Protein AF-0000000084920188 (afdb_homodimer)

Solvent-accessible surface area (backbone atoms only — not comparable to full-atom values): 34292 Å² total; per-residue (Å²): 108,86,58,67,89,67,66,62,69,35,83,45,28,36,28,27,29,24,20,28,25,40,66,22,20,55,43,51,51,36,41,47,73,55,53,18,35,36,41,29,35,30,64,53,85,82,27,37,69,80,60,39,54,88,44,66,79,40,89,46,41,43,79,42,84,34,43,50,69,39,53,64,46,27,40,62,61,28,61,88,26,42,33,35,44,41,51,54,60,70,76,46,59,69,54,11,67,76,37,43,65,63,34,36,43,40,31,37,52,8,47,48,29,42,50,52,24,30,58,75,53,60,36,61,35,45,35,34,65,36,39,53,49,35,32,38,70,47,82,67,76,56,37,45,81,91,61,58,38,56,49,75,38,55,38,19,42,26,38,41,49,46,52,52,51,45,48,33,42,25,73,74,71,66,45,41,27,35,36,35,20,44,26,62,71,43,43,66,72,50,62,46,63,71,97,74,35,51,68,65,44,36,40,51,52,28,40,78,67,73,37,60,44,70,35,56,33,90,24,72,46,26,37,17,51,15,26,46,59,44,54,47,50,47,55,52,35,67,68,56,58,82,48,74,87,50,47,64,43,69,31,48,44,50,60,54,48,72,45,27,48,55,58,48,52,50,53,50,36,56,58,48,21,75,80,38,64,72,38,63,70,58,62,79,42,66,44,67,66,66,86,88,64,75,52,71,43,37,44,44,44,59,66,30,31,72,55,51,62,51,71,68,82,40,50,64,67,61,28,47,51,55,24,52,53,43,46,57,74,68,70,108,108,86,56,66,88,67,67,61,68,34,83,45,28,35,29,26,29,25,19,27,24,41,69,22,20,54,42,51,51,37,43,47,73,54,53,19,35,36,40,29,35,31,64,54,86,84,29,38,68,79,60,40,55,88,44,66,77,39,90,46,41,45,78,44,83,35,43,49,69,38,51,66,47,26,38,63,62,28,61,88,27,42,34,35,44,41,51,55,61,70,77,46,58,69,54,12,68,76,38,45,65,63,34,36,42,41,32,37,52,9,47,48,29,41,50,52,24,32,60,75,52,62,36,59,36,44,34,35,65,36,38,53,49,35,32,38,70,47,82,66,77,56,36,44,82,89,62,58,37,54,50,75,36,55,38,20,43,27,38,41,49,44,54,52,51,45,49,34,40,24,73,72,72,65,44,40,26,35,37,35,21,44,27,63,71,42,43,66,71,50,63,44,64,71,96,74,34,51,68,64,44,34,39,52,52,27,41,78,67,72,36,60,45,72,35,55,34,90,25,72,45,27,35,17,51,16,26,46,59,41,54,46,49,48,56,52,34,66,69,56,56,82,48,72,86,52,47,64,42,70,32,48,44,50,59,54,48,71,46,29,45,52,58,47,52,49,52,49,34,55,58,49,22,77,79,40,62,71,39,64,72,59,61,78,42,69,44,67,66,65,86,88,64,74,53,71,42,37,44,44,43,60,66,31,32,73,55,53,62,52,72,65,82,42,49,64,67,61,26,47,51,56,23,51,54,42,46,58,72,69,71,108

Sequence (664 aa):
MNIKSLNLDSNLHILVTGGAGFIGSNICESLLANGNRVTCLDNFATGKKENISHLLKHKNFSLITGDIRNINDCKVACKSVDFILHQAALGSVPRSINDPITSNDVNVSGFLNMLVAARDAKVKRFVFAASSSTYGDSTDLPKIENVIGKPLSPYAITKYVNELYADVFSKTYGMETIGLRYFNVFGRKQDPNGAYAAVIPKFVMQFMSHKSPTINGDGSFSRDFTYIDNVIEMNVRALTTNNKKALNTIYNVAYGERTNLNELVNLLRDNLSEFDPKIKDIKIEYGATRQGDVPHSLASIEKAKNLLGYNPQFDIKKGLKEAVTWYWNNLKMNIKSLNLDSNLHILVTGGAGFIGSNICESLLANGNRVTCLDNFATGKKENISHLLKHKNFSLITGDIRNINDCKVACKSVDFILHQAALGSVPRSINDPITSNDVNVSGFLNMLVAARDAKVKRFVFAASSSTYGDSTDLPKIENVIGKPLSPYAITKYVNELYADVFSKTYGMETIGLRYFNVFGRKQDPNGAYAAVIPKFVMQFMSHKSPTINGDGSFSRDFTYIDNVIEMNVRALTTNNKKALNTIYNVAYGERTNLNELVNLLRDNLSEFDPKIKDIKIEYGATRQGDVPHSLASIEKAKNLLGYNPQFDIKKGLKEAVTWYWNNLK

InterPro domains:
  IPR001509 NAD-dependent epimerase/dehydratase [PF01370] (14-254)
  IPR036291 NAD(P)-binding domain superfamily [SSF51735] (10-331)
  IPR050177 Bifunctional lipid A modification and metabolic enzymes [PTHR43245] (13-327)

Secondary structure (DSSP, 8-state):
---GGG---TT-EEEEETTTSHHHHHHHHHHHHTT-EEEEEE--SS--GGGTGGGTT-TTEEEEE--TTSHHHHHHHTTT-SEEEE------HHHHHH-HHHHHIIIIIIHHHHHHHHHHTT-SEEEEEEEGGGGTT---SSB-TT------SHHHHHHHHHHHHHHHHHHHH--EEEEEEE-SEE-TT----STT--HHHHHHHHHHTT-PPEEETTS--EE--EEHHHHHHHHHHHHH---GGGSSEEEEES-S--EEHHHHHHHHHHHHHTT-GGGGGPPPEEEPPPTT--SB--B--HHHHHHH-------HHHHHHHHHHHHHHHH-/---GGG---TT-EEEEETTTSHHHHHHHHHHHHTT-EEEEEE--SS--GGGTGGGTT-TTEEEEE--TTSHHHHHHHTTT-SEEEE------HHHHHH-HHHHHIIIIIIHHHHHHHHHHTT-SEEEEEEEGGGGTT---SSB-TT------SHHHHHHHHHHHHHHHHHHHH--EEEEEEE-SEE-TT----STT--HHHHHHHHHHTT-PPEEETTS--EE--EEHHHHHHHHHHHHH---GGGSSEEEEES-S--EEHHHHHHHHHHHHHTT-GGGGGPPPEEEPPPTT--SB--B--HHHHHHH-------HHHHHHHHHHHHHHHH-

Foldseek 3Di:
DACVVVPDDLAAEEEEEVLQADLNLVLVVNSVVNNHQYEYEYQPPPGDCVSCVVVPPPPSYHYDNDALLDLVSLLVRLAPHQEYEYEWADDFQVVCQVPVPVRLSRLANSLVSNLVSNLVNVHAEYEYEAAPLQQAPPPDPADDFVRHDDHLGSNSVSRVNSLVVLLCCCVPRVHWYEYEHEWAEAAFRQDCDDPGGGDQSVLLVCLVVLHADEAADPQQFKTQYAYSVLVSNLSSLLVPAPQPVNISGYFYRGPFDIDTRVRSSQLSLVLLCVVPVSSVPRDHHYHHHDPSDDRYYGHDRVSCCVRRVRDDDDGPNNRSNNRSVNCVVPVD/DACLVVPDDLAAEEEEEVLQADLNLVLVVNSVVNNHQYEYEYQPPPGDCVSCVVVPPPPSYHYDNDALLDLVSLLVRLAPHQEYEYEWADDFQVVCQVPVPVRLSRLANSLVSNLVSNLVNVHQEYEYEAAPLQQAPPPDPADDFVRHDDHLGSNSVSRVNSLVVLLCCCVPRVHWYEYEHEWAEAAFRQDCDDPGGGDQSVLLVCLVVLHADEAADPQQFKTQYAYSVLVSNLVSLLVPAPQPVNTSGYFYRGPFDIDTRVRSSQLSLVLLCVVPVSSVPRDHHYHHHDPSDDRYYGHDRVSCCVRRVRDGDDGSNNRSNNRSVNCVVPVD

Radius of gyration: 27.58 Å; Cα contacts (8 Å, |Δi|>4): 1438; chains: 2; bounding box: 54×78×56 Å

Nearest PDB structures (foldseek):
  1sb8-assembly1_A  TM=9.543E-01  e=2.848E-47  Pseudomonas aeruginosa
  3ru9-assembly1_A  TM=9.633E-01  e=8.702E-45  Plesiomonas shigelloides
  3ruc-assembly2_D  TM=9.597E-01  e=6.359E-43  Plesiomonas shigelloides
  6dnt-assembly1_A-2  TM=9.699E-01  e=1.151E-34  Methanobrevibacter ruminantium M1
  1r6d-assembly1_A-2  TM=9.124E-01  e=9.744E-29  Streptomyces venezuelae

Organism: Cellulophaga lytica (strain ATCC 23178 / DSM 7489 / JCM 8516 / NBRC 14961 / NCIMB 1423 / VKM B-1433 / Cy l20) (NCBI:txid867900)

pLDDT: mean 96.77, std 4.09, range [68.75, 99.0]

Structure (mmCIF, N/CA/C/O backbone):
data_AF-0000000084920188-model_v1
#
loop_
_entity.id
_entity.type
_entity.pdbx_description
1 polymer 'UDP-glucose 4-epimerase'
#
loop_
_atom_site.group_PDB
_atom_site.id
_atom_site.type_symbol
_atom_site.label_atom_id
_atom_site.label_alt_id
_atom_site.label_comp_id
_atom_site.label_asym_id
_atom_site.label_entity_id
_atom_site.label_seq_id
_atom_site.pdbx_PDB_ins_code
_atom_site.Cartn_x
_atom_site.Cartn_y
_atom_site.Cartn_z
_atom_site.occupancy
_atom_site.B_iso_or_equiv
_atom_site.auth_seq_id
_atom_site.auth_comp_id
_atom_site.auth_asym_id
_atom_site.auth_atom_id
_atom_site.pdbx_PDB_model_num
ATOM 1 N N . MET A 1 1 ? -5.383 -30.219 -13.969 1 74.19 1 MET A N 1
ATOM 2 C CA . MET A 1 1 ? -5.965 -30.891 -12.812 1 74.19 1 MET A CA 1
ATOM 3 C C . MET A 1 1 ? -7.48 -31 -12.945 1 74.19 1 MET A C 1
ATOM 5 O O . MET A 1 1 ? -8.125 -30.078 -13.469 1 74.19 1 MET A O 1
ATOM 9 N N . ASN A 1 2 ? -7.945 -32.156 -12.664 1 81.62 2 ASN A N 1
ATOM 10 C CA . ASN A 1 2 ? -9.391 -32.344 -12.602 1 81.62 2 ASN A CA 1
ATOM 11 C C . ASN A 1 2 ? -9.969 -31.797 -11.297 1 81.62 2 ASN A C 1
ATOM 13 O O . ASN A 1 2 ? -9.656 -32.312 -10.219 1 81.62 2 ASN A O 1
ATOM 17 N N . ILE A 1 3 ? -10.836 -30.719 -11.414 1 91.56 3 ILE A N 1
ATOM 18 C CA . ILE A 1 3 ? -11.312 -30.062 -10.203 1 91.56 3 ILE A CA 1
ATOM 19 C C . ILE A 1 3 ? -12.734 -30.516 -9.891 1 91.56 3 ILE A C 1
ATOM 21 O O . ILE A 1 3 ? -13.398 -29.953 -9.016 1 91.56 3 ILE A O 1
ATOM 25 N N . LYS A 1 4 ? -13.195 -31.547 -10.508 1 88.5 4 LYS A N 1
ATOM 26 C CA . LYS A 1 4 ? -14.555 -32.062 -10.32 1 88.5 4 LYS A CA 1
ATOM 27 C C . LYS A 1 4 ? -14.781 -32.5 -8.875 1 88.5 4 LYS A C 1
ATOM 29 O O . LYS A 1 4 ? -15.875 -32.312 -8.328 1 88.5 4 LYS A O 1
ATOM 34 N N . SER A 1 5 ? -13.797 -33.031 -8.352 1 90 5 SER A N 1
ATOM 35 C CA . SER A 1 5 ? -13.922 -33.531 -6.996 1 90 5 SER A CA 1
ATOM 36 C C . SER A 1 5 ? -14.055 -32.406 -5.977 1 90 5 SER A C 1
ATOM 38 O O . SER A 1 5 ? -14.438 -32.656 -4.828 1 90 5 SER A O 1
ATOM 40 N N . LEU A 1 6 ? -13.898 -31.141 -6.383 1 93.75 6 LEU A N 1
ATOM 41 C CA . LEU A 1 6 ? -13.914 -30.016 -5.453 1 93.75 6 LEU A CA 1
ATOM 42 C C . LEU A 1 6 ? -15.297 -29.375 -5.391 1 93.75 6 LEU A C 1
ATOM 44 O O . LEU A 1 6 ? -15.508 -28.422 -4.645 1 93.75 6 LEU A O 1
ATOM 48 N N . ASN A 1 7 ? -16.312 -29.906 -6.145 1 92.12 7 ASN A N 1
ATOM 49 C CA . ASN A 1 7 ? -17.734 -29.562 -6.066 1 92.12 7 ASN A CA 1
ATOM 50 C C . ASN A 1 7 ? -17.969 -28.094 -6.387 1 92.12 7 ASN A C 1
ATOM 52 O O . ASN A 1 7 ? -18.688 -27.406 -5.66 1 92.12 7 ASN A O 1
ATOM 56 N N . LEU A 1 8 ? -17.25 -27.625 -7.391 1 96.06 8 LEU A N 1
ATOM 57 C CA . LEU A 1 8 ? -17.562 -26.297 -7.902 1 96.06 8 LEU A CA 1
ATOM 58 C C . LEU A 1 8 ? -18.781 -26.328 -8.812 1 96.06 8 LEU A C 1
ATOM 60 O O . LEU A 1 8 ? -18.797 -27.047 -9.812 1 96.06 8 LEU A O 1
ATOM 64 N N . ASP A 1 9 ? -19.828 -25.547 -8.461 1 96.75 9 ASP A N 1
ATOM 65 C CA . ASP A 1 9 ? -21.047 -25.484 -9.266 1 96.75 9 ASP A CA 1
ATOM 66 C C . ASP A 1 9 ? -20.734 -25 -10.688 1 96.75 9 ASP A C 1
ATOM 68 O O . ASP A 1 9 ? -20.281 -23.875 -10.883 1 96.75 9 ASP A O 1
ATOM 72 N N . SER A 1 10 ? -21 -25.797 -11.695 1 96.5 10 SER A N 1
ATOM 73 C CA . SER A 1 10 ? -20.641 -25.531 -13.086 1 96.5 10 SER A CA 1
ATOM 74 C C . SER A 1 10 ? -21.438 -24.359 -13.648 1 96.5 10 SER A C 1
ATOM 76 O O . SER A 1 10 ? -21.094 -23.828 -14.711 1 96.5 1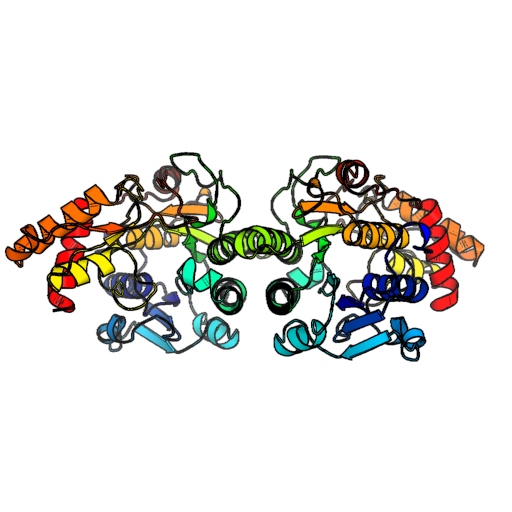0 SER A O 1
ATOM 78 N N . ASN A 1 11 ? -22.438 -23.891 -12.945 1 97.19 11 ASN A N 1
ATOM 79 C CA . ASN A 1 11 ? -23.297 -22.828 -13.461 1 97.19 11 ASN A CA 1
ATOM 80 C C . ASN A 1 11 ? -22.719 -21.453 -13.141 1 97.19 11 ASN A C 1
ATOM 82 O O . ASN A 1 11 ? -23.203 -20.438 -13.664 1 97.19 11 ASN A O 1
ATOM 86 N N . LEU A 1 12 ? -21.75 -21.438 -12.305 1 98.06 12 LEU A N 1
ATOM 87 C CA . LEU A 1 12 ? -21.188 -20.156 -11.867 1 98.06 12 LEU A CA 1
ATOM 88 C C . LEU A 1 12 ? -20.375 -19.5 -12.977 1 98.06 12 LEU A C 1
ATOM 90 O O . LEU A 1 12 ? -19.688 -20.188 -13.734 1 98.06 12 LEU A O 1
ATOM 94 N N . HIS A 1 13 ? -20.5 -18.203 -13.109 1 98.75 13 HIS A N 1
ATOM 95 C CA . HIS A 1 13 ? -19.688 -17.375 -14 1 98.75 13 HIS A CA 1
ATOM 96 C C . HIS A 1 13 ? -18.484 -16.781 -13.266 1 98.75 13 HIS A C 1
ATOM 98 O O . HIS A 1 13 ? -18.656 -16.031 -12.305 1 98.75 13 HIS A O 1
ATOM 104 N N . ILE A 1 14 ? -17.297 -17.125 -13.711 1 98.88 14 ILE A N 1
ATOM 105 C CA . ILE A 1 14 ? -16.078 -16.766 -12.984 1 98.88 14 ILE A CA 1
ATOM 106 C C . ILE A 1 14 ? -15.195 -15.883 -13.875 1 98.88 14 ILE A C 1
ATOM 108 O O . ILE A 1 14 ? -14.93 -16.219 -15.031 1 98.88 14 ILE A O 1
ATOM 112 N N . LEU A 1 15 ? -14.852 -14.703 -13.383 1 98.94 15 LEU A N 1
ATOM 113 C CA . LEU A 1 15 ? -13.867 -13.844 -14.031 1 98.94 15 LEU A CA 1
ATOM 114 C C . LEU A 1 15 ? -12.453 -14.195 -13.578 1 98.94 15 LEU A C 1
ATOM 116 O O . LEU A 1 15 ? -12.188 -14.289 -12.375 1 98.94 15 LEU A O 1
ATOM 120 N N . VAL A 1 16 ? -11.539 -14.438 -14.5 1 99 16 VAL A N 1
ATOM 121 C CA . VAL A 1 16 ? -10.117 -14.625 -14.242 1 99 16 VAL A CA 1
ATOM 122 C C . VAL A 1 16 ? -9.32 -13.477 -14.875 1 99 16 VAL A C 1
ATOM 124 O O . VAL A 1 16 ? -9.234 -13.383 -16.094 1 99 16 VAL A O 1
ATOM 127 N N . THR A 1 17 ? -8.797 -12.594 -14.039 1 99 17 THR A N 1
ATOM 128 C CA . THR A 1 17 ? -7.895 -11.586 -14.586 1 99 17 THR A CA 1
ATOM 129 C C . THR A 1 17 ? -6.477 -12.141 -14.711 1 99 17 THR A C 1
ATOM 131 O O . THR A 1 17 ? -6.086 -13.031 -13.945 1 99 17 THR A O 1
ATOM 134 N N . GLY A 1 18 ? -5.711 -11.547 -15.672 1 98.88 18 GLY A N 1
ATOM 135 C CA . GLY A 1 18 ? -4.445 -12.203 -15.969 1 98.88 18 GLY A CA 1
ATOM 136 C C . GLY A 1 18 ? -4.617 -13.609 -16.516 1 98.88 18 GLY A C 1
ATOM 137 O O . GLY A 1 18 ? -3.783 -14.484 -16.266 1 98.88 18 GLY A O 1
ATOM 138 N N . GLY A 1 19 ? -5.715 -13.812 -17.219 1 98.88 19 GLY A N 1
ATOM 139 C CA . GLY A 1 19 ? -6.121 -15.156 -17.594 1 98.88 19 GLY A CA 1
ATOM 140 C C . GLY A 1 19 ? -5.258 -15.75 -18.703 1 98.88 19 GLY A C 1
ATOM 141 O O . GLY A 1 19 ? -5.301 -16.953 -18.938 1 98.88 19 GLY A O 1
ATOM 142 N N . ALA A 1 20 ? -4.461 -14.938 -19.344 1 98.81 20 ALA A N 1
ATOM 143 C CA . ALA A 1 20 ? -3.584 -15.43 -20.406 1 98.81 20 ALA A CA 1
ATOM 144 C C . ALA A 1 20 ? -2.172 -15.672 -19.875 1 98.81 20 ALA A C 1
ATOM 146 O O . ALA A 1 20 ? -1.285 -16.078 -20.625 1 98.81 20 ALA A O 1
ATOM 147 N N . GLY A 1 21 ? -1.978 -15.414 -18.594 1 98.56 21 GLY A N 1
ATOM 148 C CA . GLY A 1 21 ? -0.689 -15.672 -17.969 1 98.56 21 GLY A CA 1
ATOM 149 C C . GLY A 1 21 ? -0.494 -17.125 -17.578 1 98.56 21 GLY A C 1
ATOM 150 O O . GLY A 1 21 ? -1.32 -17.969 -17.891 1 98.56 21 GLY A O 1
ATOM 151 N N . PHE A 1 22 ? 0.571 -17.406 -16.859 1 98.25 22 PHE A N 1
ATOM 152 C CA . PHE A 1 22 ? 0.952 -18.734 -16.391 1 98.25 22 PHE A CA 1
ATOM 153 C C . PHE A 1 22 ? -0.132 -19.328 -15.508 1 98.25 22 PHE A C 1
ATOM 155 O O . PHE A 1 22 ? -0.854 -20.234 -15.93 1 98.25 22 PHE A O 1
ATOM 162 N N . ILE A 1 23 ? -0.435 -18.672 -14.391 1 98.75 23 ILE A N 1
ATOM 163 C CA . ILE A 1 23 ? -1.393 -19.219 -13.43 1 98.75 23 ILE A CA 1
ATOM 164 C C . ILE A 1 23 ? -2.811 -19.062 -13.969 1 98.75 23 ILE A C 1
ATOM 166 O O . ILE A 1 23 ? -3.604 -20 -13.945 1 98.75 23 ILE A O 1
ATOM 170 N N . GLY A 1 24 ? -3.084 -17.922 -14.562 1 98.88 24 GLY A N 1
ATOM 171 C CA . GLY A 1 24 ? -4.422 -17.594 -15.039 1 98.88 24 GLY A CA 1
ATOM 172 C C . GLY A 1 24 ? -4.906 -18.547 -16.125 1 98.88 24 GLY A C 1
ATOM 173 O O . GLY A 1 24 ? -6.059 -18.984 -16.094 1 98.88 24 GLY A O 1
ATOM 174 N N . SER A 1 25 ? -4.043 -18.875 -17.062 1 98.81 25 SER A N 1
ATOM 175 C CA . SER A 1 25 ? -4.457 -19.734 -18.172 1 98.81 25 SER A CA 1
ATOM 176 C C . SER A 1 25 ? -4.738 -21.156 -17.703 1 98.81 25 SER A C 1
ATOM 178 O O . SER A 1 25 ? -5.652 -21.812 -18.203 1 98.81 25 SER A O 1
ATOM 180 N N . ASN A 1 26 ? -3.961 -21.625 -16.734 1 98.75 26 ASN A N 1
ATOM 181 C CA . ASN A 1 26 ? -4.211 -22.938 -16.141 1 98.75 26 ASN A CA 1
ATOM 182 C C . ASN A 1 26 ? -5.535 -22.969 -15.383 1 98.75 26 ASN A C 1
ATOM 184 O O . ASN A 1 26 ? -6.27 -23.953 -15.445 1 98.75 26 ASN A O 1
ATOM 188 N N . ILE A 1 27 ? -5.844 -21.875 -14.688 1 98.81 27 ILE A N 1
ATOM 189 C CA . ILE A 1 27 ? -7.109 -21.766 -13.969 1 98.81 27 ILE A CA 1
ATOM 190 C C . ILE A 1 27 ? -8.266 -21.766 -14.961 1 98.81 27 ILE A C 1
ATOM 192 O O . ILE A 1 27 ? -9.242 -22.5 -14.781 1 98.81 27 ILE A O 1
ATOM 196 N N . CYS A 1 28 ? -8.148 -20.969 -16.016 1 98.75 28 CYS A N 1
ATOM 197 C CA . CYS A 1 28 ? -9.188 -20.906 -17.031 1 98.75 28 CYS A CA 1
ATOM 198 C C . CYS A 1 28 ? -9.508 -22.297 -17.578 1 98.75 28 CYS A C 1
ATOM 200 O O . CYS A 1 28 ? -10.672 -22.672 -17.688 1 98.75 28 CYS A O 1
ATOM 202 N N . GLU A 1 29 ? -8.484 -23.047 -17.891 1 98.19 29 GLU A N 1
ATOM 203 C CA . GLU A 1 29 ? -8.656 -24.391 -18.453 1 98.19 29 GLU A CA 1
ATOM 204 C C . GLU A 1 29 ? -9.406 -25.312 -17.484 1 98.19 29 GLU A C 1
ATOM 206 O O . GLU A 1 29 ? -10.312 -26.031 -17.891 1 98.19 29 GLU A O 1
ATOM 211 N N . SER A 1 30 ? -8.977 -25.266 -16.266 1 98.19 30 SER A N 1
ATOM 212 C CA . SER A 1 30 ? -9.578 -26.141 -15.258 1 98.19 30 SER A CA 1
ATOM 213 C C . SER A 1 30 ? -11.047 -25.797 -15.039 1 98.19 30 SER A C 1
ATOM 215 O O . SER A 1 30 ? -11.883 -26.688 -14.891 1 98.19 30 SER A O 1
ATOM 217 N N . LEU A 1 31 ? -11.383 -24.516 -15.023 1 98.62 31 LEU A N 1
ATOM 218 C CA . LEU A 1 31 ? -12.758 -24.062 -14.82 1 98.62 31 LEU A CA 1
ATOM 219 C C . LEU A 1 31 ? -13.641 -24.469 -15.992 1 98.62 31 LEU A C 1
ATOM 221 O O . LEU A 1 31 ? -14.766 -24.938 -15.789 1 98.62 31 LEU A O 1
ATOM 225 N N . LEU A 1 32 ? -13.164 -24.312 -17.219 1 98.25 32 LEU A N 1
ATOM 226 C CA . LEU A 1 32 ? -13.922 -24.688 -18.406 1 98.25 32 LEU A CA 1
ATOM 227 C C . LEU A 1 32 ? -14.172 -26.188 -18.453 1 98.25 32 LEU A C 1
ATOM 229 O O . LEU A 1 32 ? -15.25 -26.641 -18.844 1 98.25 32 LEU A O 1
ATOM 233 N N . ALA A 1 33 ? -13.102 -26.922 -18.016 1 97.25 33 ALA A N 1
ATOM 234 C CA . ALA A 1 33 ? -13.234 -28.375 -17.969 1 97.25 33 ALA A CA 1
ATOM 235 C C . ALA A 1 33 ? -14.336 -28.797 -17 1 97.25 33 ALA A C 1
ATOM 237 O O . ALA A 1 33 ? -14.984 -29.828 -17.203 1 97.25 33 ALA A O 1
ATOM 238 N N . ASN A 1 34 ? -14.555 -28.016 -15.984 1 97.38 34 ASN A N 1
ATOM 239 C CA . ASN A 1 34 ? -15.617 -28.281 -15.016 1 97.38 34 ASN A CA 1
ATOM 240 C C . ASN A 1 34 ? -16.969 -27.812 -15.531 1 97.38 34 ASN A C 1
ATOM 242 O O . ASN A 1 34 ? -18 -28.094 -14.914 1 97.38 34 ASN A O 1
ATOM 246 N N . GLY A 1 35 ? -17 -27.016 -16.625 1 97.44 35 GLY A N 1
ATOM 247 C CA . GLY A 1 35 ? -18.25 -26.578 -17.234 1 97.44 35 GLY A CA 1
ATOM 248 C C . GLY A 1 35 ? -18.625 -25.156 -16.906 1 97.44 35 GLY A C 1
ATOM 249 O O . GLY A 1 35 ? -19.688 -24.672 -17.281 1 97.44 35 GLY A O 1
ATOM 250 N N . ASN A 1 36 ? -17.797 -24.438 -16.281 1 98.56 36 ASN A N 1
ATOM 251 C CA . ASN A 1 36 ? -18.094 -23.078 -15.852 1 98.56 36 ASN A CA 1
ATOM 252 C C . ASN A 1 36 ? -18.016 -22.094 -17.016 1 98.56 36 ASN A C 1
ATOM 254 O O . ASN A 1 36 ? -17.312 -22.344 -18 1 98.56 36 ASN A O 1
ATOM 258 N N . ARG A 1 37 ? -18.828 -21.016 -16.984 1 98.44 37 ARG A N 1
ATOM 259 C CA . ARG A 1 37 ? -18.609 -19.844 -17.844 1 98.44 37 ARG A CA 1
ATOM 260 C C . ARG A 1 37 ? -17.422 -19.031 -17.359 1 98.44 37 ARG A C 1
ATOM 262 O O . ARG A 1 37 ? -17.344 -18.672 -16.172 1 98.44 37 ARG A O 1
ATOM 269 N N . VAL A 1 38 ? -16.484 -18.766 -18.234 1 98.94 38 VAL A N 1
ATOM 270 C CA . VAL A 1 38 ? -15.25 -18.094 -17.844 1 98.94 38 VAL A CA 1
ATOM 271 C C . VAL A 1 38 ? -15.055 -16.828 -18.672 1 98.94 38 VAL A C 1
ATOM 273 O O . VAL A 1 38 ? -15.055 -16.891 -19.906 1 98.94 38 VAL A O 1
ATOM 276 N N . THR A 1 39 ? -14.977 -15.672 -18.047 1 98.94 39 THR A N 1
ATOM 277 C CA . THR A 1 39 ? -14.477 -14.453 -18.672 1 98.94 39 THR A CA 1
ATOM 278 C C . THR A 1 39 ? -13.008 -14.234 -18.328 1 98.94 39 THR A C 1
ATOM 280 O O . THR A 1 39 ? -12.641 -14.227 -17.156 1 98.94 39 THR A O 1
ATOM 283 N N . CYS A 1 40 ? -12.18 -14.156 -19.328 1 98.94 40 CYS A N 1
ATOM 284 C CA . CYS A 1 40 ? -10.758 -13.867 -19.188 1 98.94 40 CYS A CA 1
ATOM 285 C C . CYS A 1 40 ? -10.469 -12.398 -19.484 1 98.94 40 CYS A C 1
ATOM 287 O O . CYS A 1 40 ? -10.836 -11.891 -20.531 1 98.94 40 CYS A O 1
ATOM 289 N N . LEU A 1 41 ? -9.914 -11.672 -18.531 1 98.94 41 LEU A N 1
ATOM 290 C CA . LEU A 1 41 ? -9.422 -10.312 -18.734 1 98.94 41 LEU A CA 1
ATOM 291 C C . LEU A 1 41 ? -7.895 -10.297 -18.766 1 98.94 41 LEU A C 1
ATOM 293 O O . LEU A 1 41 ? -7.238 -10.742 -17.828 1 98.94 41 LEU A O 1
ATOM 297 N N . ASP A 1 42 ? -7.32 -9.805 -19.859 1 98.94 42 ASP A N 1
ATOM 298 C CA . ASP A 1 42 ? -5.867 -9.742 -20 1 98.94 42 ASP A CA 1
ATOM 299 C C . ASP A 1 42 ? -5.461 -8.648 -20.984 1 98.94 42 ASP A C 1
ATOM 301 O O . ASP A 1 42 ? -6.152 -8.414 -21.984 1 98.94 42 ASP A O 1
ATOM 305 N N . ASN A 1 43 ? -4.367 -7.984 -20.672 1 98.81 43 ASN A N 1
ATOM 306 C CA . ASN A 1 43 ? -3.875 -6.977 -21.594 1 98.81 43 ASN A CA 1
ATOM 307 C C . ASN A 1 43 ? -2.654 -7.477 -22.359 1 98.81 43 ASN A C 1
ATOM 309 O O . ASN A 1 43 ? -2.049 -6.723 -23.125 1 98.81 43 ASN A O 1
ATOM 313 N N . PHE A 1 44 ? -2.15 -8.656 -22.078 1 98.38 44 PHE A N 1
ATOM 314 C CA . PHE A 1 44 ? -1.076 -9.367 -22.75 1 98.38 44 PHE A CA 1
ATOM 315 C C . PHE A 1 44 ? 0.258 -8.664 -22.547 1 98.38 44 PHE A C 1
ATOM 317 O O . PHE A 1 44 ? 1.157 -8.766 -23.391 1 98.38 44 PHE A O 1
ATOM 324 N N . ALA A 1 45 ? 0.378 -7.844 -21.484 1 97.5 45 ALA A N 1
ATOM 325 C CA . ALA A 1 45 ? 1.676 -7.277 -21.125 1 97.5 45 ALA A CA 1
ATOM 326 C C . ALA A 1 45 ? 2.695 -8.375 -20.844 1 97.5 45 ALA A C 1
ATOM 328 O O . ALA A 1 45 ? 3.85 -8.281 -21.266 1 97.5 45 ALA A O 1
ATOM 329 N N . THR A 1 46 ? 2.246 -9.406 -20.078 1 96.5 46 THR A N 1
ATOM 330 C CA . THR A 1 46 ? 3.111 -10.547 -19.812 1 96.5 46 THR A CA 1
ATOM 331 C C . THR A 1 46 ? 2.406 -11.852 -20.172 1 96.5 46 THR A C 1
ATOM 333 O O . THR A 1 46 ? 3.049 -12.898 -20.297 1 96.5 46 THR A O 1
ATOM 336 N N . GLY A 1 47 ? 1.059 -11.789 -20.25 1 97.19 47 GLY A N 1
ATOM 337 C CA . GLY A 1 47 ? 0.306 -12.938 -20.734 1 97.19 47 GLY A CA 1
ATOM 338 C C . GLY A 1 47 ? 0.519 -13.219 -22.203 1 97.19 47 GLY A C 1
ATOM 339 O O . GLY A 1 47 ? 0.856 -12.32 -22.984 1 97.19 47 GLY A O 1
ATOM 340 N N . LYS A 1 48 ? 0.288 -14.484 -22.562 1 97.44 48 LYS A N 1
ATOM 341 C CA . LYS A 1 48 ? 0.491 -14.875 -23.953 1 97.44 48 LYS A CA 1
ATOM 342 C C . LYS A 1 48 ? -0.797 -15.422 -24.562 1 97.44 48 LYS A C 1
ATOM 344 O O . LYS A 1 48 ? -1.47 -16.25 -23.953 1 97.44 48 LYS A O 1
ATOM 349 N N . LYS A 1 49 ? -1.032 -14.961 -25.766 1 97.81 49 LYS A N 1
ATOM 350 C CA . LYS A 1 49 ? -2.221 -15.438 -26.469 1 97.81 49 LYS A CA 1
ATOM 351 C C . LYS A 1 49 ? -2.164 -16.953 -26.688 1 97.81 49 LYS A C 1
ATOM 353 O O . LYS A 1 49 ? -3.195 -17.625 -26.656 1 97.81 49 LYS A O 1
ATOM 358 N N . GLU A 1 50 ? -0.992 -17.469 -26.875 1 96.94 50 GLU A N 1
ATOM 359 C CA . GLU A 1 50 ? -0.79 -18.906 -27.109 1 96.94 50 GLU A CA 1
ATOM 360 C C . GLU A 1 50 ? -1.279 -19.734 -25.922 1 96.94 50 GLU A C 1
ATOM 362 O O . GLU A 1 50 ? -1.68 -20.891 -26.094 1 96.94 50 GLU A O 1
ATOM 367 N N . ASN A 1 51 ? -1.275 -19.125 -24.75 1 98.06 51 ASN A N 1
ATOM 368 C CA . ASN A 1 51 ? -1.688 -19.859 -23.562 1 98.06 51 ASN A CA 1
ATOM 369 C C . ASN A 1 51 ? -3.186 -20.141 -23.562 1 98.06 51 ASN A C 1
ATOM 371 O O . ASN A 1 51 ? -3.646 -21.078 -22.906 1 98.06 51 ASN A O 1
ATOM 375 N N . ILE A 1 52 ? -3.969 -19.344 -24.344 1 98.56 52 ILE A N 1
ATOM 376 C CA . ILE A 1 52 ? -5.418 -19.5 -24.25 1 98.56 52 ILE A CA 1
ATOM 377 C C . ILE A 1 52 ? -6.008 -19.672 -25.656 1 98.56 52 ILE A C 1
ATOM 379 O O . ILE A 1 52 ? -7.227 -19.656 -25.828 1 98.56 52 ILE A O 1
ATOM 383 N N . SER A 1 53 ? -5.199 -19.812 -26.672 1 98.31 53 SER A N 1
ATOM 384 C CA . SER A 1 53 ? -5.664 -19.906 -28.047 1 98.31 53 SER A CA 1
ATOM 385 C C . SER A 1 53 ? -6.672 -21.047 -28.219 1 98.31 53 SER A C 1
ATOM 387 O O . SER A 1 53 ? -7.676 -20.891 -28.906 1 98.31 53 SER A O 1
ATOM 389 N N . HIS A 1 54 ? -6.422 -22.188 -27.578 1 97.62 54 HIS A N 1
ATOM 390 C CA . HIS A 1 54 ? -7.258 -23.375 -27.703 1 97.62 54 HIS A CA 1
ATOM 391 C C . HIS A 1 54 ? -8.594 -23.188 -26.984 1 97.62 54 HIS A C 1
ATOM 393 O O . HIS A 1 54 ? -9.531 -23.953 -27.203 1 97.62 54 HIS A O 1
ATOM 399 N N . LEU A 1 55 ? -8.727 -22.141 -26.172 1 98.5 55 LEU A N 1
ATOM 400 C CA . LEU A 1 55 ? -9.953 -21.875 -25.406 1 98.5 55 LEU A CA 1
ATOM 401 C C . LEU A 1 55 ? -10.859 -20.906 -26.156 1 98.5 55 LEU A C 1
ATOM 403 O O . LEU A 1 55 ? -12.047 -20.797 -25.844 1 98.5 55 LEU A O 1
ATOM 407 N N . LEU A 1 56 ? -10.344 -20.188 -27.156 1 98.31 56 LEU A N 1
ATOM 408 C CA . LEU A 1 56 ? -11.008 -19.047 -27.766 1 98.31 56 LEU A CA 1
ATOM 409 C C . LEU A 1 56 ? -12.297 -19.469 -28.469 1 98.31 56 LEU A C 1
ATOM 411 O O . LEU A 1 56 ? -13.234 -18.672 -28.578 1 98.31 56 LEU A O 1
ATOM 415 N N . LYS A 1 57 ? -12.438 -20.719 -28.828 1 97.56 57 LYS A N 1
ATOM 416 C CA . LYS A 1 57 ? -13.609 -21.203 -29.547 1 97.56 57 LYS A CA 1
ATOM 417 C C . LYS A 1 57 ? -14.594 -21.891 -28.594 1 97.56 57 LYS A C 1
ATOM 419 O O . LYS A 1 57 ? -15.695 -22.266 -29 1 97.56 57 LYS A O 1
ATOM 424 N N . HIS A 1 58 ? -14.211 -22.062 -27.406 1 98.06 58 HIS A N 1
ATOM 425 C CA . HIS A 1 58 ? -15.094 -22.703 -26.438 1 98.06 58 HIS A CA 1
ATOM 426 C C . HIS A 1 58 ? -16.312 -21.844 -26.156 1 98.06 58 HIS A C 1
ATOM 428 O O . HIS A 1 58 ? -16.203 -20.641 -25.938 1 98.06 58 HIS A O 1
ATOM 434 N N . LYS A 1 59 ? -17.438 -22.359 -26.109 1 97.94 59 LYS A N 1
ATOM 435 C CA . LYS A 1 59 ? -18.688 -21.625 -26 1 97.94 59 LYS A CA 1
ATOM 436 C C . LYS A 1 59 ? -18.797 -20.922 -24.656 1 97.94 59 LYS A C 1
ATOM 438 O O . LYS A 1 59 ? -19.453 -19.875 -24.547 1 97.94 59 LYS A O 1
ATOM 443 N N . ASN A 1 60 ? -18.141 -21.469 -23.594 1 98.56 60 ASN A N 1
ATOM 444 C CA . ASN A 1 60 ? -18.25 -20.906 -22.25 1 98.56 60 ASN A CA 1
ATOM 445 C C . ASN A 1 60 ? -17.109 -19.953 -21.938 1 98.56 60 ASN A C 1
ATOM 447 O O . ASN A 1 60 ? -16.938 -19.531 -20.797 1 98.56 60 ASN A O 1
ATOM 451 N N . PHE A 1 61 ? -16.266 -19.672 -22.938 1 98.75 61 PHE A N 1
ATOM 452 C CA . PHE A 1 61 ? -15.094 -18.828 -22.734 1 98.75 61 PHE A CA 1
ATOM 453 C C . PHE A 1 61 ? -15.242 -17.5 -23.453 1 98.75 61 PHE A C 1
ATOM 455 O O . PHE A 1 61 ? -15.617 -17.453 -24.625 1 98.75 61 PHE A O 1
ATOM 462 N N . SER A 1 62 ? -14.977 -16.391 -22.797 1 98.75 62 SER A N 1
ATOM 463 C CA . SER A 1 62 ? -14.938 -15.07 -23.391 1 98.75 62 SER A CA 1
ATOM 464 C C . SER A 1 62 ? -13.664 -14.32 -23 1 98.75 62 SER A C 1
ATOM 466 O O . SER A 1 62 ? -13.258 -14.336 -21.844 1 98.75 62 SER A O 1
ATOM 468 N N . LEU A 1 63 ? -13.078 -13.734 -23.984 1 98.88 63 LEU A N 1
ATOM 469 C CA . LEU A 1 63 ? -11.883 -12.938 -23.75 1 98.88 63 LEU A CA 1
ATOM 470 C C . LEU A 1 63 ? -12.188 -11.445 -23.844 1 98.88 63 LEU A C 1
ATOM 472 O O . LEU A 1 63 ? -12.805 -11 -24.812 1 98.88 63 LEU A O 1
ATOM 476 N N . ILE A 1 64 ? -11.82 -10.711 -22.875 1 98.81 64 ILE A N 1
ATOM 477 C CA . ILE A 1 64 ? -11.773 -9.25 -22.906 1 98.81 64 ILE A CA 1
ATOM 478 C C . ILE A 1 64 ? -10.32 -8.773 -22.906 1 98.81 64 ILE A C 1
ATOM 480 O O . ILE A 1 64 ? -9.594 -8.977 -21.938 1 98.81 64 ILE A O 1
ATOM 484 N N . THR A 1 65 ? -9.875 -8.266 -24.031 1 98.88 65 THR A N 1
ATOM 485 C CA . THR A 1 65 ? -8.578 -7.609 -24.047 1 98.88 65 THR A CA 1
ATOM 486 C C . THR A 1 65 ? -8.664 -6.227 -23.406 1 98.88 65 THR A C 1
ATOM 488 O O . THR A 1 65 ? -9.25 -5.309 -23.969 1 98.88 65 THR A O 1
ATOM 491 N N . GLY A 1 66 ? -8.102 -6.109 -22.172 1 98.81 66 GLY A N 1
ATOM 492 C CA . GLY A 1 66 ? -8.203 -4.891 -21.391 1 98.81 66 GLY A CA 1
ATOM 493 C C . GLY A 1 66 ? -7.152 -4.793 -20.297 1 98.81 66 GLY A C 1
ATOM 494 O O . GLY A 1 66 ? -6.375 -5.73 -20.094 1 98.81 66 GLY A O 1
ATOM 495 N N . ASP A 1 67 ? -7.039 -3.666 -19.703 1 98.88 67 ASP A N 1
ATOM 496 C CA . ASP A 1 67 ? -6.043 -3.33 -18.688 1 98.88 67 ASP A CA 1
ATOM 497 C C . ASP A 1 67 ? -6.711 -2.967 -17.359 1 98.88 67 ASP A C 1
ATOM 499 O O . ASP A 1 67 ? -7.609 -2.127 -17.312 1 98.88 67 ASP A O 1
ATOM 503 N N . ILE A 1 68 ? -6.223 -3.609 -16.281 1 98.94 68 ILE A N 1
ATOM 504 C CA . ILE A 1 68 ? -6.883 -3.391 -15 1 98.94 68 ILE A CA 1
ATOM 505 C C . ILE A 1 68 ? -6.582 -1.982 -14.5 1 98.94 68 ILE A C 1
ATOM 507 O O . ILE A 1 68 ? -7.219 -1.502 -13.562 1 98.94 68 ILE A O 1
ATOM 511 N N . ARG A 1 69 ? -5.621 -1.237 -15.078 1 98.81 69 ARG A N 1
ATOM 512 C CA . ARG A 1 69 ? -5.367 0.16 -14.742 1 98.81 69 ARG A CA 1
ATOM 513 C C . ARG A 1 69 ? -6.492 1.058 -15.25 1 98.81 69 ARG A C 1
ATOM 515 O O . ARG A 1 69 ? -6.609 2.211 -14.828 1 98.81 69 ARG A O 1
ATOM 522 N N . ASN A 1 70 ? -7.281 0.559 -16.172 1 98.81 70 ASN A N 1
ATOM 523 C CA . ASN A 1 70 ? -8.461 1.247 -16.688 1 98.81 70 ASN A CA 1
ATOM 524 C C . ASN A 1 70 ? -9.734 0.775 -15.984 1 98.81 70 ASN A C 1
ATOM 526 O O . ASN A 1 70 ? -10.219 -0.328 -16.25 1 98.81 70 ASN A O 1
ATOM 530 N N . ILE A 1 71 ? -10.398 1.593 -15.25 1 98.81 71 ILE A N 1
ATOM 531 C CA . ILE A 1 71 ? -11.531 1.231 -14.406 1 98.81 71 ILE A CA 1
ATOM 532 C C . ILE A 1 71 ? -12.695 0.761 -15.281 1 98.81 71 ILE A C 1
ATOM 534 O O . ILE A 1 71 ? -13.453 -0.127 -14.891 1 98.81 71 ILE A O 1
ATOM 538 N N . ASN A 1 72 ? -12.797 1.31 -16.453 1 98.81 72 ASN A N 1
ATOM 539 C CA . ASN A 1 72 ? -13.891 0.9 -17.328 1 98.81 72 ASN A CA 1
ATOM 540 C C . ASN A 1 72 ? -13.711 -0.535 -17.812 1 98.81 72 ASN A C 1
ATOM 542 O O . ASN A 1 72 ? -14.688 -1.275 -17.938 1 98.81 72 ASN A O 1
ATOM 546 N N . ASP A 1 73 ? -12.516 -0.94 -18.156 1 98.94 73 ASP A N 1
ATOM 547 C CA . ASP A 1 73 ? -12.258 -2.334 -18.5 1 98.94 73 ASP A CA 1
ATOM 548 C C . ASP A 1 73 ? -12.648 -3.268 -17.359 1 98.94 73 ASP A C 1
ATOM 550 O O . ASP A 1 73 ? -13.227 -4.336 -17.594 1 98.94 73 ASP A O 1
ATOM 554 N N . CYS A 1 74 ? -12.328 -2.857 -16.125 1 98.94 74 CYS A N 1
ATOM 555 C CA . CYS A 1 74 ? -12.656 -3.654 -14.945 1 98.94 74 CYS A CA 1
ATOM 556 C C . CYS A 1 74 ? -14.164 -3.801 -14.789 1 98.94 74 CYS A C 1
ATOM 558 O O . CYS A 1 74 ? -14.656 -4.895 -14.508 1 98.94 74 CYS A O 1
ATOM 560 N N . LYS A 1 75 ? -14.867 -2.682 -14.969 1 98.88 75 LYS A N 1
ATOM 561 C CA . LYS A 1 75 ? -16.328 -2.695 -14.836 1 98.88 75 LYS A CA 1
ATOM 562 C C . LYS A 1 75 ? -16.953 -3.619 -15.867 1 98.88 75 LYS A C 1
ATOM 564 O O . LYS A 1 75 ? -17.859 -4.402 -15.539 1 98.88 75 LYS A O 1
ATOM 569 N N . VAL A 1 76 ? -16.516 -3.549 -17.094 1 98.88 76 VAL A N 1
ATOM 570 C CA . VAL A 1 76 ? -17.031 -4.391 -18.156 1 98.88 76 VAL A CA 1
ATOM 571 C C . VAL A 1 76 ? -16.781 -5.863 -17.828 1 98.88 76 VAL A C 1
ATOM 573 O O . VAL A 1 76 ? -17.656 -6.707 -18 1 98.88 76 VAL A O 1
ATOM 576 N N . ALA A 1 77 ? -15.633 -6.16 -17.312 1 98.94 77 ALA A N 1
ATOM 577 C CA . ALA A 1 77 ? -15.234 -7.539 -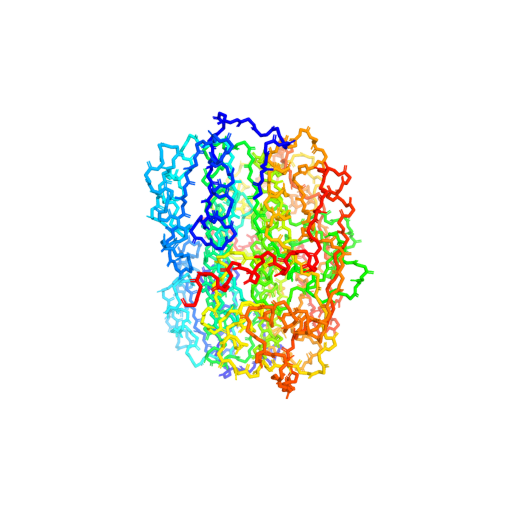17.016 1 98.94 77 ALA A CA 1
ATOM 578 C C . ALA A 1 77 ? -16.078 -8.117 -15.883 1 98.94 77 ALA A C 1
ATOM 580 O O . ALA A 1 77 ? -16.297 -9.328 -15.828 1 98.94 77 ALA A O 1
ATOM 581 N N . CYS A 1 78 ? -16.562 -7.293 -15.008 1 98.81 78 CYS A N 1
ATOM 582 C CA . CYS A 1 78 ? -17.234 -7.754 -13.805 1 98.81 78 CYS A CA 1
ATOM 583 C C . CYS A 1 78 ? -18.734 -7.973 -14.062 1 98.81 78 CYS A C 1
ATOM 585 O O . CYS A 1 78 ? -19.453 -8.469 -13.195 1 98.81 78 CYS A O 1
ATOM 587 N N . LYS A 1 79 ? -19.188 -7.617 -15.258 1 98.31 79 LYS A N 1
ATOM 588 C CA . LYS A 1 79 ? -20.625 -7.707 -15.539 1 98.31 79 LYS A CA 1
ATOM 589 C C . LYS A 1 79 ? -21.109 -9.148 -15.438 1 98.31 79 LYS A C 1
ATOM 591 O O . LYS A 1 79 ? -20.578 -10.039 -16.109 1 98.31 79 LYS A O 1
ATOM 596 N N . SER A 1 80 ? -22.094 -9.445 -14.586 1 97.5 80 SER A N 1
ATOM 597 C CA . SER A 1 80 ? -22.797 -10.711 -14.43 1 97.5 80 SER A CA 1
ATOM 598 C C . SER A 1 80 ? -21.875 -11.805 -13.906 1 97.5 80 SER A C 1
ATOM 600 O O . SER A 1 80 ? -22.078 -12.984 -14.195 1 97.5 80 SER A O 1
ATOM 602 N N . VAL A 1 81 ? -20.797 -11.438 -13.281 1 98.12 81 VAL A N 1
ATOM 603 C CA . VAL A 1 81 ? -19.812 -12.367 -12.727 1 98.12 81 VAL A CA 1
ATOM 604 C C . VAL A 1 81 ? -20.188 -12.719 -11.297 1 98.12 81 VAL A C 1
ATOM 606 O O . VAL A 1 81 ? -20.609 -11.852 -10.523 1 98.12 81 VAL A O 1
ATOM 609 N N . ASP A 1 82 ? -20.125 -14.008 -10.992 1 98.44 82 ASP A N 1
ATOM 610 C CA . ASP A 1 82 ? -20.406 -14.453 -9.625 1 98.44 82 ASP A CA 1
ATOM 611 C C . ASP A 1 82 ? -19.156 -14.336 -8.742 1 98.44 82 ASP A C 1
ATOM 613 O O . ASP A 1 82 ? -19.25 -13.875 -7.605 1 98.44 82 ASP A O 1
ATOM 617 N N . PHE A 1 83 ? -18.031 -14.789 -9.25 1 98.75 83 PHE A N 1
ATOM 618 C CA . PHE A 1 83 ? -16.781 -14.844 -8.508 1 98.75 83 PHE A CA 1
ATOM 619 C C . PHE A 1 83 ? -15.625 -14.312 -9.352 1 98.75 83 PHE A C 1
ATOM 621 O O . PHE A 1 83 ? -15.695 -14.32 -10.578 1 98.75 83 PHE A O 1
ATOM 628 N N . ILE A 1 84 ? -14.625 -13.82 -8.672 1 98.94 84 ILE A N 1
ATOM 629 C CA . ILE A 1 84 ? -13.43 -13.344 -9.359 1 98.94 84 ILE A CA 1
ATOM 630 C C . ILE A 1 84 ? -12.203 -14.062 -8.812 1 98.94 84 ILE A C 1
ATOM 632 O O . ILE A 1 84 ? -12.055 -14.211 -7.594 1 98.94 84 ILE A O 1
ATOM 636 N N . LEU A 1 85 ? -11.398 -14.609 -9.664 1 98.94 85 LEU A N 1
ATOM 637 C CA . LEU A 1 85 ? -10.031 -15.023 -9.398 1 98.94 85 LEU A CA 1
ATOM 638 C C . LEU A 1 85 ? -9.039 -14.039 -10.008 1 98.94 85 LEU A C 1
ATOM 640 O O . LEU A 1 85 ? -8.75 -14.094 -11.203 1 98.94 85 LEU A O 1
ATOM 644 N N . HIS A 1 86 ? -8.539 -13.141 -9.211 1 99 86 HIS A N 1
ATOM 645 C CA . HIS A 1 86 ? -7.668 -12.062 -9.664 1 99 86 HIS A CA 1
ATOM 646 C C . HIS A 1 86 ? -6.207 -12.492 -9.672 1 99 86 HIS A C 1
ATOM 648 O O . HIS A 1 86 ? -5.555 -12.5 -8.625 1 99 86 HIS A O 1
ATOM 654 N N . GLN A 1 87 ? -5.703 -12.758 -10.891 1 98.94 87 GLN A N 1
ATOM 655 C CA . GLN A 1 87 ? -4.32 -13.195 -11.055 1 98.94 87 GLN A CA 1
ATOM 656 C C . GLN A 1 87 ? -3.477 -12.117 -11.727 1 98.94 87 GLN A C 1
ATOM 658 O O . GLN A 1 87 ? -2.248 -12.211 -11.75 1 98.94 87 GLN A O 1
ATOM 663 N N . ALA A 1 88 ? -4.078 -11.086 -12.234 1 98.88 88 ALA A N 1
ATOM 664 C CA . ALA A 1 88 ? -3.361 -10.055 -12.984 1 98.88 88 ALA A CA 1
ATOM 665 C C . ALA A 1 88 ? -2.389 -9.297 -12.086 1 98.88 88 ALA A C 1
ATOM 667 O O . ALA A 1 88 ? -2.771 -8.805 -11.023 1 98.88 88 ALA A O 1
ATOM 668 N N . ALA A 1 89 ? -1.218 -9.258 -12.461 1 98.69 89 ALA A N 1
ATOM 669 C CA . ALA A 1 89 ? -0.161 -8.516 -11.781 1 98.69 89 ALA A CA 1
ATOM 670 C C . ALA A 1 89 ? 1.111 -8.477 -12.625 1 98.69 89 ALA A C 1
ATOM 672 O O . ALA A 1 89 ? 1.281 -9.281 -13.539 1 98.69 89 ALA A O 1
ATOM 673 N N . LEU A 1 90 ? 1.941 -7.52 -12.367 1 97.94 90 LEU A N 1
ATOM 674 C CA . LEU A 1 90 ? 3.34 -7.586 -12.773 1 97.94 90 LEU A CA 1
ATOM 675 C C . LEU A 1 90 ? 4.203 -8.203 -11.68 1 97.94 90 LEU A C 1
ATOM 677 O O . LEU A 1 90 ? 4.383 -7.609 -10.617 1 97.94 90 LEU A O 1
ATOM 681 N N . GLY A 1 91 ? 4.68 -9.391 -12 1 95.31 91 GLY A N 1
ATOM 682 C CA . GLY A 1 91 ? 5.531 -10.07 -11.039 1 95.31 91 GLY A CA 1
ATOM 683 C C . GLY A 1 91 ? 7 -9.703 -11.18 1 95.31 91 GLY A C 1
ATOM 684 O O . GLY A 1 91 ? 7.367 -8.93 -12.07 1 95.31 91 GLY A O 1
ATOM 685 N N . SER A 1 92 ? 7.832 -10.031 -10.234 1 93.94 92 SER A N 1
ATOM 686 C CA . SER A 1 92 ? 9.289 -9.93 -10.242 1 93.94 92 SER A CA 1
ATOM 687 C C . SER A 1 92 ? 9.773 -8.82 -9.312 1 93.94 92 SER A C 1
ATOM 689 O O . SER A 1 92 ? 9.398 -7.66 -9.469 1 93.94 92 SER A O 1
ATOM 691 N N . VAL A 1 93 ? 10.586 -9.234 -8.406 1 94.31 93 VAL A N 1
ATOM 692 C CA . VAL A 1 93 ? 11.234 -8.289 -7.496 1 94.31 93 VAL A CA 1
ATOM 693 C C . VAL A 1 93 ? 12.172 -7.379 -8.281 1 94.31 93 VAL A C 1
ATOM 695 O O . VAL A 1 93 ? 12.062 -6.152 -8.203 1 94.31 93 VAL A O 1
ATOM 698 N N . PRO A 1 94 ? 13.008 -7.945 -9.195 1 93.44 94 PRO A N 1
ATOM 699 C CA . PRO A 1 94 ? 13.906 -7.078 -9.961 1 93.44 94 PRO A CA 1
ATOM 700 C C . PRO A 1 94 ? 13.156 -6.078 -10.836 1 93.44 94 PRO A C 1
ATOM 702 O O . PRO A 1 94 ? 13.555 -4.918 -10.945 1 93.44 94 PRO A O 1
ATOM 705 N N . ARG A 1 95 ? 12.078 -6.516 -11.453 1 95.19 95 ARG A N 1
ATOM 706 C CA . ARG A 1 95 ? 11.273 -5.613 -12.266 1 95.19 95 ARG A CA 1
ATOM 707 C C . ARG A 1 95 ? 10.766 -4.438 -11.438 1 95.19 95 ARG A C 1
ATOM 709 O O . ARG A 1 95 ? 10.805 -3.291 -11.891 1 95.19 95 ARG A O 1
ATOM 716 N N . SER A 1 96 ? 10.336 -4.695 -10.25 1 97.69 96 SER A N 1
ATOM 717 C CA . SER A 1 96 ? 9.727 -3.674 -9.398 1 97.69 96 SER A CA 1
ATOM 718 C C . SER A 1 96 ? 10.773 -2.674 -8.906 1 97.69 96 SER A C 1
ATOM 720 O O . SER A 1 96 ? 10.453 -1.509 -8.664 1 97.69 96 SER A O 1
ATOM 722 N N . ILE A 1 97 ? 11.969 -3.146 -8.68 1 96.69 97 ILE A N 1
ATOM 723 C CA . ILE A 1 97 ? 13.062 -2.268 -8.266 1 96.69 97 ILE A CA 1
ATOM 724 C C . ILE A 1 97 ? 13.438 -1.341 -9.422 1 96.69 97 ILE A C 1
ATOM 726 O O . ILE A 1 97 ? 13.648 -0.143 -9.219 1 96.69 97 ILE A O 1
ATOM 730 N N . ASN A 1 98 ? 13.445 -1.93 -10.656 1 96.5 98 ASN A N 1
ATOM 731 C CA . ASN A 1 98 ? 13.82 -1.166 -11.836 1 96.5 98 ASN A CA 1
ATOM 732 C C . ASN A 1 98 ? 12.727 -0.179 -12.234 1 96.5 98 ASN A C 1
ATOM 734 O O . ASN A 1 98 ? 13.016 0.888 -12.781 1 96.5 98 ASN A O 1
ATOM 738 N N . ASP A 1 99 ? 11.523 -0.55 -12.055 1 97.81 99 ASP A N 1
ATOM 739 C CA . ASP A 1 99 ? 10.367 0.248 -12.453 1 97.81 99 ASP A CA 1
ATOM 740 C C . ASP A 1 99 ? 9.258 0.173 -11.406 1 97.81 99 ASP A C 1
ATOM 742 O O . ASP A 1 99 ? 8.203 -0.404 -11.664 1 97.81 99 ASP A O 1
ATOM 746 N N . PRO A 1 100 ? 9.453 0.871 -10.258 1 98.69 100 PRO A N 1
ATOM 747 C CA . PRO A 1 100 ? 8.469 0.795 -9.18 1 98.69 100 PRO A CA 1
ATOM 748 C C . PRO A 1 100 ? 7.137 1.445 -9.555 1 98.69 100 PRO A C 1
ATOM 750 O O . PRO A 1 100 ? 6.086 1.034 -9.055 1 98.69 100 PRO A O 1
ATOM 753 N N . ILE A 1 101 ? 7.133 2.445 -10.43 1 98.88 101 ILE A N 1
ATOM 754 C CA . ILE A 1 101 ? 5.926 3.182 -10.781 1 98.88 101 ILE A CA 1
ATOM 755 C C . ILE A 1 101 ? 4.961 2.266 -11.539 1 98.88 101 ILE A C 1
ATOM 757 O O . ILE A 1 101 ? 3.803 2.117 -11.148 1 98.88 101 ILE A O 1
ATOM 761 N N . THR A 1 102 ? 5.465 1.604 -12.594 1 98.75 102 THR A N 1
ATOM 762 C CA . THR A 1 102 ? 4.602 0.714 -13.359 1 98.75 102 THR A CA 1
ATOM 763 C C . THR A 1 102 ? 4.125 -0.455 -12.5 1 98.75 102 THR A C 1
ATOM 765 O O . THR A 1 102 ? 2.971 -0.873 -12.594 1 98.75 102 THR A O 1
ATOM 768 N N . SER A 1 103 ? 5 -1.022 -11.672 1 98.75 103 SER A N 1
ATOM 769 C CA . SER A 1 103 ? 4.621 -2.105 -10.773 1 98.75 103 SER A CA 1
ATOM 770 C C . SER A 1 103 ? 3.484 -1.683 -9.852 1 98.75 103 SER A C 1
ATOM 772 O O . SER A 1 103 ? 2.525 -2.432 -9.656 1 98.75 103 SER A O 1
ATOM 774 N N . ASN A 1 104 ? 3.547 -0.495 -9.289 1 98.94 104 ASN A N 1
ATOM 775 C CA . ASN A 1 104 ? 2.504 0.032 -8.422 1 98.94 104 ASN A CA 1
ATOM 776 C C . ASN A 1 104 ? 1.205 0.276 -9.188 1 98.94 104 ASN A C 1
ATOM 778 O O . ASN A 1 104 ? 0.12 -0.034 -8.688 1 98.94 104 ASN A O 1
ATOM 782 N N . ASP A 1 105 ? 1.331 0.866 -10.352 1 98.81 105 ASP A N 1
ATOM 783 C CA . ASP A 1 105 ? 0.151 1.18 -11.148 1 98.81 105 ASP A CA 1
ATOM 784 C C . ASP A 1 105 ? -0.663 -0.079 -11.445 1 98.81 105 ASP A C 1
ATOM 786 O O . ASP A 1 105 ? -1.892 -0.068 -11.344 1 98.81 105 ASP A O 1
ATOM 790 N N . VAL A 1 106 ? 0.03 -1.104 -11.758 1 98.88 106 VAL A N 1
ATOM 791 C CA . VAL A 1 106 ? -0.656 -2.34 -12.117 1 98.88 106 VAL A CA 1
ATOM 792 C C . VAL A 1 106 ? -1.121 -3.062 -10.859 1 98.88 106 VAL A C 1
ATOM 794 O O . VAL A 1 106 ? -2.305 -3.375 -10.711 1 98.88 106 VAL A O 1
ATOM 797 N N . ASN A 1 107 ? -0.189 -3.281 -9.938 1 98.94 107 ASN A N 1
ATOM 798 C CA . ASN A 1 107 ? -0.438 -4.211 -8.844 1 98.94 107 ASN A CA 1
ATOM 799 C C . ASN A 1 107 ? -1.297 -3.576 -7.754 1 98.94 107 ASN A C 1
ATOM 801 O O . ASN A 1 107 ? -2.039 -4.273 -7.059 1 98.94 107 ASN A O 1
ATOM 805 N N . VAL A 1 108 ? -1.169 -2.23 -7.547 1 98.94 108 VAL A N 1
ATOM 806 C CA . VAL A 1 108 ? -1.936 -1.585 -6.484 1 98.94 108 VAL A CA 1
ATOM 807 C C . VAL A 1 108 ? -3.154 -0.887 -7.082 1 98.94 108 VAL A C 1
ATOM 809 O O . VAL A 1 108 ? -4.293 -1.197 -6.723 1 98.94 108 VAL A O 1
ATOM 812 N N . SER A 1 109 ? -2.902 0.071 -8.031 1 98.94 109 SER A N 1
ATOM 813 C CA . SER A 1 109 ? -4.016 0.814 -8.609 1 98.94 109 SER A CA 1
ATOM 814 C C . SER A 1 109 ? -4.941 -0.105 -9.398 1 98.94 109 SER A C 1
ATOM 816 O O . SER A 1 109 ? -6.164 0.014 -9.312 1 98.94 109 SER A O 1
ATOM 818 N N . GLY A 1 110 ? -4.352 -0.984 -10.188 1 98.94 110 GLY A N 1
ATOM 819 C CA . GLY A 1 110 ? -5.156 -1.945 -10.93 1 98.94 110 GLY A CA 1
ATOM 820 C C . GLY A 1 110 ? -5.965 -2.859 -10.031 1 98.94 110 GLY A C 1
ATOM 821 O O . GLY A 1 110 ? -7.141 -3.121 -10.297 1 98.94 110 GLY A O 1
ATOM 822 N N . PHE A 1 111 ? -5.34 -3.385 -8.945 1 98.94 111 PHE A N 1
ATOM 823 C CA . PHE A 1 111 ? -6.035 -4.207 -7.965 1 98.94 111 PHE A CA 1
ATOM 824 C C . PHE A 1 111 ? -7.215 -3.455 -7.363 1 98.94 111 PHE A C 1
ATOM 826 O O . PHE A 1 111 ? -8.312 -4.004 -7.238 1 98.94 111 PHE A O 1
ATOM 833 N N . LEU A 1 112 ? -6.965 -2.209 -7 1 98.94 112 LEU A N 1
ATOM 834 C CA . LEU A 1 112 ? -8.008 -1.388 -6.402 1 98.94 112 LEU A CA 1
ATOM 835 C C . LEU A 1 112 ? -9.156 -1.174 -7.383 1 98.94 112 LEU A C 1
ATOM 837 O O . LEU A 1 112 ? -10.328 -1.202 -6.988 1 98.94 112 LEU A O 1
ATOM 841 N N . ASN A 1 113 ? -8.82 -0.903 -8.641 1 98.94 113 ASN A N 1
ATOM 842 C CA . ASN A 1 113 ? -9.852 -0.805 -9.664 1 98.94 113 ASN A CA 1
ATOM 843 C C . ASN A 1 113 ? -10.727 -2.059 -9.711 1 98.94 113 ASN A C 1
ATOM 845 O O . ASN A 1 113 ? -11.945 -1.965 -9.789 1 98.94 113 ASN A O 1
ATOM 849 N N . MET A 1 114 ? -10.102 -3.195 -9.609 1 98.94 114 MET A N 1
ATOM 850 C CA . MET A 1 114 ? -10.828 -4.461 -9.656 1 98.94 114 MET A CA 1
ATOM 851 C C . MET A 1 114 ? -11.711 -4.625 -8.43 1 98.94 114 MET A C 1
ATOM 853 O O . MET A 1 114 ? -12.836 -5.129 -8.523 1 98.94 114 MET A O 1
ATOM 857 N N . LEU A 1 115 ? -11.195 -4.25 -7.285 1 98.94 115 LEU A N 1
ATOM 858 C CA . LEU A 1 115 ? -11.992 -4.316 -6.066 1 98.94 115 LEU A CA 1
ATOM 859 C C . LEU A 1 115 ? -13.242 -3.445 -6.184 1 98.94 115 LEU A C 1
ATOM 861 O O . LEU A 1 115 ? -14.344 -3.883 -5.844 1 98.94 115 LEU A O 1
ATOM 865 N N . VAL A 1 116 ? -13.031 -2.215 -6.637 1 98.94 116 VAL A N 1
ATOM 866 C CA . VAL A 1 116 ? -14.141 -1.271 -6.75 1 98.94 116 VAL A CA 1
ATOM 867 C C . VAL A 1 116 ? -15.156 -1.79 -7.766 1 98.94 116 VAL A C 1
ATOM 869 O O . VAL A 1 116 ? -16.359 -1.761 -7.512 1 98.94 116 VAL A O 1
ATOM 872 N N . ALA A 1 117 ? -14.664 -2.262 -8.93 1 98.94 117 ALA A N 1
ATOM 873 C CA . ALA A 1 117 ? -15.555 -2.818 -9.945 1 98.94 117 ALA A CA 1
ATOM 874 C C . ALA A 1 117 ? -16.328 -4.012 -9.406 1 98.94 117 ALA A C 1
ATOM 876 O O . ALA A 1 117 ? -17.531 -4.152 -9.664 1 98.94 117 ALA A O 1
ATOM 877 N N . ALA A 1 118 ? -15.656 -4.871 -8.688 1 98.88 118 ALA A N 1
ATOM 878 C CA . ALA A 1 118 ? -16.281 -6.051 -8.094 1 98.88 118 ALA A CA 1
ATOM 879 C C . ALA A 1 118 ? -17.359 -5.656 -7.094 1 98.88 118 ALA A C 1
ATOM 881 O O . ALA A 1 118 ? -18.453 -6.223 -7.098 1 98.88 118 ALA A O 1
ATOM 882 N N . ARG A 1 119 ? -16.969 -4.727 -6.203 1 98.56 119 ARG A N 1
ATOM 883 C CA . ARG A 1 119 ? -17.922 -4.207 -5.23 1 98.56 119 ARG A CA 1
ATOM 884 C C . ARG A 1 119 ? -19.188 -3.691 -5.922 1 98.56 119 ARG A C 1
ATOM 886 O O . ARG A 1 119 ? -20.297 -4.066 -5.547 1 98.56 119 ARG A O 1
ATOM 893 N N . ASP A 1 120 ? -19 -2.879 -6.934 1 98.44 120 ASP A N 1
ATOM 894 C CA . ASP A 1 120 ? -20.109 -2.227 -7.617 1 98.44 120 ASP A CA 1
ATOM 895 C C . ASP A 1 120 ? -20.969 -3.242 -8.375 1 98.44 120 ASP A C 1
ATOM 897 O O . ASP A 1 120 ? -22.172 -3.059 -8.516 1 98.44 120 ASP A O 1
ATOM 901 N N . ALA A 1 121 ? -20.344 -4.301 -8.859 1 98.69 121 ALA A N 1
ATOM 902 C CA . ALA A 1 121 ? -21.047 -5.344 -9.609 1 98.69 121 ALA A CA 1
ATOM 903 C C . ALA A 1 121 ? -21.656 -6.383 -8.672 1 98.69 121 ALA A C 1
ATOM 905 O O . ALA A 1 121 ? -22.297 -7.332 -9.117 1 98.69 121 ALA A O 1
ATOM 906 N N . LYS A 1 122 ? -21.422 -6.242 -7.348 1 98 122 LYS A N 1
ATOM 907 C CA . LYS A 1 122 ? -21.938 -7.129 -6.309 1 98 122 LYS A CA 1
ATOM 908 C C . LYS A 1 122 ? -21.422 -8.555 -6.5 1 98 122 LYS A C 1
ATOM 910 O O . LYS A 1 122 ? -22.188 -9.516 -6.383 1 98 122 LYS A O 1
ATOM 915 N N . VAL A 1 123 ? -20.234 -8.711 -6.949 1 98.44 123 VAL A N 1
ATOM 916 C CA . VAL A 1 123 ? -19.562 -10.008 -7.012 1 98.44 123 VAL A CA 1
ATOM 917 C C . VAL A 1 123 ? -19.578 -10.672 -5.633 1 98.44 123 VAL A C 1
ATOM 919 O O . VAL A 1 123 ? -19.391 -10 -4.617 1 98.44 123 VAL A O 1
ATOM 922 N N . LYS A 1 124 ? -19.828 -11.93 -5.594 1 97.69 124 LYS A N 1
ATOM 923 C CA . LYS A 1 124 ? -20.016 -12.633 -4.324 1 97.69 124 LYS A CA 1
ATOM 924 C C . LYS A 1 124 ? -18.688 -12.719 -3.561 1 97.69 124 LYS A C 1
ATOM 926 O O . LYS A 1 124 ? -18.656 -12.516 -2.346 1 97.69 124 LYS A O 1
ATOM 931 N N . ARG A 1 125 ? -17.609 -13.117 -4.223 1 98.56 125 ARG A N 1
ATOM 932 C CA . ARG A 1 125 ? -16.328 -13.32 -3.568 1 98.56 125 ARG A CA 1
ATOM 933 C C . ARG A 1 125 ? -15.172 -12.953 -4.504 1 98.56 125 ARG A C 1
ATOM 935 O O . ARG A 1 125 ? -15.219 -13.25 -5.699 1 98.56 125 ARG A O 1
ATOM 942 N N . PHE A 1 126 ? -14.258 -12.266 -3.949 1 98.88 126 PHE A N 1
ATOM 943 C CA . PHE A 1 126 ? -13.047 -11.828 -4.629 1 98.88 126 PHE A CA 1
ATOM 944 C C . PHE A 1 126 ? -11.82 -12.555 -4.082 1 98.88 126 PHE A C 1
ATOM 946 O O . PHE A 1 126 ? -11.344 -12.242 -2.988 1 98.88 126 PHE A O 1
ATOM 953 N N . VAL A 1 127 ? -11.281 -13.594 -4.824 1 98.94 127 VAL A N 1
ATOM 954 C CA . VAL A 1 127 ? -10.062 -14.312 -4.473 1 98.94 127 VAL A CA 1
ATOM 955 C C . VAL A 1 127 ? -8.883 -13.758 -5.273 1 98.94 127 VAL A C 1
ATOM 957 O O . VAL A 1 127 ? -8.992 -13.57 -6.488 1 98.94 127 VAL A O 1
ATOM 960 N N . PHE A 1 128 ? -7.793 -13.469 -4.59 1 98.94 128 PHE A N 1
ATOM 961 C CA . PHE A 1 128 ? -6.734 -12.781 -5.324 1 98.94 128 PHE A CA 1
ATOM 962 C C . PHE A 1 128 ? -5.379 -13.406 -5.02 1 98.94 128 PHE A C 1
ATOM 964 O O . PHE A 1 128 ? -5.172 -13.969 -3.943 1 98.94 128 PHE A O 1
ATOM 971 N N . ALA A 1 129 ? -4.5 -13.289 -6.008 1 98.94 129 ALA A N 1
ATOM 972 C CA . ALA A 1 129 ? -3.109 -13.703 -5.863 1 98.94 129 ALA A CA 1
ATOM 973 C C . ALA A 1 129 ? -2.342 -12.742 -4.953 1 98.94 129 ALA A C 1
ATOM 975 O O . ALA A 1 129 ? -2.096 -11.594 -5.32 1 98.94 129 ALA A O 1
ATOM 976 N N . ALA A 1 130 ? -2.029 -13.203 -3.791 1 98.88 130 ALA A N 1
ATOM 977 C CA . ALA A 1 130 ? -1.05 -12.555 -2.92 1 98.88 130 ALA A CA 1
ATOM 978 C C . ALA A 1 130 ? 0.345 -13.133 -3.139 1 98.88 130 ALA A C 1
ATOM 980 O O . ALA A 1 130 ? 0.646 -13.656 -4.215 1 98.88 130 ALA A O 1
ATOM 981 N N . SER A 1 131 ? 1.275 -12.852 -2.189 1 98.56 131 SER A N 1
ATOM 982 C CA . SER A 1 131 ? 2.643 -13.297 -2.43 1 98.56 131 SER A CA 1
ATOM 983 C C . SER A 1 131 ? 3.373 -13.57 -1.117 1 98.56 131 SER A C 1
ATOM 985 O O . SER A 1 131 ? 3.205 -12.836 -0.144 1 98.56 131 SER A O 1
ATOM 987 N N . SER A 1 132 ? 4.191 -14.578 -1.164 1 97.94 132 SER A N 1
ATOM 988 C CA . SER A 1 132 ? 5.047 -14.867 -0.015 1 97.94 132 SER A CA 1
ATOM 989 C C . SER A 1 132 ? 6.051 -13.742 0.224 1 97.94 132 SER A C 1
ATOM 991 O O . SER A 1 132 ? 6.656 -13.664 1.293 1 97.94 132 SER A O 1
ATOM 993 N N . SER A 1 133 ? 6.223 -12.852 -0.771 1 96.75 133 SER A N 1
ATOM 994 C CA . SER A 1 133 ? 7.125 -11.719 -0.596 1 96.75 133 SER A CA 1
ATOM 995 C C . SER A 1 133 ? 6.68 -10.828 0.56 1 96.75 133 SER A C 1
ATOM 997 O O . SER A 1 133 ? 7.465 -10.023 1.07 1 96.75 133 SER A O 1
ATOM 999 N N . THR A 1 134 ? 5.43 -10.945 1.028 1 97.62 134 THR A N 1
ATOM 1000 C CA . THR A 1 134 ? 4.883 -10.156 2.123 1 97.62 134 THR A CA 1
ATOM 1001 C C . THR A 1 134 ? 5.59 -10.484 3.436 1 97.62 134 THR A C 1
ATOM 1003 O O . THR A 1 134 ? 5.617 -9.664 4.355 1 97.62 134 THR A O 1
ATOM 1006 N N . TYR A 1 135 ? 6.211 -11.633 3.52 1 97.62 135 TYR A N 1
ATOM 1007 C CA . TYR A 1 135 ? 6.887 -12.023 4.75 1 97.62 135 TYR A CA 1
ATOM 1008 C C . TYR A 1 135 ? 8.141 -11.188 4.973 1 97.62 135 TYR A C 1
ATOM 1010 O O . TYR A 1 135 ? 8.633 -11.078 6.098 1 97.62 135 TYR A O 1
ATOM 1018 N N . GLY A 1 136 ? 8.688 -10.664 3.885 1 95.38 136 GLY A N 1
ATOM 1019 C CA . GLY A 1 136 ? 9.758 -9.688 3.98 1 95.38 136 GLY A CA 1
ATOM 1020 C C . GLY A 1 136 ? 10.953 -10.188 4.762 1 95.38 136 GLY A C 1
ATOM 1021 O O . GLY A 1 136 ? 11.492 -11.266 4.461 1 95.38 136 GLY A O 1
ATOM 1022 N N . ASP A 1 137 ? 11.266 -9.508 5.781 1 94.31 137 ASP A N 1
ATOM 1023 C CA . ASP A 1 137 ? 12.492 -9.812 6.508 1 94.31 137 ASP A CA 1
ATOM 1024 C C . ASP A 1 137 ? 12.211 -10.719 7.703 1 94.31 137 ASP A C 1
ATOM 1026 O O . ASP A 1 137 ? 13.047 -10.859 8.594 1 94.31 137 ASP A O 1
ATOM 1030 N N . SER A 1 138 ? 11.031 -11.258 7.77 1 94.5 138 SER A N 1
ATOM 1031 C CA . SER A 1 138 ? 10.742 -12.203 8.836 1 94.5 138 SER A CA 1
ATOM 1032 C C . SER A 1 138 ? 11.672 -13.414 8.766 1 94.5 138 SER A C 1
ATOM 1034 O O . SER A 1 138 ? 11.852 -14.008 7.703 1 94.5 138 SER A O 1
ATOM 1036 N N . THR A 1 139 ? 12.227 -13.859 9.906 1 92.25 139 THR A N 1
ATOM 1037 C CA . THR A 1 139 ? 13.18 -14.961 9.914 1 92.25 139 THR A CA 1
ATOM 1038 C C . THR A 1 139 ? 12.516 -16.25 10.383 1 92.25 139 THR A C 1
ATOM 1040 O O . THR A 1 139 ? 13.094 -17.328 10.273 1 92.25 139 THR A O 1
ATOM 1043 N N . ASP A 1 140 ? 11.344 -16.172 10.797 1 94.06 140 ASP A N 1
ATOM 1044 C CA . ASP A 1 140 ? 10.633 -17.312 11.352 1 94.06 140 ASP A CA 1
ATOM 1045 C C . ASP A 1 140 ? 10.359 -18.359 10.273 1 94.06 140 ASP A C 1
ATOM 1047 O O . ASP A 1 140 ? 10.039 -18.016 9.133 1 94.06 140 ASP A O 1
ATOM 1051 N N . LEU A 1 141 ? 10.516 -19.656 10.633 1 95.44 141 LEU A N 1
ATOM 1052 C CA . LEU A 1 141 ? 10.133 -20.797 9.797 1 95.44 141 LEU A CA 1
ATOM 1053 C C . LEU A 1 141 ? 9.383 -21.828 10.617 1 95.44 141 LEU A C 1
ATOM 1055 O O . LEU A 1 141 ? 9.75 -22.125 11.758 1 95.44 141 LEU A O 1
ATOM 1059 N N . PRO A 1 142 ? 8.461 -22.438 10.086 1 98.06 142 PRO A N 1
ATOM 1060 C CA . PRO A 1 142 ? 7.84 -22.062 8.812 1 98.06 142 PRO A CA 1
ATOM 1061 C C . PRO A 1 142 ? 7.117 -20.719 8.875 1 98.06 142 PRO A C 1
ATOM 1063 O O . PRO A 1 142 ? 6.801 -20.234 9.969 1 98.06 142 PRO A O 1
ATOM 1066 N N . LYS A 1 143 ? 6.953 -20.094 7.75 1 98.5 143 LYS A N 1
ATOM 1067 C CA . LYS A 1 143 ? 6.176 -18.859 7.656 1 98.5 143 LYS A CA 1
ATOM 1068 C C . LYS A 1 143 ? 4.715 -19.109 8.016 1 98.5 143 LYS A C 1
ATOM 1070 O O . LYS A 1 143 ? 4.062 -19.984 7.438 1 98.5 143 LYS A O 1
ATOM 1075 N N . ILE A 1 144 ? 4.254 -18.375 8.945 1 98.56 144 ILE A N 1
ATOM 1076 C CA . ILE A 1 144 ? 2.861 -18.406 9.375 1 98.56 144 ILE A CA 1
ATOM 1077 C C . ILE A 1 144 ? 2.174 -17.094 8.984 1 98.56 144 ILE A C 1
ATOM 1079 O O . ILE A 1 144 ? 2.744 -16.016 9.141 1 98.56 144 ILE A O 1
ATOM 1083 N N . GLU A 1 145 ? 0.989 -17.141 8.531 1 98.56 145 GLU A N 1
ATOM 1084 C CA . GLU A 1 145 ? 0.347 -16.047 7.793 1 98.56 145 GLU A CA 1
ATOM 1085 C C . GLU A 1 145 ? 0.292 -14.773 8.625 1 98.56 145 GLU A C 1
ATOM 1087 O O . GLU A 1 145 ? 0.495 -13.68 8.102 1 98.56 145 GLU A O 1
ATOM 1092 N N . ASN A 1 146 ? 0.105 -14.836 9.914 1 96.44 146 ASN A N 1
ATOM 1093 C CA . ASN A 1 146 ? -0.125 -13.641 10.719 1 96.44 146 ASN A CA 1
ATOM 1094 C C . ASN A 1 146 ? 1.184 -13.055 11.242 1 96.44 146 ASN A C 1
ATOM 1096 O O . ASN A 1 146 ? 1.184 -12.016 11.906 1 96.44 146 ASN A O 1
ATOM 1100 N N . VAL A 1 147 ? 2.279 -13.719 11 1 97.06 147 VAL A N 1
ATOM 1101 C CA . VAL A 1 147 ? 3.59 -13.242 11.43 1 97.06 147 VAL A CA 1
ATOM 1102 C C . VAL A 1 147 ? 4.398 -12.789 10.219 1 97.06 147 VAL A C 1
ATOM 1104 O O . VAL A 1 147 ? 5.051 -13.609 9.562 1 97.06 147 VAL A O 1
ATOM 1107 N N . ILE A 1 148 ? 4.352 -11.508 10.039 1 96.69 148 ILE A N 1
ATOM 1108 C CA . ILE A 1 148 ? 5.031 -11.023 8.844 1 96.69 148 ILE A CA 1
ATOM 1109 C C . ILE A 1 148 ? 6.094 -10 9.242 1 96.69 148 ILE A C 1
ATOM 1111 O O . ILE A 1 148 ? 6.066 -9.461 10.352 1 96.69 148 ILE A O 1
ATOM 1115 N N . GLY A 1 149 ? 7.078 -9.797 8.422 1 95.88 149 GLY A N 1
ATOM 1116 C CA . GLY A 1 149 ? 8.086 -8.766 8.594 1 95.88 149 GLY A CA 1
ATOM 1117 C C . GLY A 1 149 ? 7.828 -7.539 7.734 1 95.88 149 GLY A C 1
ATOM 1118 O O . GLY A 1 149 ? 6.688 -7.262 7.359 1 95.88 149 GLY A O 1
ATOM 1119 N N . LYS A 1 150 ? 8.867 -6.762 7.5 1 95.12 150 LYS A N 1
ATOM 1120 C CA . LYS A 1 150 ? 8.805 -5.586 6.641 1 95.12 150 LYS A CA 1
ATOM 1121 C C . LYS A 1 150 ? 9.109 -5.949 5.188 1 95.12 150 LYS A C 1
ATOM 1123 O O . LYS A 1 150 ? 9.992 -6.762 4.922 1 95.12 150 LYS A O 1
ATOM 1128 N N . PRO A 1 151 ? 8.328 -5.363 4.293 1 96.75 151 PRO A N 1
ATOM 1129 C CA . PRO A 1 151 ? 8.602 -5.641 2.879 1 96.75 151 PRO A CA 1
ATOM 1130 C C . PRO A 1 151 ? 10.008 -5.234 2.459 1 96.75 151 PRO A C 1
ATOM 1132 O O . PRO A 1 151 ? 10.516 -4.191 2.891 1 96.75 151 PRO A O 1
ATOM 1135 N N . LEU A 1 152 ? 10.586 -5.984 1.476 1 96.25 152 LEU A N 1
ATOM 1136 C CA . LEU A 1 152 ? 11.984 -5.777 1.11 1 96.25 152 LEU A CA 1
ATOM 1137 C C . LEU A 1 152 ? 12.094 -5.188 -0.291 1 96.25 152 LEU A C 1
ATOM 1139 O O . LEU A 1 152 ? 13.203 -4.918 -0.767 1 96.25 152 LEU A O 1
ATOM 1143 N N . SER A 1 153 ? 10.977 -5.023 -0.966 1 97.12 153 SER A N 1
ATOM 1144 C CA . SER A 1 153 ? 10.977 -4.523 -2.336 1 97.12 153 SER A CA 1
ATOM 1145 C C . SER A 1 153 ? 9.664 -3.834 -2.674 1 97.12 153 SER A C 1
ATOM 1147 O O . SER A 1 153 ? 8.656 -4.047 -1.995 1 97.12 153 SER A O 1
ATOM 1149 N N . PRO A 1 154 ? 9.68 -2.965 -3.773 1 98.44 154 PRO A N 1
ATOM 1150 C CA . PRO A 1 154 ? 8.398 -2.41 -4.227 1 98.44 154 PRO A CA 1
ATOM 1151 C C . PRO A 1 154 ? 7.371 -3.488 -4.555 1 98.44 154 PRO A C 1
ATOM 1153 O O . PRO A 1 154 ? 6.184 -3.32 -4.27 1 98.44 154 PRO A O 1
ATOM 1156 N N . TYR A 1 155 ? 7.848 -4.613 -5.105 1 97.94 155 TYR A N 1
ATOM 1157 C CA . TYR A 1 155 ? 6.945 -5.723 -5.395 1 97.94 155 TYR A CA 1
ATOM 1158 C C . TYR A 1 155 ? 6.27 -6.223 -4.121 1 97.94 155 TYR A C 1
ATOM 1160 O O . TYR A 1 155 ? 5.051 -6.395 -4.086 1 97.94 155 TYR A O 1
ATOM 1168 N N . ALA A 1 156 ? 7.082 -6.48 -3.1 1 98.19 156 ALA A N 1
ATOM 1169 C CA . ALA A 1 156 ? 6.539 -6.965 -1.832 1 98.19 156 ALA A CA 1
ATOM 1170 C C . ALA A 1 156 ? 5.516 -5.988 -1.262 1 98.19 156 ALA A C 1
ATOM 1172 O O . ALA A 1 156 ? 4.496 -6.402 -0.708 1 98.19 156 ALA A O 1
ATOM 1173 N N . ILE A 1 157 ? 5.758 -4.703 -1.4 1 98.75 157 ILE A N 1
ATOM 1174 C CA . ILE A 1 157 ? 4.824 -3.686 -0.933 1 98.75 157 ILE A CA 1
ATOM 1175 C C . ILE A 1 157 ? 3.5 -3.82 -1.683 1 98.75 157 ILE A C 1
ATOM 1177 O O . ILE A 1 157 ? 2.43 -3.818 -1.069 1 98.75 157 ILE A O 1
ATOM 1181 N N . THR A 1 158 ? 3.588 -3.914 -3.053 1 98.88 158 THR A N 1
ATOM 1182 C CA . THR A 1 158 ? 2.361 -3.949 -3.842 1 98.88 158 THR A CA 1
ATOM 1183 C C . THR A 1 158 ? 1.471 -5.109 -3.406 1 98.88 158 THR A C 1
ATOM 1185 O O . THR A 1 158 ? 0.253 -4.957 -3.297 1 98.88 158 THR A O 1
ATOM 1188 N N . LYS A 1 159 ? 2.061 -6.227 -3.117 1 98.88 159 LYS A N 1
ATOM 1189 C CA . LYS A 1 159 ? 1.269 -7.398 -2.748 1 98.88 159 LYS A CA 1
ATOM 1190 C C . LYS A 1 159 ? 0.736 -7.277 -1.324 1 98.88 159 LYS A C 1
ATOM 1192 O O . LYS A 1 159 ? -0.384 -7.703 -1.036 1 98.88 159 LYS A O 1
ATOM 1197 N N . TYR A 1 160 ? 1.542 -6.766 -0.481 1 98.81 160 TYR A N 1
ATOM 1198 C CA . TYR A 1 160 ? 1.063 -6.527 0.875 1 98.81 160 TYR A CA 1
ATOM 1199 C C . TYR A 1 160 ? -0.101 -5.543 0.877 1 98.81 160 TYR A C 1
ATOM 1201 O O . TYR A 1 160 ? -1.085 -5.738 1.594 1 98.81 160 TYR A O 1
ATOM 1209 N N . VAL A 1 161 ? -0.026 -4.512 0.097 1 98.81 161 VAL A N 1
ATOM 1210 C CA . VAL A 1 161 ? -1.063 -3.492 -0.012 1 98.81 161 VAL A CA 1
ATOM 1211 C C . VAL A 1 161 ? -2.363 -4.125 -0.502 1 98.81 161 VAL A C 1
ATOM 1213 O O . VAL A 1 161 ? -3.453 -3.721 -0.089 1 98.81 161 VAL A O 1
ATOM 1216 N N . ASN A 1 162 ? -2.264 -5.109 -1.435 1 98.94 162 ASN A N 1
ATOM 1217 C CA . ASN A 1 162 ? -3.459 -5.836 -1.854 1 98.94 162 ASN A CA 1
ATOM 1218 C C . ASN A 1 162 ? -4.203 -6.426 -0.661 1 98.94 162 ASN A C 1
ATOM 1220 O O . ASN A 1 162 ? -5.43 -6.34 -0.585 1 98.94 162 ASN A O 1
ATOM 1224 N N . GLU A 1 163 ? -3.453 -7.02 0.244 1 98.88 163 GLU A N 1
ATOM 1225 C CA . GLU A 1 163 ? -4.059 -7.633 1.423 1 98.88 163 GLU A CA 1
ATOM 1226 C C . GLU A 1 163 ? -4.73 -6.586 2.305 1 98.88 163 GLU A C 1
ATOM 1228 O O . GLU A 1 163 ? -5.82 -6.816 2.832 1 98.88 163 GLU A O 1
ATOM 1233 N N . LEU A 1 164 ? -4.07 -5.465 2.449 1 98.75 164 LEU A N 1
ATOM 1234 C CA . LEU A 1 164 ? -4.617 -4.391 3.271 1 98.75 164 LEU A CA 1
ATOM 1235 C C . LEU A 1 164 ? -5.926 -3.873 2.689 1 98.75 164 LEU A C 1
ATOM 1237 O O . LEU A 1 164 ? -6.918 -3.729 3.41 1 98.75 164 LEU A O 1
ATOM 1241 N N . TYR A 1 165 ? -5.945 -3.588 1.403 1 98.88 165 TYR A N 1
ATOM 1242 C CA . TYR A 1 165 ? -7.156 -3.09 0.76 1 98.88 165 TYR A CA 1
ATOM 1243 C C . TYR A 1 165 ? -8.273 -4.125 0.831 1 98.88 165 TYR A C 1
ATOM 1245 O O . TYR A 1 165 ? -9.43 -3.779 1.074 1 98.88 165 TYR A O 1
ATOM 1253 N N . ALA A 1 166 ? -7.898 -5.383 0.581 1 98.88 166 ALA A N 1
ATOM 1254 C CA . ALA A 1 166 ? -8.922 -6.426 0.663 1 98.88 166 ALA A CA 1
ATOM 1255 C C . ALA A 1 166 ? -9.57 -6.445 2.041 1 98.88 166 ALA A C 1
ATOM 1257 O O . ALA A 1 166 ? -10.797 -6.543 2.154 1 98.88 166 ALA A O 1
ATOM 1258 N N . ASP A 1 167 ? -8.789 -6.391 3.045 1 98.38 167 ASP A N 1
ATOM 1259 C CA . ASP A 1 167 ? -9.281 -6.391 4.418 1 98.38 167 ASP A CA 1
ATOM 1260 C C . ASP A 1 167 ? -10.219 -5.211 4.668 1 98.38 167 ASP A C 1
ATOM 1262 O O . ASP A 1 167 ? -11.32 -5.383 5.195 1 98.38 167 ASP A O 1
ATOM 1266 N N . VAL A 1 168 ? -9.797 -4.023 4.305 1 98.12 168 VAL A N 1
ATOM 1267 C CA . VAL A 1 168 ? -10.578 -2.809 4.527 1 98.12 168 VAL A CA 1
ATOM 1268 C C . VAL A 1 168 ? -11.867 -2.865 3.713 1 98.12 168 VAL A C 1
ATOM 1270 O O . VAL A 1 168 ? -12.922 -2.432 4.18 1 98.12 168 VAL A O 1
ATOM 1273 N N . PHE A 1 169 ? -11.82 -3.373 2.459 1 98.31 169 PHE A N 1
ATOM 1274 C CA . PHE A 1 169 ? -13.016 -3.467 1.622 1 98.31 169 PHE A CA 1
ATOM 1275 C C . PHE A 1 169 ? -14.023 -4.441 2.219 1 98.31 169 PHE A C 1
ATOM 1277 O O . PHE A 1 169 ? -15.234 -4.227 2.129 1 98.31 169 PHE A O 1
ATOM 1284 N N . SER A 1 170 ? -13.508 -5.504 2.787 1 97.94 170 SER A N 1
ATOM 1285 C CA . SER A 1 170 ? -14.398 -6.441 3.465 1 97.94 170 SER A CA 1
ATOM 1286 C C . SER A 1 170 ? -15.094 -5.785 4.648 1 97.94 170 SER A C 1
ATOM 1288 O O . SER A 1 170 ? -16.312 -5.91 4.805 1 97.94 170 SER A O 1
ATOM 1290 N N . LYS A 1 171 ? -14.375 -5.066 5.414 1 95.75 171 LYS A N 1
ATOM 1291 C CA . LYS A 1 171 ? -14.891 -4.465 6.641 1 95.75 171 LYS A CA 1
ATOM 1292 C C . LYS A 1 171 ? -15.789 -3.275 6.332 1 95.75 171 LYS A C 1
ATOM 1294 O O . LYS A 1 171 ? -16.781 -3.047 7.02 1 95.75 171 LYS A O 1
ATOM 1299 N N . THR A 1 172 ? -15.414 -2.543 5.32 1 95.56 172 THR A N 1
ATOM 1300 C CA . THR A 1 172 ? -16.078 -1.278 5.027 1 95.56 172 THR A CA 1
ATOM 1301 C C . THR A 1 172 ? -17.281 -1.497 4.109 1 95.56 172 THR A C 1
ATOM 1303 O O . THR A 1 172 ? -18.312 -0.837 4.258 1 95.56 172 THR A O 1
ATOM 1306 N N . TYR A 1 173 ? -17.156 -2.434 3.146 1 96.31 173 TYR A N 1
ATOM 1307 C CA . TYR A 1 173 ? -18.188 -2.549 2.121 1 96.31 173 TYR A CA 1
ATOM 1308 C C . TYR A 1 173 ? -18.859 -3.92 2.168 1 96.31 173 TYR A C 1
ATOM 1310 O O . TYR A 1 173 ? -19.781 -4.199 1.394 1 96.31 173 TYR A O 1
ATOM 1318 N N . GLY A 1 174 ? -18.375 -4.824 2.998 1 96.69 174 GLY A N 1
ATOM 1319 C CA . GLY A 1 174 ? -19 -6.129 3.178 1 96.69 174 GLY A CA 1
ATOM 1320 C C . GLY A 1 174 ? -18.594 -7.133 2.119 1 96.69 174 GLY A C 1
ATOM 1321 O O . GLY A 1 174 ? -19.25 -8.164 1.953 1 96.69 174 GLY A O 1
ATOM 1322 N N . MET A 1 175 ? -17.547 -6.93 1.382 1 97.31 175 MET A N 1
ATOM 1323 C CA . MET A 1 175 ? -17.078 -7.844 0.344 1 97.31 175 MET A CA 1
ATOM 1324 C C . MET A 1 175 ? -16.438 -9.078 0.958 1 97.31 175 MET A C 1
ATOM 1326 O O . MET A 1 175 ? -15.719 -8.984 1.96 1 97.31 175 MET A O 1
ATOM 1330 N N . GLU A 1 176 ? -16.688 -10.25 0.393 1 98.69 176 GLU A N 1
ATOM 1331 C CA . GLU A 1 176 ? -15.93 -11.445 0.755 1 98.69 176 GLU A CA 1
ATOM 1332 C C . GLU A 1 176 ? -14.625 -11.523 -0.034 1 98.69 176 GLU A C 1
ATOM 1334 O O . GLU A 1 176 ? -14.641 -11.547 -1.267 1 98.69 176 GLU A O 1
ATOM 1339 N N . THR A 1 177 ? -13.539 -11.57 0.658 1 98.81 177 THR A N 1
ATOM 1340 C CA . THR A 1 177 ? -12.234 -11.641 -0.001 1 98.81 177 THR A CA 1
ATOM 1341 C C . THR A 1 177 ? -11.383 -12.758 0.599 1 98.81 177 THR A C 1
ATOM 1343 O O . THR A 1 177 ? -11.539 -13.102 1.774 1 98.81 177 THR A O 1
ATOM 1346 N N . ILE A 1 178 ? -10.555 -13.398 -0.182 1 98.94 178 ILE A N 1
ATOM 1347 C CA . ILE A 1 178 ? -9.555 -14.367 0.25 1 98.94 178 ILE A CA 1
ATOM 1348 C C . ILE A 1 178 ? -8.25 -14.125 -0.509 1 98.94 178 ILE A C 1
ATOM 1350 O O . ILE A 1 178 ? -8.242 -14.055 -1.74 1 98.94 178 ILE A O 1
ATOM 1354 N N . GLY A 1 179 ? -7.207 -13.898 0.229 1 98.94 179 GLY A N 1
ATOM 1355 C CA . GLY A 1 179 ? -5.898 -13.758 -0.386 1 98.94 179 GLY A CA 1
ATOM 1356 C C . GLY A 1 179 ? -5.082 -15.039 -0.346 1 98.94 179 GLY A C 1
ATOM 1357 O O . GLY A 1 179 ? -5.078 -15.75 0.662 1 98.94 179 GLY A O 1
ATOM 1358 N N . LEU A 1 180 ? -4.402 -15.32 -1.441 1 99 180 LEU A N 1
ATOM 1359 C CA . LEU A 1 180 ? -3.586 -16.516 -1.567 1 99 180 LEU A CA 1
ATOM 1360 C C . LEU A 1 180 ? -2.117 -16.156 -1.762 1 99 180 LEU A C 1
ATOM 1362 O O . LEU A 1 180 ? -1.707 -15.781 -2.859 1 99 180 LEU A O 1
ATOM 1366 N N . ARG A 1 181 ? -1.327 -16.297 -0.712 1 98.94 181 ARG A N 1
ATOM 1367 C CA . ARG A 1 181 ? 0.108 -16.078 -0.838 1 98.94 181 ARG A CA 1
ATOM 1368 C C . ARG A 1 181 ? 0.789 -17.234 -1.556 1 98.94 181 ARG A C 1
ATOM 1370 O O . ARG A 1 181 ? 1.056 -18.266 -0.95 1 98.94 181 ARG A O 1
ATOM 1377 N N . TYR A 1 182 ? 1.095 -17 -2.787 1 98.88 182 TYR A N 1
ATOM 1378 C CA . TYR A 1 182 ? 1.759 -18.016 -3.594 1 98.88 182 TYR A CA 1
ATOM 1379 C C . TYR A 1 182 ? 3.229 -18.141 -3.209 1 98.88 182 TYR A C 1
ATOM 1381 O O . TYR A 1 182 ? 3.928 -17.141 -3.064 1 98.88 182 TYR A O 1
ATOM 1389 N N . PHE A 1 183 ? 3.686 -19.391 -3.039 1 98.56 183 PHE A N 1
ATOM 1390 C CA . PHE A 1 183 ? 5.098 -19.688 -2.826 1 98.56 183 PHE A CA 1
ATOM 1391 C C . PHE A 1 183 ? 5.711 -20.328 -4.07 1 98.56 183 PHE A C 1
ATOM 1393 O O . PHE A 1 183 ? 5.473 -21.5 -4.355 1 98.56 183 PHE A O 1
ATOM 1400 N N . ASN A 1 184 ? 6.492 -19.625 -4.84 1 97.31 184 ASN A N 1
ATOM 1401 C CA . ASN A 1 184 ? 7.316 -20.062 -5.961 1 97.31 184 ASN A CA 1
ATOM 1402 C C . ASN A 1 184 ? 6.586 -21.078 -6.832 1 97.31 184 ASN A C 1
ATOM 1404 O O . ASN A 1 184 ? 7.047 -22.203 -6.992 1 97.31 184 ASN A O 1
ATOM 1408 N N . VAL A 1 185 ? 5.574 -20.625 -7.418 1 98.75 185 VAL A N 1
ATOM 1409 C CA . VAL A 1 185 ? 4.75 -21.484 -8.266 1 98.75 185 VAL A CA 1
ATOM 1410 C C . VAL A 1 185 ? 5.523 -21.859 -9.523 1 98.75 185 VAL A C 1
ATOM 1412 O O . VAL A 1 185 ? 6.227 -21.031 -10.102 1 98.75 185 VAL A O 1
ATOM 1415 N N . PHE A 1 186 ? 5.418 -23.141 -9.93 1 98.56 186 PHE A N 1
ATOM 1416 C CA . PHE A 1 186 ? 6.027 -23.609 -11.172 1 98.56 186 PHE A CA 1
ATOM 1417 C C . PHE A 1 186 ? 5.102 -24.578 -11.906 1 98.56 186 PHE A C 1
ATOM 1419 O O . PHE A 1 186 ? 4.176 -25.125 -11.305 1 98.56 186 PHE A O 1
ATOM 1426 N N . GLY A 1 187 ? 5.277 -24.672 -13.195 1 98.44 187 GLY A N 1
ATOM 1427 C CA . GLY A 1 187 ? 4.461 -25.609 -13.938 1 98.44 187 GLY A CA 1
ATOM 1428 C C . GLY A 1 187 ? 4.312 -25.25 -15.406 1 98.44 187 GLY A C 1
ATOM 1429 O O . GLY A 1 187 ? 5.047 -24.406 -15.922 1 98.44 187 GLY A O 1
ATOM 1430 N N . ARG A 1 188 ? 3.43 -26 -16.094 1 97.38 188 ARG A N 1
ATOM 1431 C CA . ARG A 1 188 ? 3.182 -25.812 -17.516 1 97.38 188 ARG A CA 1
ATOM 1432 C C . ARG A 1 188 ? 2.781 -24.375 -17.828 1 97.38 188 ARG A C 1
ATOM 1434 O O . ARG A 1 188 ? 2.061 -23.75 -17.047 1 97.38 188 ARG A O 1
ATOM 1441 N N . LYS A 1 189 ? 3.318 -23.812 -18.875 1 97.06 189 LYS A N 1
ATOM 1442 C CA . LYS A 1 189 ? 2.99 -22.531 -19.469 1 97.06 189 LYS A CA 1
ATOM 1443 C C . LYS A 1 189 ? 3.701 -21.391 -18.75 1 97.06 189 LYS A C 1
ATOM 1445 O O . LYS A 1 189 ? 3.453 -20.219 -19.031 1 97.06 189 LYS A O 1
ATOM 1450 N N . GLN A 1 190 ? 4.57 -21.719 -17.781 1 97.75 190 GLN A N 1
ATOM 1451 C CA . GLN A 1 190 ? 5.406 -20.672 -17.219 1 97.75 190 GLN A CA 1
ATOM 1452 C C . GLN A 1 190 ? 6.465 -20.219 -18.219 1 97.75 190 GLN A C 1
ATOM 1454 O O . GLN A 1 190 ? 7.199 -21.047 -18.766 1 97.75 190 GLN A O 1
ATOM 1459 N N . ASP A 1 191 ? 6.5 -18.953 -18.438 1 94.5 191 ASP A N 1
ATOM 1460 C CA . ASP A 1 191 ? 7.328 -18.391 -19.5 1 94.5 191 ASP A CA 1
ATOM 1461 C C . ASP A 1 191 ? 8.812 -18.5 -19.156 1 94.5 191 ASP A C 1
ATOM 1463 O O . ASP A 1 191 ? 9.266 -17.938 -18.156 1 94.5 191 ASP A O 1
ATOM 1467 N N . PRO A 1 192 ? 9.602 -19.141 -19.953 1 93.38 192 PRO A N 1
ATOM 1468 C CA . PRO A 1 192 ? 11.031 -19.297 -19.672 1 93.38 192 PRO A CA 1
ATOM 1469 C C . PRO A 1 192 ? 11.859 -18.125 -20.203 1 93.38 192 PRO A C 1
ATOM 1471 O O . PRO A 1 192 ? 13.07 -18.062 -19.953 1 93.38 192 PRO A O 1
ATOM 1474 N N . ASN A 1 193 ? 11.172 -17.234 -20.875 1 89.44 193 ASN A N 1
ATOM 1475 C CA . ASN A 1 193 ? 11.922 -16.219 -21.594 1 89.44 193 ASN A CA 1
ATOM 1476 C C . ASN A 1 193 ? 11.945 -14.891 -20.828 1 89.44 193 ASN A C 1
ATOM 1478 O O . ASN A 1 193 ? 11.07 -14.633 -20 1 89.44 193 ASN A O 1
ATOM 1482 N N . GLY A 1 194 ? 13.055 -14.125 -21.156 1 84.06 194 GLY A N 1
ATOM 1483 C CA . GLY A 1 194 ? 13.125 -12.773 -20.625 1 84.06 194 GLY A CA 1
ATOM 1484 C C . GLY A 1 194 ? 14.008 -12.656 -19.406 1 84.06 194 GLY A C 1
ATOM 1485 O O . GLY A 1 194 ? 14.43 -13.664 -18.828 1 84.06 194 GLY A O 1
ATOM 1486 N N . ALA A 1 195 ? 14.234 -11.453 -18.969 1 83.62 195 ALA A N 1
ATOM 1487 C CA . ALA A 1 195 ? 15.18 -11.125 -17.906 1 83.62 195 ALA A CA 1
ATOM 1488 C C . ALA A 1 195 ? 14.602 -11.484 -16.531 1 83.62 195 ALA A C 1
ATOM 1490 O O . ALA A 1 195 ? 15.344 -11.648 -15.562 1 83.62 195 ALA A O 1
ATOM 1491 N N . TYR A 1 196 ? 13.281 -11.789 -16.547 1 85.94 196 TYR A N 1
ATOM 1492 C CA . TYR A 1 196 ? 12.633 -11.984 -15.25 1 85.94 196 TYR A CA 1
ATOM 1493 C C . TYR A 1 196 ? 12.062 -13.391 -15.125 1 85.94 196 TYR A C 1
ATOM 1495 O O . TYR A 1 196 ? 11.172 -13.641 -14.312 1 85.94 196 TYR A O 1
ATOM 1503 N N . ALA A 1 197 ? 12.594 -14.266 -15.914 1 89.69 197 ALA A N 1
ATOM 1504 C CA . ALA A 1 197 ? 12.117 -15.648 -15.867 1 89.69 197 ALA A CA 1
ATOM 1505 C C . ALA A 1 197 ? 12.406 -16.281 -14.508 1 89.69 197 ALA A C 1
ATOM 1507 O O . ALA A 1 197 ? 13.453 -16.031 -13.906 1 89.69 197 ALA A O 1
ATOM 1508 N N . ALA A 1 198 ? 11.484 -17.156 -14.07 1 93.44 198 ALA A N 1
ATOM 1509 C CA . ALA A 1 198 ? 11.672 -17.906 -12.828 1 93.44 198 ALA A CA 1
ATOM 1510 C C . ALA A 1 198 ? 12.766 -18.969 -12.992 1 93.44 198 ALA A C 1
ATOM 1512 O O . ALA A 1 198 ? 13.125 -19.328 -14.109 1 93.44 198 ALA A O 1
ATOM 1513 N N . VAL A 1 199 ? 13.242 -19.438 -11.977 1 94.94 199 VAL A N 1
ATOM 1514 C CA . VAL A 1 199 ? 14.453 -20.25 -11.938 1 94.94 199 VAL A CA 1
ATOM 1515 C C . VAL A 1 199 ? 14.203 -21.578 -12.656 1 94.94 199 VAL A C 1
ATOM 1517 O O . VAL A 1 199 ? 15.055 -22.062 -13.391 1 94.94 199 VAL A O 1
ATOM 1520 N N . ILE A 1 200 ? 13.031 -22.141 -12.492 1 97.25 200 ILE A N 1
ATOM 1521 C CA . ILE A 1 200 ? 12.789 -23.484 -13.008 1 97.25 200 ILE A CA 1
ATOM 1522 C C . ILE A 1 200 ? 12.695 -23.438 -14.531 1 97.25 200 ILE A C 1
ATOM 1524 O O . ILE A 1 200 ? 13.453 -24.141 -15.219 1 97.25 200 ILE A O 1
ATOM 1528 N N . PRO A 1 201 ? 11.867 -22.594 -15.094 1 97.06 201 PRO A N 1
ATOM 1529 C CA . PRO A 1 201 ? 11.859 -22.562 -16.562 1 97.06 201 PRO A CA 1
ATOM 1530 C C . PRO A 1 201 ? 13.195 -22.094 -17.141 1 97.06 201 PRO A C 1
ATOM 1532 O O . PRO A 1 201 ? 13.602 -22.562 -18.203 1 97.06 201 PRO A O 1
ATOM 1535 N N . LYS A 1 202 ? 13.844 -21.203 -16.453 1 95.06 202 LYS A N 1
ATOM 1536 C CA . LYS A 1 202 ? 15.148 -20.719 -16.906 1 95.06 202 LYS A CA 1
ATOM 1537 C C . LYS A 1 202 ? 16.156 -21.875 -16.969 1 95.06 202 LYS A C 1
ATOM 1539 O O . LYS A 1 202 ? 16.844 -22.047 -17.984 1 95.06 202 LYS A O 1
ATOM 1544 N N . PHE A 1 203 ? 16.266 -22.641 -15.961 1 96.62 203 PHE A N 1
ATOM 1545 C CA . PHE A 1 203 ? 17.203 -23.75 -15.891 1 96.62 203 PHE A CA 1
ATOM 1546 C C . PHE A 1 203 ? 16.844 -24.828 -16.906 1 96.62 203 PHE A C 1
ATOM 1548 O O . PHE A 1 203 ? 17.719 -25.453 -17.5 1 96.62 203 PHE A O 1
ATOM 1555 N N . VAL A 1 204 ? 15.578 -25.078 -17.031 1 96.81 204 VAL A N 1
ATOM 1556 C CA . VAL A 1 204 ? 15.117 -26.062 -18.016 1 96.81 204 VAL A CA 1
ATOM 1557 C C . VAL A 1 204 ? 15.633 -25.688 -19.406 1 96.81 204 VAL A C 1
ATOM 1559 O O . VAL A 1 204 ? 16.188 -26.531 -20.109 1 96.81 204 VAL A O 1
ATOM 1562 N N . MET A 1 205 ? 15.492 -24.406 -19.75 1 95.81 205 MET A N 1
ATOM 1563 C CA . MET A 1 205 ? 15.922 -23.953 -21.062 1 95.81 205 MET A CA 1
ATOM 1564 C C . MET A 1 205 ? 17.438 -24.094 -21.219 1 95.81 205 MET A C 1
ATOM 1566 O O . MET A 1 205 ? 17.922 -24.469 -22.281 1 95.81 205 MET A O 1
ATOM 1570 N N . GLN A 1 206 ? 18.125 -23.766 -20.188 1 96.12 206 GLN A N 1
ATOM 1571 C CA . GLN A 1 206 ? 19.578 -23.891 -20.219 1 96.12 206 GLN A CA 1
ATOM 1572 C C . GLN A 1 206 ? 20.016 -25.328 -20.406 1 96.12 206 GLN A C 1
ATOM 1574 O O . GLN A 1 206 ? 20.844 -25.641 -21.266 1 96.12 206 GLN A O 1
ATOM 1579 N N . PHE A 1 207 ? 19.453 -26.25 -19.719 1 97.19 207 PHE A N 1
ATOM 1580 C CA . PHE A 1 207 ? 19.766 -27.672 -19.828 1 97.19 207 PHE A CA 1
ATOM 1581 C C . PHE A 1 207 ? 19.406 -28.188 -21.219 1 97.19 207 PHE A C 1
ATOM 1583 O O . PHE A 1 207 ? 20.188 -28.922 -21.828 1 97.19 207 PHE A O 1
ATOM 1590 N N . MET A 1 208 ? 18.25 -27.797 -21.672 1 96.44 208 MET A N 1
ATOM 1591 C CA . MET A 1 208 ? 17.781 -28.281 -22.984 1 96.44 208 MET A CA 1
ATOM 1592 C C . MET A 1 208 ? 18.703 -27.797 -24.094 1 96.44 208 MET A C 1
ATOM 1594 O O . MET A 1 208 ? 18.812 -28.453 -25.141 1 96.44 208 MET A O 1
ATOM 1598 N N . SER A 1 209 ? 19.391 -26.672 -23.844 1 96.38 209 SER A N 1
ATOM 1599 C CA . SER A 1 209 ? 20.344 -26.141 -24.797 1 96.38 209 SER A CA 1
ATOM 1600 C C . SER A 1 209 ? 21.766 -26.609 -24.484 1 96.38 209 SER A C 1
ATOM 1602 O O . SER A 1 209 ? 22.734 -26.078 -25.031 1 96.38 209 SER A O 1
ATOM 1604 N N . HIS A 1 210 ? 21.891 -27.438 -23.594 1 97.38 210 HIS A N 1
ATOM 1605 C CA . HIS A 1 210 ? 23.156 -28.031 -23.172 1 97.38 210 HIS A CA 1
ATOM 1606 C C . HIS A 1 210 ? 24.094 -26.969 -22.609 1 97.38 210 HIS A C 1
ATOM 1608 O O . HIS A 1 210 ? 25.297 -27 -22.844 1 97.38 210 HIS A O 1
ATOM 1614 N N . LYS A 1 211 ? 23.484 -26.016 -22 1 96.94 211 LYS A N 1
ATOM 1615 C CA . LYS A 1 211 ? 24.219 -24.984 -21.266 1 96.94 211 LYS A CA 1
ATOM 1616 C C . LYS A 1 211 ? 24.094 -25.172 -19.766 1 96.94 211 LYS A C 1
ATOM 1618 O O . LYS A 1 211 ? 23.047 -25.609 -19.281 1 96.94 211 LYS A O 1
ATOM 1623 N N . SER A 1 212 ? 25.125 -24.875 -19.047 1 96.25 212 SER A N 1
ATOM 1624 C CA . SER A 1 212 ? 25.125 -25 -17.594 1 96.25 212 SER A CA 1
ATOM 1625 C C . SER A 1 212 ? 24.266 -23.938 -16.953 1 96.25 212 SER A C 1
ATOM 1627 O O . SER A 1 212 ? 24.391 -22.75 -17.25 1 96.25 212 SER A O 1
ATOM 1629 N N . PRO A 1 213 ? 23.297 -24.328 -16.078 1 95.44 213 PRO A N 1
ATOM 1630 C CA . PRO A 1 213 ? 22.688 -23.312 -15.203 1 95.44 213 PRO A CA 1
ATOM 1631 C C . PRO A 1 213 ? 23.688 -22.672 -14.25 1 95.44 213 PRO A C 1
ATOM 1633 O O . PRO A 1 213 ? 24.656 -23.328 -13.828 1 95.44 213 PRO A O 1
ATOM 1636 N N . THR A 1 214 ? 23.531 -21.453 -13.945 1 93.81 214 THR A N 1
ATOM 1637 C CA . THR A 1 214 ? 24.359 -20.766 -12.969 1 93.81 214 THR A CA 1
ATOM 1638 C C . THR A 1 214 ? 23.625 -20.609 -11.641 1 93.81 214 THR A C 1
ATOM 1640 O O . THR A 1 214 ? 22.547 -20 -11.602 1 93.81 214 THR A O 1
ATOM 1643 N N . ILE A 1 215 ? 24.125 -21.156 -10.609 1 94.44 215 ILE A N 1
ATOM 1644 C CA . ILE A 1 215 ? 23.578 -21.016 -9.266 1 94.44 215 ILE A CA 1
ATOM 1645 C C . ILE A 1 215 ? 24.25 -19.828 -8.562 1 94.44 215 ILE A C 1
ATOM 1647 O O . ILE A 1 215 ? 25.484 -19.812 -8.398 1 94.44 215 ILE A O 1
ATOM 1651 N N . ASN A 1 216 ? 23.5 -18.891 -8.25 1 90 216 ASN A N 1
ATOM 1652 C CA . ASN A 1 216 ? 24.047 -17.797 -7.469 1 90 216 ASN A CA 1
ATOM 1653 C C . ASN A 1 216 ? 24.328 -18.203 -6.027 1 90 216 ASN A C 1
ATOM 1655 O O . ASN A 1 216 ? 23.422 -18.672 -5.328 1 90 216 ASN A O 1
ATOM 1659 N N . GLY A 1 217 ? 25.562 -17.969 -5.59 1 92.69 217 GLY A N 1
ATOM 1660 C CA . GLY A 1 217 ? 25.969 -18.422 -4.27 1 92.69 217 GLY A CA 1
ATOM 1661 C C . GLY A 1 217 ? 26.375 -19.875 -4.238 1 92.69 217 GLY A C 1
ATOM 1662 O O . GLY A 1 217 ? 26.953 -20.391 -5.199 1 92.69 217 GLY A O 1
ATOM 1663 N N . ASP A 1 218 ? 26.109 -20.484 -3.023 1 94.69 218 ASP A N 1
ATOM 1664 C CA . ASP A 1 218 ? 26.562 -21.859 -2.865 1 94.69 218 ASP A CA 1
ATOM 1665 C C . ASP A 1 218 ? 25.406 -22.844 -3.082 1 94.69 218 ASP A C 1
ATOM 1667 O O . ASP A 1 218 ? 25.562 -24.047 -2.873 1 94.69 218 ASP A O 1
ATOM 1671 N N . GLY A 1 219 ? 24.281 -22.266 -3.4 1 94.81 219 GLY A N 1
ATOM 1672 C CA . GLY A 1 219 ? 23.141 -23.109 -3.748 1 94.81 219 GLY A CA 1
ATOM 1673 C C . GLY A 1 219 ? 22.359 -23.562 -2.539 1 94.81 219 GLY A C 1
ATOM 1674 O O . GLY A 1 219 ? 21.406 -24.344 -2.67 1 94.81 219 GLY A O 1
ATOM 1675 N N . SER A 1 220 ? 22.672 -22.969 -1.426 1 94.31 220 SER A N 1
ATOM 1676 C CA . SER A 1 220 ? 22.047 -23.438 -0.193 1 94.31 220 SER A CA 1
ATOM 1677 C C . SER A 1 220 ? 20.703 -22.75 0.033 1 94.31 220 SER A C 1
ATOM 1679 O O . SER A 1 220 ? 19.906 -23.172 0.871 1 94.31 220 SER A O 1
ATOM 1681 N N . PHE A 1 221 ? 20.391 -21.672 -0.73 1 94.25 221 PHE A N 1
ATOM 1682 C CA . PHE A 1 221 ? 19.094 -21.016 -0.578 1 94.25 221 PHE A CA 1
ATOM 1683 C C . PHE A 1 221 ? 17.953 -21.953 -0.97 1 94.25 221 PHE A C 1
ATOM 1685 O O . PHE A 1 221 ? 18.078 -22.703 -1.938 1 94.25 221 PHE A O 1
ATOM 1692 N N . SER A 1 222 ? 16.969 -21.953 -0.144 1 96.38 222 SER A N 1
ATOM 1693 C CA . SER A 1 222 ? 15.875 -22.891 -0.376 1 96.38 222 SER A CA 1
ATOM 1694 C C . SER A 1 222 ? 14.547 -22.156 -0.532 1 96.38 222 SER A C 1
ATOM 1696 O O . SER A 1 222 ? 14.406 -21.016 -0.073 1 96.38 222 SER A O 1
ATOM 1698 N N . ARG A 1 223 ? 13.641 -22.766 -1.229 1 97.56 223 ARG A N 1
ATOM 1699 C CA . ARG A 1 223 ? 12.281 -22.266 -1.437 1 97.56 223 ARG A CA 1
ATOM 1700 C C . ARG A 1 223 ? 11.258 -23.391 -1.263 1 97.56 223 ARG A C 1
ATOM 1702 O O . ARG A 1 223 ? 11.602 -24.562 -1.387 1 97.56 223 ARG A O 1
ATOM 1709 N N . ASP A 1 224 ? 10.109 -23.047 -0.894 1 98.31 224 ASP A N 1
ATOM 1710 C CA . ASP A 1 224 ? 8.945 -23.922 -0.975 1 98.31 224 ASP A CA 1
ATOM 1711 C C . ASP A 1 224 ? 8.289 -23.828 -2.35 1 98.31 224 ASP A C 1
ATOM 1713 O O . ASP A 1 224 ? 7.316 -23.094 -2.533 1 98.31 224 ASP A O 1
ATOM 1717 N N . PHE A 1 225 ? 8.766 -24.656 -3.289 1 98.44 225 PHE A N 1
ATOM 1718 C CA . PHE A 1 225 ? 8.227 -24.656 -4.641 1 98.44 225 PHE A CA 1
ATOM 1719 C C . PHE A 1 225 ? 6.859 -25.344 -4.676 1 98.44 225 PHE A C 1
ATOM 1721 O O . PHE A 1 225 ? 6.68 -26.406 -4.094 1 98.44 225 PHE A O 1
ATOM 1728 N N . THR A 1 226 ? 5.945 -24.719 -5.34 1 98.62 226 THR A N 1
ATOM 1729 C CA . THR A 1 226 ? 4.594 -25.266 -5.387 1 98.62 226 THR A CA 1
ATOM 1730 C C . THR A 1 226 ? 4.129 -25.438 -6.828 1 98.62 226 THR A C 1
ATOM 1732 O O . THR A 1 226 ? 4.082 -24.484 -7.598 1 98.62 226 THR A O 1
ATOM 1735 N N . TYR A 1 227 ? 3.762 -26.688 -7.141 1 98.75 227 TYR A N 1
ATOM 1736 C CA . TYR A 1 227 ? 3.338 -27.016 -8.492 1 98.75 227 TYR A CA 1
ATOM 1737 C C . TYR A 1 227 ? 1.988 -26.375 -8.812 1 98.75 227 TYR A C 1
ATOM 1739 O O . TYR A 1 227 ? 1.122 -26.281 -7.941 1 98.75 227 TYR A O 1
ATOM 1747 N N . ILE A 1 228 ? 1.723 -26.016 -10.023 1 98.75 228 ILE A N 1
ATOM 1748 C CA . ILE A 1 228 ? 0.595 -25.219 -10.508 1 98.75 228 ILE A CA 1
ATOM 1749 C C . ILE A 1 228 ? -0.714 -25.938 -10.172 1 98.75 228 ILE A C 1
ATOM 1751 O O . ILE A 1 228 ? -1.715 -25.281 -9.852 1 98.75 228 ILE A O 1
ATOM 1755 N N . ASP A 1 229 ? -0.775 -27.219 -10.156 1 98.62 229 ASP A N 1
ATOM 1756 C CA . ASP A 1 229 ? -2.02 -27.922 -9.875 1 98.62 229 ASP A CA 1
ATOM 1757 C C . ASP A 1 229 ? -2.451 -27.734 -8.422 1 98.62 229 ASP A C 1
ATOM 1759 O O . ASP A 1 229 ? -3.648 -27.719 -8.125 1 98.62 229 ASP A O 1
ATOM 1763 N N . ASN A 1 230 ? -1.454 -27.672 -7.504 1 98.75 230 ASN A N 1
ATOM 1764 C CA . ASN A 1 230 ? -1.774 -27.328 -6.121 1 98.75 230 ASN A CA 1
ATOM 1765 C C . ASN A 1 230 ? -2.404 -25.953 -6.008 1 98.75 230 ASN A C 1
ATOM 1767 O O . ASN A 1 230 ? -3.326 -25.734 -5.215 1 98.75 230 ASN A O 1
ATOM 1771 N N . VAL A 1 231 ? -1.949 -25 -6.758 1 98.81 231 VAL A N 1
ATOM 1772 C CA . VAL A 1 231 ? -2.436 -23.625 -6.773 1 98.81 231 VAL A CA 1
ATOM 1773 C C . VAL A 1 231 ? -3.871 -23.594 -7.293 1 98.81 231 VAL A C 1
ATOM 1775 O O . VAL A 1 231 ? -4.723 -22.891 -6.738 1 98.81 231 VAL A O 1
ATOM 1778 N N . ILE A 1 232 ? -4.133 -24.359 -8.375 1 98.75 232 ILE A N 1
ATOM 1779 C CA . ILE A 1 232 ? -5.473 -24.438 -8.938 1 98.75 232 ILE A CA 1
ATOM 1780 C C . ILE A 1 232 ? -6.445 -24.969 -7.891 1 98.75 232 ILE A C 1
ATOM 1782 O O . ILE A 1 232 ? -7.527 -24.406 -7.699 1 98.75 232 ILE A O 1
ATOM 1786 N N . GLU A 1 233 ? -6 -26.031 -7.199 1 98.62 233 GLU A N 1
ATOM 1787 C CA . GLU A 1 233 ? -6.844 -26.578 -6.145 1 98.62 233 GLU A CA 1
ATOM 1788 C C . GLU A 1 233 ? -7.238 -25.5 -5.137 1 98.62 233 GLU A C 1
ATOM 1790 O O . GLU A 1 233 ? -8.414 -25.375 -4.789 1 98.62 233 GLU A O 1
ATOM 1795 N N . MET A 1 234 ? -6.258 -24.781 -4.629 1 98.75 234 MET A N 1
ATOM 1796 C CA . MET A 1 234 ? -6.5 -23.797 -3.582 1 98.75 234 MET A CA 1
ATOM 1797 C C . MET A 1 234 ? -7.457 -22.719 -4.066 1 98.75 234 MET A C 1
ATOM 1799 O O . MET A 1 234 ? -8.305 -22.234 -3.309 1 98.75 234 MET A O 1
ATOM 1803 N N . ASN A 1 235 ? -7.309 -22.234 -5.32 1 98.88 235 ASN A N 1
ATOM 1804 C CA . ASN A 1 235 ? -8.219 -21.25 -5.871 1 98.88 235 ASN A CA 1
ATOM 1805 C C . ASN A 1 235 ? -9.664 -21.75 -5.859 1 98.88 235 ASN A C 1
ATOM 1807 O O . ASN A 1 235 ? -10.57 -21.016 -5.465 1 98.88 235 ASN A O 1
ATOM 1811 N N . VAL A 1 236 ? -9.875 -23 -6.254 1 98.62 236 VAL A N 1
ATOM 1812 C CA . VAL A 1 236 ? -11.219 -23.547 -6.324 1 98.62 236 VAL A CA 1
ATOM 1813 C C . VAL A 1 236 ? -11.781 -23.734 -4.918 1 98.62 236 VAL A C 1
ATOM 1815 O O . VAL A 1 236 ? -12.945 -23.406 -4.664 1 98.62 236 VAL A O 1
ATOM 1818 N N . ARG A 1 237 ? -10.922 -24.188 -4.004 1 98.38 237 ARG A N 1
ATOM 1819 C CA . ARG A 1 237 ? -11.375 -24.359 -2.627 1 98.38 237 ARG A CA 1
ATOM 1820 C C . ARG A 1 237 ? -11.773 -23.016 -2.014 1 98.38 237 ARG A C 1
ATOM 1822 O O . ARG A 1 237 ? -12.734 -22.938 -1.246 1 98.38 237 ARG A O 1
ATOM 1829 N N . ALA A 1 238 ? -11.039 -21.984 -2.324 1 98.56 238 ALA A N 1
ATOM 1830 C CA . ALA A 1 238 ? -11.352 -20.641 -1.83 1 98.56 238 ALA A CA 1
ATOM 1831 C C . ALA A 1 238 ? -12.695 -20.156 -2.373 1 98.56 238 ALA A C 1
ATOM 1833 O O . ALA A 1 238 ? -13.438 -19.469 -1.679 1 98.56 238 ALA A O 1
ATOM 1834 N N . LEU A 1 239 ? -13.047 -20.547 -3.561 1 97.44 239 LEU A N 1
ATOM 1835 C CA . LEU A 1 239 ? -14.305 -20.141 -4.18 1 97.44 239 LEU A CA 1
ATOM 1836 C C . LEU A 1 239 ? -15.484 -20.859 -3.545 1 97.44 239 LEU A C 1
ATOM 1838 O O . LEU A 1 239 ? -16.547 -20.266 -3.352 1 97.44 239 LEU A O 1
ATOM 1842 N N . THR A 1 240 ? -15.289 -22.109 -3.209 1 94.19 240 THR A N 1
ATOM 1843 C CA . THR A 1 240 ? -16.406 -23 -2.908 1 94.19 240 THR A CA 1
ATOM 1844 C C . THR A 1 240 ? -16.703 -23.016 -1.411 1 94.19 240 THR A C 1
ATOM 1846 O O . THR A 1 240 ? -17.734 -23.516 -0.98 1 94.19 240 THR A O 1
ATOM 1849 N N . THR A 1 241 ? -15.805 -22.469 -0.636 1 97.31 241 THR A N 1
ATOM 1850 C CA . THR A 1 241 ? -15.93 -22.641 0.809 1 97.31 241 THR A CA 1
ATOM 1851 C C . THR A 1 241 ? -17.203 -21.984 1.323 1 97.31 241 THR A C 1
ATOM 1853 O O . THR A 1 241 ? -17.594 -20.906 0.852 1 97.31 241 THR A O 1
ATOM 1856 N N . ASN A 1 242 ? -17.891 -22.656 2.197 1 96.12 242 ASN A N 1
ATOM 1857 C CA . ASN A 1 242 ? -19.031 -22.109 2.938 1 96.12 242 ASN A CA 1
ATOM 1858 C C . ASN A 1 242 ? -18.656 -21.844 4.395 1 96.12 242 ASN A C 1
ATOM 1860 O O . ASN A 1 242 ? -19.531 -21.453 5.191 1 96.12 242 ASN A O 1
ATOM 1864 N N . ASN A 1 243 ? -17.359 -22.078 4.68 1 97.75 243 ASN A N 1
ATOM 1865 C CA . ASN A 1 243 ? -16.859 -21.797 6.016 1 97.75 243 ASN A CA 1
ATOM 1866 C C . ASN A 1 243 ? -16.656 -20.297 6.23 1 97.75 243 ASN A C 1
ATOM 1868 O O . ASN A 1 243 ? -15.695 -19.719 5.719 1 97.75 243 ASN A O 1
ATOM 1872 N N . LYS A 1 244 ? -17.453 -19.703 7.043 1 97.5 244 LYS A N 1
ATOM 1873 C CA . LYS A 1 244 ? -17.406 -18.266 7.27 1 97.5 244 LYS A CA 1
ATOM 1874 C C . LYS A 1 244 ? -16.062 -17.859 7.863 1 97.5 244 LYS A C 1
ATOM 1876 O O . LYS A 1 244 ? -15.562 -16.766 7.602 1 97.5 244 LYS A O 1
ATOM 1881 N N . LYS A 1 245 ? -15.438 -18.766 8.609 1 97.81 245 LYS A N 1
ATOM 1882 C CA . LYS A 1 245 ? -14.156 -18.5 9.25 1 97.81 245 LYS A CA 1
ATOM 1883 C C . LYS A 1 245 ? -13.031 -18.453 8.219 1 97.81 245 LYS A C 1
ATOM 1885 O O . LYS A 1 245 ? -11.938 -17.969 8.508 1 97.81 245 LYS A O 1
ATOM 1890 N N . ALA A 1 246 ? -13.312 -18.938 7.039 1 98.56 246 ALA A N 1
ATOM 1891 C CA . ALA A 1 246 ? -12.297 -19.016 6 1 98.56 246 ALA A CA 1
ATOM 1892 C C . ALA A 1 246 ? -12.266 -17.734 5.172 1 98.56 246 ALA A C 1
ATOM 1894 O O . ALA A 1 246 ? -11.352 -17.531 4.371 1 98.56 246 ALA A O 1
ATOM 1895 N N . LEU A 1 247 ? -13.25 -16.859 5.418 1 98.44 247 LEU A N 1
ATOM 1896 C CA . LEU A 1 247 ? -13.383 -15.664 4.598 1 98.44 247 LEU A CA 1
ATOM 1897 C C . LEU A 1 247 ? -12.594 -14.508 5.191 1 98.44 247 LEU A C 1
ATOM 1899 O O . LEU A 1 247 ? -12.281 -14.508 6.383 1 98.44 247 LEU A O 1
ATOM 1903 N N . ASN A 1 248 ? -12.25 -13.578 4.305 1 98 248 ASN A N 1
ATOM 1904 C CA . ASN A 1 248 ? -11.648 -12.297 4.672 1 98 248 ASN A CA 1
ATOM 1905 C C . ASN A 1 248 ? -10.336 -12.492 5.43 1 98 248 ASN A C 1
ATOM 1907 O O . ASN A 1 248 ? -10.148 -11.914 6.504 1 98 248 ASN A O 1
ATOM 1911 N N . THR A 1 249 ? -9.539 -13.391 4.922 1 98.31 249 THR A N 1
ATOM 1912 C CA . THR A 1 249 ? -8.227 -13.68 5.492 1 98.31 249 THR A CA 1
ATOM 1913 C C . THR A 1 249 ? -7.266 -14.164 4.414 1 98.31 249 THR A C 1
ATOM 1915 O O . THR A 1 249 ? -7.617 -14.203 3.232 1 98.31 249 THR A O 1
ATOM 1918 N N . ILE A 1 250 ? -6.016 -14.398 4.773 1 98.81 250 ILE A N 1
ATOM 1919 C CA . ILE A 1 250 ? -4.922 -14.758 3.875 1 98.81 250 ILE A CA 1
ATOM 1920 C C . ILE A 1 250 ? -4.484 -16.188 4.141 1 98.81 250 ILE A C 1
ATOM 1922 O O . ILE A 1 250 ? -4.492 -16.656 5.289 1 98.81 250 ILE A O 1
ATOM 1926 N N . TYR A 1 251 ? -4.082 -16.906 3.059 1 98.94 251 TYR A N 1
ATOM 1927 C CA . TYR A 1 251 ? -3.576 -18.266 3.193 1 98.94 251 TYR A CA 1
ATOM 1928 C C . TYR A 1 251 ? -2.252 -18.438 2.459 1 98.94 251 TYR A C 1
ATOM 1930 O O . TYR A 1 251 ? -2.068 -17.891 1.368 1 98.94 251 TYR A O 1
ATOM 1938 N N . ASN A 1 252 ? -1.383 -19.203 3.066 1 98.88 252 ASN A N 1
ATOM 1939 C CA . ASN A 1 252 ? -0.235 -19.719 2.328 1 98.88 252 ASN A CA 1
ATOM 1940 C C . ASN A 1 252 ? -0.65 -20.781 1.317 1 98.88 252 ASN A C 1
ATOM 1942 O O . ASN A 1 252 ? -1.427 -21.688 1.642 1 98.88 252 ASN A O 1
ATOM 1946 N N . VAL A 1 253 ? -0.202 -20.641 0.128 1 98.88 253 VAL A N 1
ATOM 1947 C CA . VAL A 1 253 ? -0.369 -21.672 -0.9 1 98.88 253 VAL A CA 1
ATOM 1948 C C . VAL A 1 253 ? 0.993 -22.234 -1.289 1 98.88 253 VAL A C 1
ATOM 1950 O O . VAL A 1 253 ? 1.702 -21.656 -2.115 1 98.88 253 VAL A O 1
ATOM 1953 N N . ALA A 1 254 ? 1.292 -23.344 -0.743 1 98.81 254 ALA A N 1
ATOM 1954 C CA . ALA A 1 254 ? 2.553 -24.062 -0.889 1 98.81 254 ALA A CA 1
ATOM 1955 C C . ALA A 1 254 ? 2.352 -25.562 -0.701 1 98.81 254 ALA A C 1
ATOM 1957 O O . ALA A 1 254 ? 1.226 -26.016 -0.5 1 98.81 254 ALA A O 1
ATOM 1958 N N . TYR A 1 255 ? 3.375 -26.312 -0.938 1 98.31 255 TYR A N 1
ATOM 1959 C CA . TYR A 1 255 ? 3.314 -27.734 -0.619 1 98.31 255 TYR A CA 1
ATOM 1960 C C . TYR A 1 255 ? 3.67 -27.969 0.843 1 98.31 255 TYR A C 1
ATOM 1962 O O . TYR A 1 255 ? 3.086 -28.844 1.492 1 98.31 255 TYR A O 1
ATOM 1970 N N . GLY A 1 256 ? 4.621 -27.156 1.36 1 97.38 256 GLY A N 1
ATOM 1971 C CA . GLY A 1 256 ? 5.035 -27.281 2.75 1 97.38 256 GLY A CA 1
ATOM 1972 C C . GLY A 1 256 ? 6.336 -28.047 2.922 1 97.38 256 GLY A C 1
ATOM 1973 O O . GLY A 1 256 ? 6.555 -28.688 3.951 1 97.38 256 GLY A O 1
ATOM 1974 N N . GLU A 1 257 ? 7.117 -28 1.884 1 96.62 257 GLU A N 1
ATOM 1975 C CA . GLU A 1 257 ? 8.461 -28.578 1.917 1 96.62 257 GLU A CA 1
ATOM 1976 C C . GLU A 1 257 ? 9.484 -27.609 1.325 1 96.62 257 GLU A C 1
ATOM 1978 O O . GLU A 1 257 ? 9.141 -26.766 0.504 1 96.62 257 GLU A O 1
ATOM 1983 N N . ARG A 1 258 ? 10.68 -27.781 1.773 1 96 258 ARG A N 1
ATOM 1984 C CA . ARG A 1 258 ? 11.742 -26.906 1.287 1 96 258 ARG A CA 1
ATOM 1985 C C . ARG A 1 258 ? 12.695 -27.656 0.362 1 96 258 ARG A C 1
ATOM 1987 O O . ARG A 1 258 ? 13.008 -28.828 0.603 1 96 258 ARG A O 1
ATOM 1994 N N . THR A 1 259 ? 13.102 -26.984 -0.671 1 97.75 259 THR A N 1
ATOM 1995 C CA . THR A 1 259 ? 14.07 -27.484 -1.64 1 97.75 259 THR A CA 1
ATOM 1996 C C . THR A 1 259 ? 15.125 -26.438 -1.943 1 97.75 259 THR A C 1
ATOM 1998 O O . THR A 1 259 ? 14.789 -25.297 -2.293 1 97.75 259 THR A O 1
ATOM 2001 N N . ASN A 1 260 ? 16.391 -26.75 -1.78 1 97.19 260 ASN A N 1
ATOM 2002 C CA . ASN A 1 260 ? 17.422 -25.781 -2.109 1 97.19 260 ASN A CA 1
ATOM 2003 C C . ASN A 1 260 ? 17.812 -25.859 -3.58 1 97.19 260 ASN A C 1
ATOM 2005 O O . ASN A 1 260 ? 17.344 -26.734 -4.309 1 97.19 260 ASN A O 1
ATOM 2009 N N . LEU A 1 261 ? 18.656 -24.969 -4.004 1 96.62 261 LEU A N 1
ATOM 2010 C CA . LEU A 1 261 ? 18.953 -24.828 -5.43 1 96.62 261 LEU A CA 1
ATOM 2011 C C . LEU A 1 261 ? 19.781 -26.016 -5.926 1 96.62 261 LEU A C 1
ATOM 2013 O O . LEU A 1 261 ? 19.641 -26.438 -7.078 1 96.62 261 LEU A O 1
ATOM 2017 N N . ASN A 1 262 ? 20.625 -26.531 -5.086 1 97.38 262 ASN A N 1
ATOM 2018 C CA . ASN A 1 262 ? 21.391 -27.703 -5.473 1 97.38 262 ASN A CA 1
ATOM 2019 C C . ASN A 1 262 ? 20.484 -28.906 -5.723 1 97.38 262 ASN A C 1
ATOM 2021 O O . ASN A 1 262 ? 20.656 -29.625 -6.711 1 97.38 262 ASN A O 1
ATOM 2025 N N . GLU A 1 263 ? 19.594 -29.094 -4.816 1 97.81 263 GLU A N 1
ATOM 2026 C CA . GLU A 1 263 ? 18.609 -30.156 -4.969 1 97.81 263 GLU A CA 1
ATOM 2027 C C . GLU A 1 263 ? 17.766 -29.953 -6.219 1 97.81 263 GLU A C 1
ATOM 2029 O O . GLU A 1 263 ? 17.531 -30.906 -6.977 1 97.81 263 GLU A O 1
ATOM 2034 N N . LEU A 1 264 ? 17.312 -28.734 -6.422 1 98.19 264 LEU A N 1
ATOM 2035 C CA . LEU A 1 264 ? 16.469 -28.406 -7.559 1 98.19 264 LEU A CA 1
ATOM 2036 C C . LEU A 1 264 ? 17.172 -28.719 -8.875 1 98.19 264 LEU A C 1
ATOM 2038 O O . LEU A 1 264 ? 16.594 -29.344 -9.766 1 98.19 264 LEU A O 1
ATOM 2042 N N . VAL A 1 265 ? 18.406 -28.281 -8.992 1 97.44 265 VAL A N 1
ATOM 2043 C CA . VAL A 1 265 ? 19.156 -28.438 -10.234 1 97.44 265 VAL A CA 1
ATOM 2044 C C . VAL A 1 265 ? 19.375 -29.922 -10.523 1 97.44 265 VAL A C 1
ATOM 2046 O O . VAL A 1 265 ? 19.266 -30.359 -11.672 1 97.44 265 VAL A O 1
ATOM 2049 N N . ASN A 1 266 ? 19.641 -30.641 -9.516 1 97.25 266 ASN A N 1
ATOM 2050 C CA . ASN A 1 266 ? 19.828 -32.094 -9.688 1 97.25 266 ASN A CA 1
ATOM 2051 C C . ASN A 1 266 ? 18.547 -32.75 -10.133 1 97.25 266 ASN A C 1
ATOM 2053 O O . ASN A 1 266 ? 18.562 -33.625 -11 1 97.25 266 ASN A O 1
ATOM 2057 N N . LEU A 1 267 ? 17.469 -32.406 -9.484 1 98.06 267 LEU A N 1
ATOM 2058 C CA . LEU A 1 267 ? 16.172 -32.969 -9.867 1 98.06 267 LEU A CA 1
ATOM 2059 C C . LEU A 1 267 ? 15.852 -32.625 -11.328 1 98.06 267 LEU A C 1
ATOM 2061 O O . LEU A 1 267 ? 15.367 -33.5 -12.062 1 98.06 267 LEU A O 1
ATOM 2065 N N . LEU A 1 268 ? 16.141 -31.406 -11.734 1 98.31 268 LEU A N 1
ATOM 2066 C CA . LEU A 1 268 ? 15.898 -30.984 -13.109 1 98.31 268 LEU A CA 1
ATOM 2067 C C . LEU A 1 268 ? 16.766 -31.781 -14.086 1 98.31 268 LEU A C 1
ATOM 2069 O O . LEU A 1 268 ? 16.281 -32.25 -15.117 1 98.31 268 LEU A O 1
ATOM 2073 N N . ARG A 1 269 ? 18.016 -31.859 -13.734 1 97.5 269 ARG A N 1
ATOM 2074 C CA . ARG A 1 269 ? 18.953 -32.625 -14.57 1 97.5 269 ARG A CA 1
ATOM 2075 C C . ARG A 1 269 ? 18.5 -34.062 -14.742 1 97.5 269 ARG A C 1
ATOM 2077 O O . ARG A 1 269 ? 18.469 -34.562 -15.859 1 97.5 269 ARG A O 1
ATOM 2084 N N . ASP A 1 270 ? 18.125 -34.656 -13.672 1 97.44 270 ASP A N 1
ATOM 2085 C CA . ASP A 1 270 ? 17.688 -36.062 -13.695 1 97.44 270 ASP A CA 1
ATOM 2086 C C . ASP A 1 270 ? 16.438 -36.219 -14.555 1 97.44 270 ASP A C 1
ATOM 2088 O O . ASP A 1 270 ? 16.375 -37.156 -15.375 1 97.44 270 ASP A O 1
ATOM 2092 N N . ASN A 1 271 ? 15.469 -35.438 -14.367 1 97.94 271 ASN A N 1
ATOM 2093 C CA . ASN A 1 271 ? 14.219 -35.531 -15.125 1 97.94 271 ASN A CA 1
ATOM 2094 C C . ASN A 1 271 ? 14.453 -35.281 -16.609 1 97.94 271 ASN A C 1
ATOM 2096 O O . ASN A 1 271 ? 13.906 -35.969 -17.453 1 97.94 271 ASN A O 1
ATOM 2100 N N . LEU A 1 272 ? 15.273 -34.312 -16.938 1 97.81 272 LEU A N 1
ATOM 2101 C CA . LEU A 1 272 ? 15.5 -33.938 -18.328 1 97.81 272 LEU A CA 1
ATOM 2102 C C . LEU A 1 272 ? 16.359 -34.969 -19.047 1 97.81 272 LEU A C 1
ATOM 2104 O O . LEU A 1 272 ? 16.25 -35.156 -20.25 1 97.81 272 LEU A O 1
ATOM 2108 N N . SER A 1 273 ? 17.203 -35.625 -18.281 1 97.62 273 SER A N 1
ATOM 2109 C CA . SER A 1 273 ? 18.094 -36.625 -18.844 1 97.62 273 SER A CA 1
ATOM 2110 C C . SER A 1 273 ? 17.312 -37.812 -19.375 1 97.62 273 SER A C 1
ATOM 2112 O O . SER A 1 273 ? 17.812 -38.594 -20.203 1 97.62 273 SER A O 1
ATOM 2114 N N . GLU A 1 274 ? 16.094 -38 -18.875 1 97.44 274 GLU A N 1
ATOM 2115 C CA . GLU A 1 274 ? 15.234 -39.031 -19.391 1 97.44 274 GLU A CA 1
ATOM 2116 C C . GLU A 1 274 ? 14.883 -38.812 -20.859 1 97.44 274 GLU A C 1
ATOM 2118 O O . GLU A 1 274 ? 14.648 -39.75 -21.609 1 97.44 274 GLU A O 1
ATOM 2123 N N . PHE A 1 275 ? 14.891 -37.562 -21.25 1 97.56 275 PHE A N 1
ATOM 2124 C CA . PHE A 1 275 ? 14.57 -37.188 -22.625 1 97.56 275 PHE A CA 1
ATOM 2125 C C . PHE A 1 275 ? 15.844 -37.062 -23.453 1 97.56 275 PHE A C 1
ATOM 2127 O O . PHE A 1 275 ? 15.836 -37.344 -24.656 1 97.56 275 PHE A O 1
ATOM 2134 N N . ASP A 1 276 ? 16.906 -36.562 -22.844 1 97.56 276 ASP A N 1
ATOM 2135 C CA . ASP A 1 276 ? 18.203 -36.375 -23.469 1 97.56 276 ASP A CA 1
ATOM 2136 C C . ASP A 1 276 ? 19.344 -36.75 -22.531 1 97.56 276 ASP A C 1
ATOM 2138 O O . ASP A 1 276 ? 19.766 -35.938 -21.703 1 97.56 276 ASP A O 1
ATOM 2142 N N . PRO A 1 277 ? 19.891 -37.844 -22.672 1 97.62 277 PRO A N 1
ATOM 2143 C CA . PRO A 1 277 ? 20.891 -38.375 -21.75 1 97.62 277 PRO A CA 1
ATOM 2144 C C . PRO A 1 277 ? 22.125 -37.5 -21.641 1 97.62 277 PRO A C 1
ATOM 2146 O O . PRO A 1 277 ? 22.828 -37.531 -20.625 1 97.62 277 PRO A O 1
ATOM 2149 N N . LYS A 1 278 ? 22.391 -36.688 -22.625 1 97.88 278 LYS A N 1
ATOM 2150 C CA . LYS A 1 278 ? 23.562 -35.812 -22.625 1 97.88 278 LYS A CA 1
ATOM 2151 C C . LYS A 1 278 ? 23.469 -34.75 -21.516 1 97.88 278 LYS A C 1
ATOM 2153 O O . LYS A 1 278 ? 24.484 -34.219 -21.062 1 97.88 278 LYS A O 1
ATOM 2158 N N . ILE A 1 279 ? 22.297 -34.469 -21.047 1 97.75 279 ILE A N 1
ATOM 2159 C CA . ILE A 1 279 ? 22.078 -33.438 -20.031 1 97.75 279 ILE A CA 1
ATOM 2160 C C . ILE A 1 279 ? 22.672 -33.906 -18.703 1 97.75 279 ILE A C 1
ATOM 2162 O O . ILE A 1 279 ? 23.125 -33.094 -17.891 1 97.75 279 ILE A O 1
ATOM 2166 N N . LYS A 1 280 ? 22.766 -35.156 -18.469 1 96.69 280 LYS A N 1
ATOM 2167 C CA . LYS A 1 280 ? 23.297 -35.719 -17.219 1 96.69 280 LYS A CA 1
ATOM 2168 C C . LYS A 1 280 ? 24.734 -35.281 -16.984 1 96.69 280 LYS A C 1
ATOM 2170 O O . LYS A 1 280 ? 25.172 -35.156 -15.844 1 96.69 280 LYS A O 1
ATOM 2175 N N . ASP A 1 281 ? 25.438 -34.938 -18.078 1 96.38 281 ASP A N 1
ATOM 2176 C CA . ASP A 1 281 ? 26.859 -34.688 -18 1 96.38 281 ASP A CA 1
ATOM 2177 C C . ASP A 1 281 ? 27.141 -33.188 -17.875 1 96.38 281 ASP A C 1
ATOM 2179 O O . ASP A 1 281 ? 28.297 -32.781 -17.734 1 96.38 281 ASP A O 1
ATOM 2183 N N . ILE A 1 282 ? 26.156 -32.406 -17.938 1 97.19 282 ILE A N 1
ATOM 2184 C CA . ILE A 1 282 ? 26.344 -30.969 -17.859 1 97.19 282 ILE A CA 1
ATOM 2185 C C . ILE A 1 282 ? 26.75 -30.578 -16.438 1 97.19 282 ILE A C 1
ATOM 2187 O O . ILE A 1 282 ? 26.078 -30.938 -15.469 1 97.19 282 ILE A O 1
ATOM 2191 N N . LYS A 1 283 ? 27.891 -29.859 -16.312 1 95.56 283 LYS A N 1
ATOM 2192 C CA . LYS A 1 283 ? 28.375 -29.391 -15.008 1 95.56 283 LYS A CA 1
ATOM 2193 C C . LYS A 1 283 ? 27.625 -28.141 -14.562 1 95.56 283 LYS A C 1
ATOM 2195 O O . LYS A 1 283 ? 27.266 -27.297 -15.391 1 95.56 283 LYS A O 1
ATOM 2200 N N . ILE A 1 284 ? 27.438 -28.047 -13.281 1 95.62 284 ILE A N 1
ATOM 2201 C CA . ILE A 1 284 ? 26.75 -26.891 -12.711 1 95.62 284 ILE A CA 1
ATOM 2202 C C . ILE A 1 284 ? 27.781 -25.828 -12.328 1 95.62 284 ILE A C 1
ATOM 2204 O O . ILE A 1 284 ? 28.797 -26.125 -11.688 1 95.62 284 ILE A O 1
ATOM 2208 N N . GLU A 1 285 ? 27.516 -24.625 -12.703 1 96.19 285 GLU A N 1
ATOM 2209 C CA . GLU A 1 285 ? 28.391 -23.516 -12.367 1 96.19 285 GLU A CA 1
ATOM 2210 C C . GLU A 1 285 ? 27.797 -22.672 -11.242 1 96.19 285 GLU A C 1
ATOM 2212 O O . GLU A 1 285 ? 26.578 -22.594 -11.094 1 96.19 285 GLU A O 1
ATOM 2217 N N . TYR A 1 286 ? 28.672 -22.094 -10.469 1 95.38 286 TYR A N 1
ATOM 2218 C CA . TYR A 1 286 ? 28.266 -21.234 -9.359 1 95.38 286 TYR A CA 1
ATOM 2219 C C . TYR A 1 286 ? 28.719 -19.797 -9.586 1 95.38 286 TYR A C 1
ATOM 2221 O O . TYR A 1 286 ? 29.781 -19.562 -10.156 1 95.38 286 TYR A O 1
ATOM 2229 N N . GLY A 1 287 ? 27.875 -18.938 -9.305 1 91.94 287 GLY A N 1
ATOM 2230 C CA . GLY A 1 287 ? 28.156 -17.516 -9.438 1 91.94 287 GLY A CA 1
ATOM 2231 C C . GLY A 1 287 ? 28.078 -16.766 -8.125 1 91.94 287 GLY A C 1
ATOM 2232 O O . GLY A 1 287 ? 28.031 -17.375 -7.059 1 91.94 287 GLY A O 1
ATOM 2233 N N . ALA A 1 288 ? 28.125 -15.391 -8.18 1 89.62 288 ALA A N 1
ATOM 2234 C CA . ALA A 1 288 ? 28.109 -14.523 -7.008 1 89.62 288 ALA A CA 1
ATOM 2235 C C . ALA A 1 288 ? 26.766 -14.57 -6.305 1 89.62 288 ALA A C 1
ATOM 2237 O O . ALA A 1 288 ? 25.734 -14.797 -6.941 1 89.62 288 ALA A O 1
ATOM 2238 N N . THR A 1 289 ? 26.859 -14.383 -5.039 1 86.19 289 THR A N 1
ATOM 2239 C CA . THR A 1 289 ? 25.625 -14.266 -4.27 1 86.19 289 THR A CA 1
ATOM 2240 C C . THR A 1 289 ? 24.859 -13.008 -4.664 1 86.19 289 THR A C 1
ATOM 2242 O O . THR A 1 289 ? 25.453 -11.945 -4.852 1 86.19 289 THR A O 1
ATOM 2245 N N . ARG A 1 290 ? 23.562 -13.195 -4.848 1 77 290 ARG A N 1
ATOM 2246 C CA . ARG A 1 290 ? 22.703 -12.047 -5.164 1 77 290 ARG A CA 1
ATOM 2247 C C . ARG A 1 290 ? 22.312 -11.297 -3.9 1 77 290 ARG A C 1
ATOM 2249 O O . ARG A 1 290 ? 21.844 -11.898 -2.932 1 77 290 ARG A O 1
ATOM 2256 N N . GLN A 1 291 ? 22.5 -10.055 -3.85 1 70.75 291 GLN A N 1
ATOM 2257 C CA . GLN A 1 291 ? 22.141 -9.203 -2.713 1 70.75 291 GLN A CA 1
ATOM 2258 C C . GLN A 1 291 ? 20.625 -9.109 -2.541 1 70.75 291 GLN A C 1
ATOM 2260 O O . GLN A 1 291 ? 19.891 -8.984 -3.521 1 70.75 291 GLN A O 1
ATOM 2265 N N . GLY A 1 292 ? 20.141 -9.305 -1.304 1 68.75 292 GLY A N 1
ATOM 2266 C CA . GLY A 1 292 ? 18.75 -9.055 -0.997 1 68.75 292 GLY A CA 1
ATOM 2267 C C . GLY A 1 292 ? 17.891 -10.305 -1.064 1 68.75 292 GLY A C 1
ATOM 2268 O O . GLY A 1 292 ? 16.703 -10.273 -0.723 1 68.75 292 GLY A O 1
ATOM 2269 N N . ASP A 1 293 ? 18.609 -11.391 -1.427 1 78.06 293 ASP A N 1
ATOM 2270 C CA . ASP A 1 293 ? 17.812 -12.609 -1.525 1 78.06 293 ASP A CA 1
ATOM 2271 C C . ASP A 1 293 ? 17.5 -13.18 -0.141 1 78.06 293 ASP A C 1
ATOM 2273 O O . ASP A 1 293 ? 18.359 -13.172 0.742 1 78.06 293 ASP A O 1
ATOM 2277 N N . VAL A 1 294 ? 16.281 -13.602 0.037 1 83.38 294 VAL A N 1
ATOM 2278 C CA . VAL A 1 294 ? 15.875 -14.305 1.251 1 83.38 294 VAL A CA 1
ATOM 2279 C C . VAL A 1 294 ? 16.453 -15.719 1.244 1 83.38 294 VAL A C 1
ATOM 2281 O O . VAL A 1 294 ? 16.25 -16.484 0.297 1 83.38 294 VAL A O 1
ATOM 2284 N N . PRO A 1 295 ? 17.141 -16.109 2.207 1 89.25 295 PRO A N 1
ATOM 2285 C CA . PRO A 1 295 ? 17.859 -17.391 2.189 1 89.25 295 PRO A CA 1
ATOM 2286 C C . PRO A 1 295 ? 16.906 -18.594 2.158 1 89.25 295 PRO A C 1
ATOM 2288 O O . PRO A 1 295 ? 17.109 -19.531 1.383 1 89.25 295 PRO A O 1
ATOM 2291 N N . HIS A 1 296 ? 15.906 -18.562 3.053 1 94.06 296 HIS A N 1
ATOM 2292 C CA . HIS A 1 296 ? 15.039 -19.734 3.17 1 94.06 296 HIS A CA 1
ATOM 2293 C C . HIS A 1 296 ? 13.57 -19.328 3.225 1 94.06 296 HIS A C 1
ATOM 2295 O O . HIS A 1 296 ? 13.227 -18.312 3.836 1 94.06 296 HIS A O 1
ATOM 2301 N N . SER A 1 297 ? 12.75 -20.062 2.57 1 95.31 297 SER A N 1
ATOM 2302 C CA . SER A 1 297 ? 11.297 -19.875 2.578 1 95.31 297 SER A CA 1
ATOM 2303 C C . SER A 1 297 ? 10.57 -21.203 2.689 1 95.31 297 SER A C 1
ATOM 2305 O O . SER A 1 297 ? 10.805 -22.125 1.895 1 95.31 297 SER A O 1
ATOM 2307 N N . LEU A 1 298 ? 9.859 -21.359 3.697 1 98.25 298 LEU A N 1
ATOM 2308 C CA . LEU A 1 298 ? 9.031 -22.531 3.998 1 98.25 298 LEU A CA 1
ATOM 2309 C C . LEU A 1 298 ? 7.691 -22.094 4.594 1 98.25 298 LEU A C 1
ATOM 2311 O O . LEU A 1 298 ? 7.652 -21.344 5.562 1 98.25 298 LEU A O 1
ATOM 2315 N N . ALA A 1 299 ? 6.625 -22.578 4.023 1 98.56 299 ALA A N 1
ATOM 2316 C CA . ALA A 1 299 ? 5.297 -22.141 4.445 1 98.56 299 ALA A CA 1
ATOM 2317 C C . ALA A 1 299 ? 4.668 -23.156 5.402 1 98.56 299 ALA A C 1
ATOM 2319 O O . ALA A 1 299 ? 4.801 -24.359 5.211 1 98.56 299 ALA A O 1
ATOM 2320 N N . SER A 1 300 ? 4.047 -22.703 6.457 1 98.81 300 SER A N 1
ATOM 2321 C CA . SER A 1 300 ? 3.016 -23.516 7.094 1 98.81 300 SER A CA 1
ATOM 2322 C C . SER A 1 300 ? 1.717 -23.484 6.293 1 98.81 300 SER A C 1
ATOM 2324 O O . SER A 1 300 ? 1.198 -22.406 5.977 1 98.81 300 SER A O 1
ATOM 2326 N N . ILE A 1 301 ? 1.206 -24.641 5.98 1 98.75 301 ILE A N 1
ATOM 2327 C CA . ILE A 1 301 ? -0.044 -24.672 5.227 1 98.75 301 ILE A CA 1
ATOM 2328 C C . ILE A 1 301 ? -1.17 -25.188 6.117 1 98.75 301 ILE A C 1
ATOM 2330 O O . ILE A 1 301 ? -2.203 -25.641 5.621 1 98.75 301 ILE A O 1
ATOM 2334 N N . GLU A 1 302 ? -0.953 -25.188 7.375 1 98.75 302 GLU A N 1
ATOM 2335 C CA . GLU A 1 302 ? -1.91 -25.734 8.336 1 98.75 302 GLU A CA 1
ATOM 2336 C C . GLU A 1 302 ? -3.232 -24.969 8.281 1 98.75 302 GLU A C 1
ATOM 2338 O O . GLU A 1 302 ? -4.305 -25.578 8.305 1 98.75 302 GLU A O 1
ATOM 2343 N N . LYS A 1 303 ? -3.207 -23.656 8.25 1 98.75 303 LYS A N 1
ATOM 2344 C CA . LYS A 1 303 ? -4.414 -22.844 8.18 1 98.75 303 LYS A CA 1
ATOM 2345 C C . LYS A 1 303 ? -5.266 -23.219 6.973 1 98.75 303 LYS A C 1
ATOM 2347 O O . LYS A 1 303 ? -6.484 -23.375 7.086 1 98.75 303 LYS A O 1
ATOM 2352 N N . ALA A 1 304 ? -4.633 -23.344 5.832 1 98.81 304 ALA A N 1
ATOM 2353 C CA . ALA A 1 304 ? -5.324 -23.719 4.598 1 98.81 304 ALA A CA 1
ATOM 2354 C C . ALA A 1 304 ? -5.945 -25.109 4.703 1 98.81 304 ALA A C 1
ATOM 2356 O O . ALA A 1 304 ? -7.074 -25.328 4.258 1 98.81 304 ALA A O 1
ATOM 2357 N N . LYS A 1 305 ? -5.195 -26.047 5.25 1 98.62 305 LYS A N 1
ATOM 2358 C CA . LYS A 1 305 ? -5.707 -27.391 5.453 1 98.62 305 LYS A CA 1
ATOM 2359 C C . LYS A 1 305 ? -6.938 -27.391 6.359 1 98.62 305 LYS A C 1
ATOM 2361 O O . LYS A 1 305 ? -7.957 -28 6.035 1 98.62 305 LYS A O 1
ATOM 2366 N N . ASN A 1 306 ? -6.871 -26.672 7.426 1 98.62 306 ASN A N 1
ATOM 2367 C CA . ASN A 1 306 ? -7.906 -26.703 8.453 1 98.62 306 ASN A CA 1
ATOM 2368 C C . ASN A 1 306 ? -9.156 -25.953 8.008 1 98.62 306 ASN A C 1
ATOM 2370 O O . ASN A 1 306 ? -10.281 -26.406 8.266 1 98.62 306 ASN A O 1
ATOM 2374 N N . LEU A 1 307 ? -9.008 -24.828 7.309 1 98.69 307 LEU A N 1
ATOM 2375 C CA . LEU A 1 307 ? -10.148 -23.953 7.066 1 98.69 307 LEU A CA 1
ATOM 2376 C C . LEU A 1 307 ? -10.711 -24.172 5.664 1 98.69 307 LEU A C 1
ATOM 2378 O O . LEU A 1 307 ? -11.898 -23.953 5.426 1 98.69 307 LEU A O 1
ATOM 2382 N N . LEU A 1 308 ? -9.844 -24.672 4.742 1 98.44 308 LEU A N 1
ATOM 2383 C CA . LEU A 1 308 ? -10.297 -24.75 3.355 1 98.44 308 LEU A CA 1
ATOM 2384 C C . LEU A 1 308 ? -10.172 -26.172 2.82 1 98.44 308 LEU A C 1
ATOM 2386 O O . LEU A 1 308 ? -10.578 -26.453 1.688 1 98.44 308 LEU A O 1
ATOM 2390 N N . GLY A 1 309 ? -9.602 -27.062 3.568 1 97.88 309 GLY A N 1
ATOM 2391 C CA . GLY A 1 309 ? -9.422 -28.438 3.117 1 97.88 309 GLY A CA 1
ATOM 2392 C C . GLY A 1 309 ? -8.336 -28.578 2.07 1 97.88 309 GLY A C 1
ATOM 2393 O O . GLY A 1 309 ? -8.383 -29.5 1.242 1 97.88 309 GLY A O 1
ATOM 2394 N N . TYR A 1 310 ? -7.426 -27.688 2.055 1 98.38 310 TYR A N 1
ATOM 2395 C CA . TYR A 1 310 ? -6.297 -27.734 1.132 1 98.38 310 TYR A CA 1
ATOM 2396 C C . TYR A 1 310 ? -5.492 -29.016 1.335 1 98.38 310 TYR A C 1
ATOM 2398 O O . TYR A 1 310 ? -5.098 -29.328 2.459 1 98.38 310 TYR A O 1
ATOM 2406 N N . ASN A 1 311 ? -5.305 -29.75 0.271 1 97.31 311 ASN A N 1
ATOM 2407 C CA . ASN A 1 311 ? -4.602 -31.031 0.289 1 97.31 311 ASN A CA 1
ATOM 2408 C C . ASN A 1 311 ? -3.734 -31.203 -0.955 1 97.31 311 ASN A C 1
ATOM 2410 O O . ASN A 1 311 ? -4.027 -32.062 -1.803 1 97.31 311 ASN A O 1
ATOM 2414 N N . PRO A 1 312 ? -2.641 -30.484 -1.004 1 97.69 312 PRO A N 1
ATOM 2415 C CA . PRO A 1 312 ? -1.798 -30.547 -2.199 1 97.69 312 PRO A CA 1
ATOM 2416 C C . PRO A 1 312 ? -1.246 -31.953 -2.445 1 97.69 312 PRO A C 1
ATOM 2418 O O . PRO A 1 312 ? -0.762 -32.594 -1.516 1 97.69 312 PRO A O 1
ATOM 2421 N N . GLN A 1 313 ? -1.276 -32.375 -3.711 1 97.06 313 GLN A N 1
ATOM 2422 C CA . GLN A 1 313 ? -0.901 -33.719 -4.043 1 97.06 313 GLN A CA 1
ATOM 2423 C C . GLN A 1 313 ? 0.437 -33.781 -4.773 1 97.06 313 GLN A C 1
ATOM 2425 O O . GLN A 1 313 ? 1.032 -34.844 -4.926 1 97.06 313 GLN A O 1
ATOM 2430 N N . PHE A 1 314 ? 0.929 -32.656 -5.23 1 98.06 314 PHE A N 1
ATOM 2431 C CA . PHE A 1 314 ? 2.17 -32.625 -5.992 1 98.06 314 PHE A CA 1
ATOM 2432 C C . PHE A 1 314 ? 3.303 -32.031 -5.164 1 98.06 314 PHE A C 1
ATOM 2434 O O . PHE A 1 314 ? 3.359 -30.828 -4.949 1 98.06 314 PHE A O 1
ATOM 2441 N N . ASP A 1 315 ? 4.199 -32.875 -4.727 1 98.06 315 ASP A N 1
ATOM 2442 C CA . ASP A 1 315 ? 5.449 -32.375 -4.16 1 98.06 315 ASP A CA 1
ATOM 2443 C C . ASP A 1 315 ? 6.418 -31.953 -5.258 1 98.06 315 ASP A C 1
ATOM 2445 O O . ASP A 1 315 ? 6.043 -31.891 -6.43 1 98.06 315 ASP A O 1
ATOM 2449 N N . ILE A 1 316 ? 7.648 -31.594 -4.867 1 98.31 316 ILE A N 1
ATOM 2450 C CA . ILE A 1 316 ? 8.602 -31.047 -5.828 1 98.31 316 ILE A CA 1
ATOM 2451 C C . ILE A 1 316 ? 8.961 -32.094 -6.867 1 98.31 316 ILE A C 1
ATOM 2453 O O . ILE A 1 316 ? 9.109 -31.797 -8.055 1 98.31 316 ILE A O 1
ATOM 2457 N N . LYS A 1 317 ? 9.055 -33.312 -6.488 1 98.06 317 LYS A N 1
ATOM 2458 C CA . LYS A 1 317 ? 9.445 -34.375 -7.406 1 98.06 317 LYS A CA 1
ATOM 2459 C C . LYS A 1 317 ? 8.352 -34.656 -8.43 1 98.06 317 LYS A C 1
ATOM 2461 O O . LYS A 1 317 ? 8.609 -34.656 -9.633 1 98.06 317 LYS A O 1
ATOM 2466 N N . LYS A 1 318 ? 7.113 -34.906 -7.941 1 97.94 318 LYS A N 1
ATOM 2467 C CA . LYS A 1 318 ? 5.984 -35.188 -8.828 1 97.94 318 LYS A CA 1
ATOM 2468 C C . LYS A 1 318 ? 5.715 -33.969 -9.734 1 97.94 318 LYS A C 1
ATOM 2470 O O . LYS A 1 318 ? 5.449 -34.156 -10.93 1 97.94 318 LYS A O 1
ATOM 2475 N N . GLY A 1 319 ? 5.773 -32.812 -9.156 1 98.38 319 GLY A N 1
ATOM 2476 C CA . GLY A 1 319 ? 5.527 -31.594 -9.914 1 98.38 319 GLY A CA 1
ATOM 2477 C C . GLY A 1 319 ? 6.547 -31.359 -11.016 1 98.38 319 GLY A C 1
ATOM 2478 O O . GLY A 1 319 ? 6.188 -31 -12.141 1 98.38 319 GLY A O 1
ATOM 2479 N N . LEU A 1 320 ? 7.844 -31.578 -10.688 1 98.31 320 LEU A N 1
ATOM 2480 C CA . LEU A 1 320 ? 8.898 -31.359 -11.672 1 98.31 320 LEU A CA 1
ATOM 2481 C C . LEU A 1 320 ? 8.789 -32.344 -12.828 1 98.31 320 LEU A C 1
ATOM 2483 O O . LEU A 1 320 ? 9.086 -32 -13.969 1 98.31 320 LEU A O 1
ATOM 2487 N N . LYS A 1 321 ? 8.398 -33.531 -12.492 1 97.75 321 LYS A N 1
ATOM 2488 C CA . LYS A 1 321 ? 8.211 -34.531 -13.555 1 97.75 321 LYS A CA 1
ATOM 2489 C C . LYS A 1 321 ? 7.172 -34.062 -14.57 1 97.75 321 LYS A C 1
ATOM 2491 O O . LYS A 1 321 ? 7.402 -34.125 -15.781 1 97.75 321 LYS A O 1
ATOM 2496 N N . GLU A 1 322 ? 6.02 -33.562 -14.055 1 97.62 322 GLU A N 1
ATOM 2497 C CA . GLU A 1 322 ? 4.969 -33.062 -14.922 1 97.62 322 GLU A CA 1
ATOM 2498 C C . GLU A 1 322 ? 5.441 -31.828 -15.695 1 97.62 322 GLU A C 1
ATOM 2500 O O . GLU A 1 322 ? 5.223 -31.734 -16.906 1 97.62 322 GLU A O 1
ATOM 2505 N N . ALA A 1 323 ? 6.137 -30.922 -15.023 1 97.88 323 ALA A N 1
ATOM 2506 C CA . ALA A 1 323 ? 6.543 -29.656 -15.617 1 97.88 323 ALA A CA 1
ATOM 2507 C C . ALA A 1 323 ? 7.574 -29.859 -16.719 1 97.88 323 ALA A C 1
ATOM 2509 O O . ALA A 1 323 ? 7.453 -29.297 -17.812 1 97.88 323 ALA A O 1
ATOM 2510 N N . VAL A 1 324 ? 8.555 -30.672 -16.438 1 97.25 324 VAL A N 1
ATOM 2511 C CA . VAL A 1 324 ? 9.648 -30.906 -17.375 1 97.25 324 VAL A CA 1
ATOM 2512 C C . VAL A 1 324 ? 9.109 -31.594 -18.625 1 97.25 324 VAL A C 1
ATOM 2514 O O . VAL A 1 324 ? 9.531 -31.297 -19.75 1 97.25 324 VAL A O 1
ATOM 2517 N N . THR A 1 325 ? 8.172 -32.562 -18.422 1 97.44 325 THR A N 1
ATOM 2518 C CA . THR A 1 325 ? 7.535 -33.219 -19.562 1 97.44 325 THR A CA 1
ATOM 2519 C C . THR A 1 325 ? 6.832 -32.188 -20.453 1 97.44 325 THR A C 1
ATOM 2521 O O . THR A 1 325 ? 6.949 -32.25 -21.672 1 97.44 325 THR A O 1
ATOM 2524 N N . TRP A 1 326 ? 6.188 -31.297 -19.844 1 96.94 326 TRP A N 1
ATOM 2525 C CA . TRP A 1 326 ? 5.508 -30.266 -20.609 1 96.94 326 TRP A CA 1
ATOM 2526 C C . TRP A 1 326 ? 6.516 -29.391 -21.359 1 96.94 326 TRP A C 1
ATOM 2528 O O . TRP A 1 326 ? 6.348 -29.125 -22.562 1 96.94 326 TRP A O 1
ATOM 2538 N N . TYR A 1 327 ? 7.547 -28.906 -20.656 1 96.56 327 TYR A N 1
ATOM 2539 C CA . TYR A 1 327 ? 8.539 -28.047 -21.266 1 96.56 327 TYR A CA 1
ATOM 2540 C C . TYR A 1 327 ? 9.211 -28.734 -22.453 1 96.56 327 TYR A C 1
ATOM 2542 O O . TYR A 1 327 ? 9.375 -28.141 -23.516 1 96.56 327 TYR A O 1
ATOM 2550 N N . TRP A 1 328 ? 9.547 -29.953 -22.266 1 96.56 328 TRP A N 1
ATOM 2551 C CA . TRP A 1 328 ? 10.219 -30.703 -23.312 1 96.56 328 TRP A CA 1
ATOM 2552 C C . TRP A 1 328 ? 9.344 -30.812 -24.562 1 96.56 328 TRP A C 1
ATOM 2554 O O . TRP A 1 328 ? 9.828 -30.656 -25.672 1 96.56 328 TRP A O 1
ATOM 2564 N N . ASN A 1 329 ? 8.062 -31.031 -24.391 1 96.12 329 ASN A N 1
ATOM 2565 C CA . ASN A 1 329 ? 7.145 -31.281 -25.484 1 96.12 329 ASN A CA 1
ATOM 2566 C C . ASN A 1 329 ? 6.699 -29.984 -26.156 1 96.12 329 ASN A C 1
ATOM 2568 O O . ASN A 1 329 ? 6.305 -29.984 -27.328 1 96.12 329 ASN A O 1
ATOM 2572 N N . ASN A 1 330 ? 6.828 -28.875 -25.422 1 93.5 330 ASN A N 1
ATOM 2573 C CA . ASN A 1 330 ? 6.203 -27.656 -25.938 1 93.5 330 ASN A CA 1
ATOM 2574 C C . ASN A 1 330 ? 7.242 -26.594 -26.281 1 93.5 330 ASN A C 1
ATOM 2576 O O . ASN A 1 330 ? 6.941 -25.625 -26.984 1 93.5 330 ASN A O 1
ATOM 2580 N N . LEU A 1 331 ? 8.391 -26.688 -25.766 1 86.5 331 LEU A N 1
ATOM 2581 C CA . LEU A 1 331 ? 9.391 -25.656 -25.984 1 86.5 331 LEU A CA 1
ATOM 2582 C C . LEU A 1 331 ? 10.531 -26.172 -26.844 1 86.5 331 LEU A C 1
ATOM 2584 O O . LEU A 1 331 ? 11.422 -25.391 -27.234 1 86.5 331 LEU A O 1
ATOM 2588 N N . LYS A 1 332 ? 10.602 -27.375 -27.281 1 75.88 332 LYS A N 1
ATOM 2589 C CA . LYS A 1 332 ? 11.617 -27.906 -28.188 1 75.88 332 LYS A CA 1
ATOM 2590 C C . LYS A 1 332 ? 11.328 -27.516 -29.625 1 75.88 332 LYS A C 1
ATOM 2592 O O . LYS A 1 332 ? 10.164 -27.422 -30.031 1 75.88 332 LYS A O 1
ATOM 2597 N N . MET B 1 1 ? 5.484 31.016 12.789 1 73.81 1 MET B N 1
ATOM 2598 C CA . MET B 1 1 ? 6.555 30.703 13.734 1 73.81 1 MET B CA 1
ATOM 2599 C C . MET B 1 1 ? 7.91 31.125 13.18 1 73.81 1 MET B C 1
ATOM 2601 O O . MET B 1 1 ? 8.148 31.031 11.969 1 73.81 1 MET B O 1
ATOM 2605 N N . ASN B 1 2 ? 8.656 31.75 14.023 1 81.56 2 ASN B N 1
ATOM 2606 C CA . ASN B 1 2 ? 10.031 32.062 13.672 1 81.56 2 ASN B CA 1
ATOM 2607 C C . ASN B 1 2 ? 10.938 30.844 13.781 1 81.56 2 ASN B C 1
ATOM 2609 O O . ASN B 1 2 ? 11.133 30.312 14.875 1 81.56 2 ASN B O 1
ATOM 2613 N N . ILE B 1 3 ? 11.5 30.375 12.594 1 91.75 3 ILE B N 1
ATOM 2614 C CA . ILE B 1 3 ? 12.258 29.125 12.602 1 91.75 3 ILE B CA 1
ATOM 2615 C C . ILE B 1 3 ? 13.75 29.438 12.609 1 91.75 3 ILE B C 1
ATOM 2617 O O . ILE B 1 3 ? 14.578 28.531 12.438 1 91.75 3 ILE B O 1
ATOM 2621 N N . LYS B 1 4 ? 14.125 30.656 12.867 1 88.56 4 LYS B N 1
ATOM 2622 C CA . LYS B 1 4 ? 15.523 31.062 12.859 1 88.56 4 LYS B CA 1
ATOM 2623 C C . LYS B 1 4 ? 16.328 30.312 13.914 1 88.56 4 LYS B C 1
ATOM 2625 O O . LYS B 1 4 ? 17.484 29.953 13.688 1 88.56 4 LYS B O 1
ATOM 2630 N N . SER B 1 5 ? 15.703 30.078 14.961 1 90.12 5 SER B N 1
ATOM 2631 C CA . SER B 1 5 ? 16.391 29.422 16.078 1 90.12 5 SER B CA 1
ATOM 2632 C C . SER B 1 5 ? 16.688 27.953 15.758 1 90.12 5 SER B C 1
ATOM 2634 O O . SER B 1 5 ? 17.484 27.328 16.453 1 90.12 5 SER B O 1
ATOM 2636 N N . LEU B 1 6 ? 16.188 27.406 14.633 1 93.75 6 LEU B N 1
ATOM 2637 C CA . LEU B 1 6 ? 16.344 26 14.32 1 93.75 6 LEU B CA 1
ATOM 2638 C C . LEU B 1 6 ? 17.516 25.766 13.391 1 93.75 6 LEU B C 1
ATOM 2640 O O . LEU B 1 6 ? 17.828 24.625 13.023 1 93.75 6 LEU B O 1
ATOM 2644 N N . ASN B 1 7 ? 18.266 26.844 12.992 1 92.12 7 ASN B N 1
ATOM 2645 C CA . ASN B 1 7 ? 19.547 26.797 12.281 1 92.12 7 ASN B CA 1
ATOM 2646 C C . ASN B 1 7 ? 19.406 26.125 10.914 1 92.12 7 ASN B C 1
ATOM 2648 O O . ASN B 1 7 ? 20.203 25.266 10.562 1 92.12 7 ASN B O 1
ATOM 2652 N N . LEU B 1 8 ? 18.297 26.469 10.258 1 96.12 8 LEU B N 1
ATOM 2653 C CA . LEU B 1 8 ? 18.172 26.047 8.867 1 96.12 8 LEU B CA 1
ATOM 2654 C C . LEU B 1 8 ? 18.984 26.953 7.945 1 96.12 8 LEU B C 1
ATOM 2656 O O . LEU B 1 8 ? 18.766 28.156 7.91 1 96.12 8 LEU B O 1
ATOM 2660 N N . ASP B 1 9 ? 19.938 26.359 7.184 1 96.75 9 ASP B N 1
ATOM 2661 C CA . ASP B 1 9 ? 20.75 27.109 6.242 1 96.75 9 ASP B CA 1
ATOM 2662 C C . ASP B 1 9 ? 19.891 27.812 5.195 1 96.75 9 ASP B C 1
ATOM 2664 O O . ASP B 1 9 ? 19.203 27.156 4.414 1 96.75 9 ASP B O 1
ATOM 2668 N N . SER B 1 10 ? 19.906 29.125 5.117 1 96.5 10 SER B N 1
ATOM 2669 C CA . SER B 1 10 ? 19.047 29.938 4.266 1 96.5 10 SER B CA 1
ATOM 2670 C C . SER B 1 10 ? 19.375 29.734 2.791 1 96.5 10 SER B C 1
ATOM 2672 O O . SER B 1 10 ? 18.594 30.125 1.916 1 96.5 10 SER B O 1
ATOM 2674 N N . ASN B 1 11 ? 20.469 29.062 2.49 1 97.19 11 ASN B N 1
ATOM 2675 C CA . ASN B 1 11 ? 20.891 28.906 1.104 1 97.19 11 ASN B CA 1
ATOM 2676 C C . ASN B 1 11 ? 20.25 27.688 0.46 1 97.19 11 ASN B C 1
ATOM 2678 O O . ASN B 1 11 ? 20.328 27.5 -0.756 1 97.19 11 ASN B O 1
ATOM 2682 N N . LEU B 1 12 ? 19.625 26.891 1.258 1 98 12 LEU B N 1
ATOM 2683 C CA . LEU B 1 12 ? 19.047 25.641 0.76 1 98 12 LEU B CA 1
ATOM 2684 C C . LEU B 1 12 ? 17.797 25.922 -0.063 1 98 12 LEU B C 1
ATOM 2686 O O . LEU B 1 12 ? 17.016 26.812 0.266 1 98 12 LEU B O 1
ATOM 2690 N N . HIS B 1 13 ? 17.641 25.203 -1.146 1 98.75 13 HIS B N 1
ATOM 2691 C CA . HIS B 1 13 ? 16.438 25.203 -1.969 1 98.75 13 HIS B CA 1
ATOM 2692 C C . HIS B 1 13 ? 15.5 24.062 -1.571 1 98.75 13 HIS B C 1
ATOM 2694 O O . HIS B 1 13 ? 15.867 22.891 -1.656 1 98.75 13 HIS B O 1
ATOM 2700 N N . ILE B 1 14 ? 14.305 24.406 -1.147 1 98.88 14 ILE B N 1
ATOM 2701 C CA . ILE B 1 14 ? 13.383 23.438 -0.584 1 98.88 14 ILE B CA 1
ATOM 2702 C C . ILE B 1 14 ? 12.109 23.375 -1.424 1 98.88 14 ILE B C 1
ATOM 2704 O O . ILE B 1 14 ? 11.508 24.406 -1.727 1 98.88 14 ILE B O 1
ATOM 2708 N N . LEU B 1 15 ? 11.758 22.188 -1.894 1 98.94 15 LEU B N 1
ATOM 2709 C CA . LEU B 1 15 ? 10.484 21.953 -2.553 1 98.94 15 LEU B CA 1
ATOM 2710 C C . LEU B 1 15 ? 9.406 21.594 -1.532 1 98.94 15 LEU B C 1
ATOM 2712 O O . LEU B 1 15 ? 9.602 20.719 -0.691 1 98.94 15 LEU B O 1
ATOM 2716 N N . VAL B 1 16 ? 8.281 22.297 -1.548 1 99 16 VAL B N 1
ATOM 2717 C CA . VAL B 1 16 ? 7.098 21.969 -0.76 1 99 16 VAL B CA 1
ATOM 2718 C C . VAL B 1 16 ? 5.953 21.578 -1.688 1 99 16 VAL B C 1
ATOM 2720 O O . VAL B 1 16 ? 5.414 22.406 -2.416 1 99 16 VAL B O 1
ATOM 2723 N N . THR B 1 17 ? 5.613 20.297 -1.685 1 99 17 THR B N 1
ATOM 2724 C CA . THR B 1 17 ? 4.422 19.891 -2.422 1 99 17 THR B CA 1
ATOM 2725 C C . THR B 1 17 ? 3.168 20.109 -1.574 1 99 17 THR B C 1
ATOM 2727 O O . THR B 1 17 ? 3.227 20.047 -0.344 1 99 17 THR B O 1
ATOM 2730 N N . GLY B 1 18 ? 2.029 20.312 -2.287 1 98.88 18 GLY B N 1
ATOM 2731 C CA . GLY B 1 18 ? 0.872 20.734 -1.518 1 98.88 18 GLY B CA 1
ATOM 2732 C C . GLY B 1 18 ? 1.069 22.078 -0.843 1 98.88 18 GLY B C 1
ATOM 2733 O O . GLY B 1 18 ? 0.542 22.328 0.245 1 98.88 18 GLY B O 1
ATOM 2734 N N . GLY B 1 19 ? 1.864 22.922 -1.486 1 98.88 19 GLY B N 1
ATOM 2735 C CA . GLY B 1 19 ? 2.33 24.141 -0.845 1 98.88 19 GLY B CA 1
ATOM 2736 C C . GLY B 1 19 ? 1.249 25.203 -0.717 1 98.88 19 GLY B C 1
ATOM 2737 O O . GLY B 1 19 ? 1.405 26.172 0.029 1 98.88 19 GLY B O 1
ATOM 2738 N N . ALA B 1 20 ? 0.143 25.016 -1.402 1 98.81 20 ALA B N 1
ATOM 2739 C CA . ALA B 1 20 ? -0.956 25.984 -1.32 1 98.81 20 ALA B CA 1
ATOM 2740 C C . ALA B 1 20 ? -2.025 25.5 -0.342 1 98.81 20 ALA B C 1
ATOM 2742 O O . ALA B 1 20 ? -3.039 26.172 -0.143 1 98.81 20 ALA B O 1
ATOM 2743 N N . GLY B 1 21 ? -1.794 24.359 0.265 1 98.56 21 GLY B N 1
ATOM 2744 C CA . GLY B 1 21 ? -2.715 23.844 1.264 1 98.56 21 GLY B CA 1
ATOM 2745 C C . GLY B 1 21 ? -2.51 24.453 2.639 1 98.56 21 GLY B C 1
ATOM 2746 O O . GLY B 1 21 ? -1.725 25.391 2.799 1 98.56 21 GLY B O 1
ATOM 2747 N N . PHE B 1 22 ? -3.191 23.922 3.633 1 98.25 22 PHE B N 1
ATOM 2748 C CA . PHE B 1 22 ? -3.154 24.375 5.016 1 98.25 22 PHE B CA 1
ATOM 2749 C C . PHE B 1 22 ? -1.74 24.281 5.578 1 98.25 22 PHE B C 1
ATOM 2751 O O . PHE B 1 22 ? -1.071 25.297 5.766 1 98.25 22 PHE B O 1
ATOM 2758 N N . ILE B 1 23 ? -1.175 23.062 5.613 1 98.75 23 ILE B N 1
ATOM 2759 C CA . ILE B 1 23 ? 0.138 22.859 6.219 1 98.75 23 ILE B CA 1
ATOM 2760 C C . ILE B 1 23 ? 1.224 23.391 5.289 1 98.75 23 ILE B C 1
ATOM 2762 O O . ILE B 1 23 ? 2.119 24.125 5.723 1 98.75 23 ILE B O 1
ATOM 2766 N N . GLY B 1 24 ? 1.074 23.156 4.016 1 98.88 24 GLY B N 1
ATOM 2767 C CA . GLY B 1 24 ? 2.084 23.531 3.037 1 98.88 24 GLY B CA 1
ATOM 2768 C C . GLY B 1 24 ? 2.305 25.031 2.951 1 98.88 24 GLY B C 1
ATOM 2769 O O . GLY B 1 24 ? 3.445 25.484 2.879 1 98.88 24 GLY B O 1
ATOM 2770 N N . SER B 1 25 ? 1.232 25.797 2.977 1 98.81 25 SER B N 1
ATOM 2771 C CA . SER B 1 25 ? 1.366 27.234 2.84 1 98.81 25 SER B CA 1
ATOM 2772 C C . SER B 1 25 ? 2.033 27.859 4.066 1 98.81 25 SER B C 1
ATOM 2774 O O . SER B 1 25 ? 2.805 28.812 3.949 1 98.81 25 SER B O 1
ATOM 2776 N N . ASN B 1 26 ? 1.74 27.297 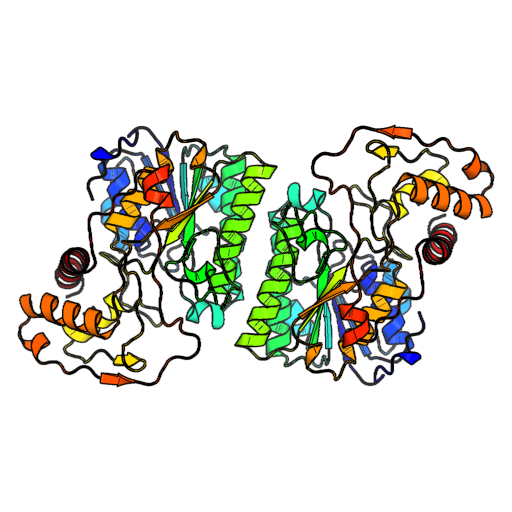5.238 1 98.75 26 ASN B N 1
ATOM 2777 C CA . ASN B 1 26 ? 2.402 27.766 6.453 1 98.75 26 ASN B CA 1
ATOM 2778 C C . ASN B 1 26 ? 3.893 27.438 6.438 1 98.75 26 ASN B C 1
ATOM 2780 O O . ASN B 1 26 ? 4.715 28.25 6.875 1 98.75 26 ASN B O 1
ATOM 2784 N N . ILE B 1 27 ? 4.238 26.266 5.902 1 98.81 27 ILE B N 1
ATOM 2785 C CA . ILE B 1 27 ? 5.637 25.875 5.777 1 98.81 27 ILE B CA 1
ATOM 2786 C C . ILE B 1 27 ? 6.352 26.812 4.812 1 98.81 27 ILE B C 1
ATOM 2788 O O . ILE B 1 27 ? 7.438 27.312 5.113 1 98.81 27 ILE B O 1
ATOM 2792 N N . CYS B 1 28 ? 5.73 27.062 3.67 1 98.75 28 CYS B N 1
ATOM 2793 C CA . CYS B 1 28 ? 6.316 27.953 2.676 1 98.75 28 CYS B CA 1
ATOM 2794 C C . CYS B 1 28 ? 6.645 29.312 3.285 1 98.75 28 CYS B C 1
ATOM 2796 O O . CYS B 1 28 ? 7.746 29.828 3.094 1 98.75 28 CYS B O 1
ATOM 2798 N N . GLU B 1 29 ? 5.723 29.859 4.031 1 98.19 29 GLU B N 1
ATOM 2799 C CA . GLU B 1 29 ? 5.906 31.172 4.648 1 98.19 29 GLU B CA 1
ATOM 2800 C C . GLU B 1 29 ? 7.09 31.172 5.613 1 98.19 29 GLU B C 1
ATOM 2802 O O . GLU B 1 29 ? 7.906 32.094 5.605 1 98.19 29 GLU B O 1
ATOM 2807 N N . SER B 1 30 ? 7.133 30.172 6.434 1 98.12 30 SER B N 1
ATOM 2808 C CA . SER B 1 30 ? 8.188 30.078 7.434 1 98.12 30 SER B CA 1
ATOM 2809 C C . SER B 1 30 ? 9.562 29.938 6.781 1 98.12 30 SER B C 1
ATOM 2811 O O . SER B 1 30 ? 10.531 30.547 7.227 1 98.12 30 SER B O 1
ATOM 2813 N N . LEU B 1 31 ? 9.656 29.141 5.715 1 98.56 31 LEU B N 1
ATOM 2814 C CA . LEU B 1 31 ? 10.914 28.938 5.004 1 98.56 31 LEU B CA 1
ATOM 2815 C C . LEU B 1 31 ? 11.383 30.234 4.336 1 98.56 31 LEU B C 1
ATOM 2817 O O . LEU B 1 31 ? 12.562 30.562 4.395 1 98.56 31 LEU B O 1
ATOM 2821 N N . LEU B 1 32 ? 10.492 30.953 3.703 1 98.19 32 LEU B N 1
ATOM 2822 C CA . LEU B 1 32 ? 10.82 32.219 3.037 1 98.19 32 LEU B CA 1
ATOM 2823 C C . LEU B 1 32 ? 11.289 33.25 4.043 1 98.19 32 LEU B C 1
ATOM 2825 O O . LEU B 1 32 ? 12.211 34.031 3.77 1 98.19 32 LEU B O 1
ATOM 2829 N N . ALA B 1 33 ? 10.586 33.219 5.203 1 97.19 33 ALA B N 1
ATOM 2830 C CA . ALA B 1 33 ? 10.969 34.156 6.262 1 97.19 33 ALA B CA 1
ATOM 2831 C C . ALA B 1 33 ? 12.398 33.906 6.73 1 97.19 33 ALA B C 1
ATOM 2833 O O . ALA B 1 33 ? 13.094 34.812 7.156 1 97.19 33 ALA B O 1
ATOM 2834 N N . ASN B 1 34 ? 12.836 32.656 6.641 1 97.38 34 ASN B N 1
ATOM 2835 C CA . ASN B 1 34 ? 14.195 32.281 7.008 1 97.38 34 ASN B CA 1
ATOM 2836 C C . ASN B 1 34 ? 15.188 32.625 5.895 1 97.38 34 ASN B C 1
ATOM 2838 O O . ASN B 1 34 ? 16.391 32.5 6.086 1 97.38 34 ASN B O 1
ATOM 2842 N N . GLY B 1 35 ? 14.688 32.906 4.676 1 97.38 35 GLY B N 1
ATOM 2843 C CA . GLY B 1 35 ? 15.539 33.312 3.562 1 97.38 35 GLY B CA 1
ATOM 2844 C C . GLY B 1 35 ? 15.758 32.188 2.553 1 97.38 35 GLY B C 1
ATOM 2845 O O . GLY B 1 35 ? 16.516 32.344 1.602 1 97.38 35 GLY B O 1
ATOM 2846 N N . ASN B 1 36 ? 15.086 31.125 2.658 1 98.5 36 ASN B N 1
ATOM 2847 C CA . ASN B 1 36 ? 15.289 29.969 1.773 1 98.5 36 ASN B CA 1
ATOM 2848 C C . ASN B 1 36 ? 14.625 30.203 0.414 1 98.5 36 ASN B C 1
ATOM 2850 O O . ASN B 1 36 ? 13.672 30.969 0.301 1 98.5 36 ASN B O 1
ATOM 2854 N N . ARG B 1 37 ? 15.211 29.609 -0.663 1 98.44 37 ARG B N 1
ATOM 2855 C CA . ARG B 1 37 ? 14.5 29.453 -1.931 1 98.44 37 ARG B CA 1
ATOM 2856 C C . ARG B 1 37 ? 13.438 28.359 -1.834 1 98.44 37 ARG B C 1
ATOM 2858 O O . ARG B 1 37 ? 13.727 27.25 -1.399 1 98.44 37 ARG B O 1
ATOM 2865 N N . VAL B 1 38 ? 12.219 28.703 -2.199 1 98.94 38 VAL B N 1
ATOM 2866 C CA . VAL B 1 38 ? 11.109 27.766 -2.033 1 98.94 38 VAL B CA 1
ATOM 2867 C C . VAL B 1 38 ? 10.422 27.531 -3.377 1 98.94 38 VAL B C 1
ATOM 2869 O O . VAL B 1 38 ? 9.992 28.484 -4.031 1 98.94 38 VAL B O 1
ATOM 2872 N N . THR B 1 39 ? 10.383 26.312 -3.861 1 98.94 39 THR B N 1
ATOM 2873 C CA . THR B 1 39 ? 9.492 25.891 -4.941 1 98.94 39 THR B CA 1
ATOM 2874 C C . THR B 1 39 ? 8.234 25.234 -4.387 1 98.94 39 THR B C 1
ATOM 2876 O O . THR B 1 39 ? 8.305 24.297 -3.598 1 98.94 39 THR B O 1
ATOM 2879 N N . CYS B 1 40 ? 7.105 25.797 -4.715 1 98.94 40 CYS B N 1
ATOM 2880 C CA . CYS B 1 40 ? 5.801 25.266 -4.344 1 98.94 40 CYS B CA 1
ATOM 2881 C C . CYS B 1 40 ? 5.184 24.484 -5.496 1 98.94 40 CYS B C 1
ATOM 2883 O O . CYS B 1 40 ? 5.062 25 -6.609 1 98.94 40 CYS B O 1
ATOM 2885 N N . LEU B 1 41 ? 4.887 23.219 -5.301 1 98.94 41 LEU B N 1
ATOM 2886 C CA . LEU B 1 41 ? 4.129 22.406 -6.25 1 98.94 41 LEU B CA 1
ATOM 2887 C C . LEU B 1 41 ? 2.711 22.156 -5.746 1 98.94 41 LEU B C 1
ATOM 2889 O O . LEU B 1 41 ? 2.523 21.641 -4.641 1 98.94 41 LEU B O 1
ATOM 2893 N N . ASP B 1 42 ? 1.713 22.547 -6.523 1 98.94 42 ASP B N 1
ATOM 2894 C CA . ASP B 1 42 ? 0.317 22.375 -6.137 1 98.94 42 ASP B CA 1
ATOM 2895 C C . ASP B 1 42 ? -0.593 22.328 -7.359 1 98.94 42 ASP B C 1
ATOM 2897 O O . ASP B 1 42 ? -0.35 23.031 -8.352 1 98.94 42 ASP B O 1
ATOM 2901 N N . ASN B 1 43 ? -1.589 21.484 -7.285 1 98.81 43 ASN B N 1
ATOM 2902 C CA . ASN B 1 43 ? -2.547 21.438 -8.383 1 98.81 43 ASN B CA 1
ATOM 2903 C C . ASN B 1 43 ? -3.855 22.125 -8.016 1 98.81 43 ASN B C 1
ATOM 2905 O O . ASN B 1 43 ? -4.812 22.109 -8.789 1 98.81 43 ASN B O 1
ATOM 2909 N N . PHE B 1 44 ? -4.02 22.594 -6.801 1 98.38 44 PHE B N 1
ATOM 2910 C CA . PHE B 1 44 ? -5.125 23.375 -6.27 1 98.38 44 PHE B CA 1
ATOM 2911 C C . PHE B 1 44 ? -6.402 22.547 -6.203 1 98.38 44 PHE B C 1
ATOM 2913 O O . PHE B 1 44 ? -7.508 23.094 -6.273 1 98.38 44 PHE B O 1
ATOM 2920 N N . ALA B 1 45 ? -6.27 21.203 -6.168 1 97.5 45 ALA B N 1
ATOM 2921 C CA . ALA B 1 45 ? -7.43 20.344 -5.926 1 97.5 45 ALA B CA 1
ATOM 2922 C C . ALA B 1 45 ? -8.086 20.672 -4.59 1 97.5 45 ALA B C 1
ATOM 2924 O O . ALA B 1 45 ? -9.312 20.734 -4.484 1 97.5 45 ALA B O 1
ATOM 2925 N N . THR B 1 46 ? -7.223 20.859 -3.549 1 96.56 46 THR B N 1
ATOM 2926 C CA . THR B 1 46 ? -7.73 21.25 -2.24 1 96.56 46 THR B CA 1
ATOM 2927 C C . THR B 1 46 ? -6.988 22.484 -1.72 1 96.56 46 THR B C 1
ATOM 2929 O O . THR B 1 46 ? -7.445 23.141 -0.788 1 96.56 46 THR B O 1
ATOM 2932 N N . GLY B 1 47 ? -5.793 22.719 -2.295 1 97.25 47 GLY B N 1
ATOM 2933 C CA . GLY B 1 47 ? -5.078 23.953 -1.976 1 97.25 47 GLY B CA 1
ATOM 2934 C C . GLY B 1 47 ? -5.754 25.203 -2.521 1 97.25 47 GLY B C 1
ATOM 2935 O O . GLY B 1 47 ? -6.496 25.125 -3.504 1 97.25 47 GLY B O 1
ATOM 2936 N N . LYS B 1 48 ? -5.449 26.312 -1.869 1 97.44 48 LYS B N 1
ATOM 2937 C CA . LYS B 1 48 ? -6.062 27.562 -2.289 1 97.44 48 LYS B CA 1
ATOM 2938 C C . LYS B 1 48 ? -5.004 28.594 -2.684 1 97.44 48 LYS B C 1
ATOM 2940 O O . LYS B 1 48 ? -4.027 28.797 -1.959 1 97.44 48 LYS B O 1
ATOM 2945 N N . LYS B 1 49 ? -5.297 29.234 -3.785 1 97.75 49 LYS B N 1
ATOM 2946 C CA . LYS B 1 49 ? -4.375 30.266 -4.246 1 97.75 49 LYS B CA 1
ATOM 2947 C C . LYS B 1 49 ? -4.246 31.391 -3.219 1 97.75 49 LYS B C 1
ATOM 2949 O O . LYS B 1 49 ? -3.176 31.984 -3.07 1 97.75 49 LYS B O 1
ATOM 2954 N N . GLU B 1 50 ? -5.305 31.672 -2.518 1 96.94 50 GLU B N 1
ATOM 2955 C CA . GLU B 1 50 ? -5.332 32.719 -1.52 1 96.94 50 GLU B CA 1
ATOM 2956 C C . GLU B 1 50 ? -4.32 32.469 -0.407 1 96.94 50 GLU B C 1
ATOM 2958 O O . GLU B 1 50 ? -3.814 33.406 0.208 1 96.94 50 GLU B O 1
ATOM 2963 N N . ASN B 1 51 ? -4.004 31.219 -0.191 1 98.06 51 ASN B N 1
ATOM 2964 C CA . ASN B 1 51 ? -3.076 30.859 0.878 1 98.06 51 ASN B CA 1
ATOM 2965 C C . ASN B 1 51 ? -1.653 31.312 0.556 1 98.06 51 ASN B C 1
ATOM 2967 O O . ASN B 1 51 ? -0.834 31.484 1.459 1 98.06 51 ASN B O 1
ATOM 2971 N N . ILE B 1 52 ? -1.345 31.5 -0.756 1 98.56 52 ILE B N 1
ATOM 2972 C CA . ILE B 1 52 ? 0.044 31.781 -1.11 1 98.56 52 ILE B CA 1
ATOM 2973 C C . ILE B 1 52 ? 0.115 33.031 -1.981 1 98.56 52 ILE B C 1
ATOM 2975 O O . ILE B 1 52 ? 1.171 33.344 -2.529 1 98.56 52 ILE B O 1
ATOM 2979 N N . SER B 1 53 ? -0.962 33.75 -2.154 1 98.31 53 SER B N 1
ATOM 2980 C CA . SER B 1 53 ? -1.012 34.906 -3.033 1 98.31 53 SER B CA 1
ATOM 2981 C C . SER B 1 53 ? 0.047 35.938 -2.648 1 98.31 53 SER B C 1
ATOM 2983 O O . SER B 1 53 ? 0.695 36.531 -3.518 1 98.31 53 SER B O 1
ATOM 2985 N N . HIS B 1 54 ? 0.24 36.156 -1.351 1 97.62 54 HIS B N 1
ATOM 2986 C CA . HIS B 1 54 ? 1.168 37.156 -0.834 1 97.62 54 HIS B CA 1
ATOM 2987 C C . HIS B 1 54 ? 2.615 36.719 -1.052 1 97.62 54 HIS B C 1
ATOM 2989 O O . HIS B 1 54 ? 3.533 37.562 -0.933 1 97.62 54 HIS B O 1
ATOM 2995 N N . LEU B 1 55 ? 2.855 35.469 -1.412 1 98.56 55 LEU B N 1
ATOM 2996 C CA . LEU B 1 55 ? 4.203 34.938 -1.614 1 98.56 55 LEU B CA 1
ATOM 2997 C C . LEU B 1 55 ? 4.605 35.031 -3.084 1 98.56 55 LEU B C 1
ATOM 2999 O O . LEU B 1 55 ? 5.785 34.906 -3.416 1 98.56 55 LEU B O 1
ATOM 3003 N N . LEU B 1 56 ? 3.658 35.219 -3.996 1 98.31 56 LEU B N 1
ATOM 3004 C CA . LEU B 1 56 ? 3.855 35.031 -5.43 1 98.31 56 LEU B CA 1
ATOM 3005 C C . LEU B 1 56 ? 4.863 36.062 -5.973 1 98.31 56 LEU B C 1
ATOM 3007 O O . LEU B 1 56 ? 5.547 35.781 -6.961 1 98.31 56 LEU B O 1
ATOM 3011 N N . LYS B 1 57 ? 5.074 37.156 -5.293 1 97.5 57 LYS B N 1
ATOM 3012 C CA . LYS B 1 57 ? 5.977 38.188 -5.762 1 97.5 57 LYS B CA 1
ATOM 3013 C C . LYS B 1 57 ? 7.336 38.094 -5.07 1 97.5 57 LYS B C 1
ATOM 3015 O O . LYS B 1 57 ? 8.266 38.844 -5.406 1 97.5 57 LYS B O 1
ATOM 3020 N N . HIS B 1 58 ? 7.434 37.281 -4.125 1 98 58 HIS B N 1
ATOM 3021 C CA . HIS B 1 58 ? 8.695 37.125 -3.412 1 98 58 HIS B CA 1
ATOM 3022 C C . HIS B 1 58 ? 9.781 36.562 -4.328 1 98 58 HIS B C 1
ATOM 3024 O O . HIS B 1 58 ? 9.547 35.594 -5.051 1 98 58 HIS B O 1
ATOM 3030 N N . LYS B 1 59 ? 10.914 37.031 -4.312 1 97.94 59 LYS B N 1
ATOM 3031 C CA . LYS B 1 59 ? 11.992 36.719 -5.242 1 97.94 59 LYS B CA 1
ATOM 3032 C C . LYS B 1 59 ? 12.453 35.281 -5.051 1 97.94 59 LYS B C 1
ATOM 3034 O O . LYS B 1 59 ? 12.914 34.625 -5.996 1 97.94 59 LYS B O 1
ATOM 3039 N N . ASN B 1 60 ? 12.312 34.719 -3.805 1 98.56 60 ASN B N 1
ATOM 3040 C CA . ASN B 1 60 ? 12.797 33.375 -3.5 1 98.56 60 ASN B CA 1
ATOM 3041 C C . ASN B 1 60 ? 11.688 32.344 -3.621 1 98.56 60 ASN B C 1
ATOM 3043 O O . ASN B 1 60 ? 11.859 31.188 -3.225 1 98.56 60 ASN B O 1
ATOM 3047 N N . PHE B 1 61 ? 10.508 32.75 -4.117 1 98.75 61 PHE B N 1
ATOM 3048 C CA . PHE B 1 61 ? 9.367 31.844 -4.203 1 98.75 61 PHE B CA 1
ATOM 3049 C C . PHE B 1 61 ? 9.016 31.547 -5.656 1 98.75 61 PHE B C 1
ATOM 3051 O O . PHE B 1 61 ? 8.945 32.469 -6.48 1 98.75 61 PHE B O 1
ATOM 3058 N N . SER B 1 62 ? 8.828 30.312 -6 1 98.69 62 SER B N 1
ATOM 3059 C CA . SER B 1 62 ? 8.352 29.891 -7.316 1 98.69 62 SER B CA 1
ATOM 3060 C C . SER B 1 62 ? 7.195 28.906 -7.195 1 98.69 62 SER B C 1
ATOM 3062 O O . SER B 1 62 ? 7.242 27.969 -6.387 1 98.69 62 SER B O 1
ATOM 3064 N N . LEU B 1 63 ? 6.199 29.141 -7.969 1 98.88 63 LEU B N 1
ATOM 3065 C CA . LEU B 1 63 ? 5.043 28.25 -8.008 1 98.88 63 LEU B CA 1
ATOM 3066 C C . LEU B 1 63 ? 5.043 27.422 -9.281 1 98.88 63 LEU B C 1
ATOM 3068 O O . LEU B 1 63 ? 5.184 27.953 -10.383 1 98.88 63 LEU B O 1
ATOM 3072 N N . ILE B 1 64 ? 4.93 26.156 -9.148 1 98.81 64 ILE B N 1
ATOM 3073 C CA . ILE B 1 64 ? 4.637 25.219 -10.242 1 98.81 64 ILE B CA 1
ATOM 3074 C C . ILE B 1 64 ? 3.221 24.672 -10.078 1 98.81 64 ILE B C 1
ATOM 3076 O O . ILE B 1 64 ? 2.934 23.953 -9.125 1 98.81 64 ILE B O 1
ATOM 3080 N N . THR B 1 65 ? 2.33 25.109 -10.938 1 98.81 65 THR B N 1
ATOM 3081 C CA . THR B 1 65 ? 1.021 24.469 -10.977 1 98.81 65 THR B CA 1
ATOM 3082 C C . THR B 1 65 ? 1.103 23.109 -11.672 1 98.81 65 THR B C 1
ATOM 3084 O O . THR B 1 65 ? 1.299 23.031 -12.883 1 98.81 65 THR B O 1
ATOM 3087 N N . GLY B 1 66 ? 0.998 22.031 -10.867 1 98.81 66 GLY B N 1
ATOM 3088 C CA . GLY B 1 66 ? 1.164 20.672 -11.367 1 98.81 66 GLY B CA 1
ATOM 3089 C C . GLY B 1 66 ? 0.568 19.625 -10.453 1 98.81 66 GLY B C 1
ATOM 3090 O O . GLY B 1 66 ? 0.079 19.938 -9.367 1 98.81 66 GLY B O 1
ATOM 3091 N N . ASP B 1 67 ? 0.49 18.422 -10.906 1 98.88 67 ASP B N 1
ATOM 3092 C CA . ASP B 1 67 ? -0.124 17.297 -10.234 1 98.88 67 ASP B CA 1
ATOM 3093 C C . ASP B 1 67 ? 0.897 16.188 -9.992 1 98.88 67 ASP B C 1
ATOM 3095 O O . ASP B 1 67 ? 1.595 15.758 -10.914 1 98.88 67 ASP B O 1
ATOM 3099 N N . ILE B 1 68 ? 0.942 15.711 -8.734 1 98.94 68 ILE B N 1
ATOM 3100 C CA . ILE B 1 68 ? 1.967 14.727 -8.398 1 98.94 68 ILE B CA 1
ATOM 3101 C C . ILE B 1 68 ? 1.629 13.391 -9.055 1 98.94 68 ILE B C 1
ATOM 3103 O O . ILE B 1 68 ? 2.467 12.484 -9.109 1 98.94 68 ILE B O 1
ATOM 3107 N N . ARG B 1 69 ? 0.413 13.188 -9.602 1 98.81 69 ARG B N 1
ATOM 3108 C CA . ARG B 1 69 ? 0.065 11.992 -10.359 1 98.81 69 ARG B CA 1
ATOM 3109 C C . ARG B 1 69 ? 0.769 11.977 -11.711 1 98.81 69 ARG B C 1
ATOM 3111 O O . ARG B 1 69 ? 0.831 10.938 -12.375 1 98.81 69 ARG B O 1
ATOM 3118 N N . ASN B 1 70 ? 1.245 13.117 -12.141 1 98.81 70 ASN B N 1
ATOM 3119 C CA . ASN B 1 70 ? 2.031 13.25 -13.359 1 98.81 70 ASN B CA 1
ATOM 3120 C C . ASN B 1 70 ? 3.529 13.258 -13.062 1 98.81 70 ASN B C 1
ATOM 3122 O O . ASN B 1 70 ? 4.066 14.25 -12.57 1 98.81 70 ASN B O 1
ATOM 3126 N N . ILE B 1 71 ? 4.27 12.281 -13.492 1 98.81 71 ILE B N 1
ATOM 3127 C CA . ILE B 1 71 ? 5.676 12.086 -13.156 1 98.81 71 ILE B CA 1
ATOM 3128 C C . ILE B 1 71 ? 6.508 13.234 -13.711 1 98.81 71 ILE B C 1
ATOM 3130 O O . ILE B 1 71 ? 7.496 13.648 -13.094 1 98.81 71 ILE B O 1
ATOM 3134 N N . ASN B 1 72 ? 6.086 13.766 -14.805 1 98.81 72 ASN B N 1
ATOM 3135 C CA . ASN B 1 72 ? 6.852 14.867 -15.383 1 98.81 72 ASN B CA 1
ATOM 3136 C C . ASN B 1 72 ? 6.758 16.125 -14.531 1 98.81 72 ASN B C 1
ATOM 3138 O O . ASN B 1 72 ? 7.73 16.875 -14.406 1 98.81 72 ASN B O 1
ATOM 3142 N N . ASP B 1 73 ? 5.609 16.438 -14 1 98.94 73 ASP B N 1
ATOM 3143 C CA . ASP B 1 73 ? 5.48 17.547 -13.07 1 98.94 73 ASP B CA 1
ATOM 3144 C C . ASP B 1 73 ? 6.406 17.375 -11.867 1 98.94 73 ASP B C 1
ATOM 3146 O O . ASP B 1 73 ? 7.027 18.344 -11.414 1 98.94 73 ASP B O 1
ATOM 3150 N N . CYS B 1 74 ? 6.477 16.141 -11.367 1 98.94 74 CYS B N 1
ATOM 3151 C CA . CYS B 1 74 ? 7.328 15.836 -10.227 1 98.94 74 CYS B CA 1
ATOM 3152 C C . CYS B 1 74 ? 8.797 16.078 -10.562 1 98.94 74 CYS B C 1
ATOM 3154 O O . CYS B 1 74 ? 9.539 16.656 -9.766 1 98.94 74 CYS B O 1
ATOM 3156 N N . LYS B 1 75 ? 9.195 15.602 -11.734 1 98.88 75 LYS B N 1
ATOM 3157 C CA . LYS B 1 75 ? 10.578 15.758 -12.172 1 98.88 75 LYS B CA 1
ATOM 3158 C C . LYS B 1 75 ? 10.961 17.234 -12.289 1 98.88 75 LYS B C 1
ATOM 3160 O O . LYS B 1 75 ? 12.031 17.641 -11.844 1 98.88 75 LYS B O 1
ATOM 3165 N N . VAL B 1 76 ? 10.102 18.016 -12.883 1 98.88 76 VAL B N 1
ATOM 3166 C CA . VAL B 1 76 ? 10.344 19.453 -13.039 1 98.88 76 VAL B CA 1
ATOM 3167 C C . VAL B 1 76 ? 10.469 20.109 -11.672 1 98.88 76 VAL B C 1
ATOM 3169 O O . VAL B 1 76 ? 11.359 20.938 -11.453 1 98.88 76 VAL B O 1
ATOM 3172 N N . ALA B 1 77 ? 9.641 19.719 -10.75 1 98.94 77 ALA B N 1
ATOM 3173 C CA . ALA B 1 77 ? 9.617 20.328 -9.422 1 98.94 77 ALA B CA 1
ATOM 3174 C C . ALA B 1 77 ? 10.891 20 -8.641 1 98.94 77 ALA B C 1
ATOM 3176 O O . ALA B 1 77 ? 11.328 20.781 -7.797 1 98.94 77 ALA B O 1
ATOM 3177 N N . CYS B 1 78 ? 11.508 18.891 -8.93 1 98.81 78 CYS B N 1
ATOM 3178 C CA . CYS B 1 78 ? 12.641 18.406 -8.148 1 98.81 78 CYS B CA 1
ATOM 3179 C C . CYS B 1 78 ? 13.953 19 -8.664 1 98.81 78 CYS B C 1
ATOM 3181 O O . CYS B 1 78 ? 15.008 18.781 -8.062 1 98.81 78 CYS B O 1
ATOM 3183 N N . LYS B 1 79 ? 13.891 19.734 -9.766 1 98.25 79 LYS B N 1
ATOM 3184 C CA . LYS B 1 79 ? 15.117 20.25 -10.367 1 98.25 79 LYS B CA 1
ATOM 3185 C C . LYS B 1 79 ? 15.844 21.188 -9.406 1 98.25 79 LYS B C 1
ATOM 3187 O O . LYS B 1 79 ? 15.273 22.172 -8.938 1 98.25 79 LYS B O 1
ATOM 3192 N N . SER B 1 80 ? 17.094 20.922 -9.055 1 97.38 80 SER B N 1
ATOM 3193 C CA . SER B 1 80 ? 18.031 21.734 -8.273 1 97.38 80 SER B CA 1
ATOM 3194 C C . SER B 1 80 ? 17.547 21.891 -6.836 1 97.38 80 SER B C 1
ATOM 3196 O O . SER B 1 80 ? 17.828 22.906 -6.191 1 97.38 80 SER B O 1
ATOM 3198 N N . VAL B 1 81 ? 16.719 21 -6.379 1 98.06 81 VAL B N 1
ATOM 3199 C CA . VAL B 1 81 ? 16.172 21.031 -5.023 1 98.06 81 VAL B CA 1
ATOM 3200 C C . VAL B 1 81 ? 17.078 20.25 -4.086 1 98.06 81 VAL B C 1
ATOM 3202 O O . VAL B 1 81 ? 17.594 19.188 -4.445 1 98.06 81 VAL B O 1
ATOM 3205 N N . ASP B 1 82 ? 17.359 20.844 -2.93 1 98.44 82 ASP B N 1
ATOM 3206 C CA . ASP B 1 82 ? 18.172 20.156 -1.929 1 98.44 82 ASP B CA 1
ATOM 3207 C C . ASP B 1 82 ? 17.328 19.219 -1.08 1 98.44 82 ASP B C 1
ATOM 3209 O O . ASP B 1 82 ? 17.719 18.078 -0.811 1 98.44 82 ASP B O 1
ATOM 3213 N N . PHE B 1 83 ? 16.172 19.703 -0.635 1 98.75 83 PHE B N 1
ATOM 3214 C CA . PHE B 1 83 ? 15.297 18.969 0.273 1 98.75 83 PHE B CA 1
ATOM 3215 C C . PHE B 1 83 ? 13.852 19.062 -0.185 1 98.75 83 PHE B C 1
ATOM 3217 O O . PHE B 1 83 ? 13.477 19.984 -0.907 1 98.75 83 PHE B O 1
ATOM 3224 N N . ILE B 1 84 ? 13.086 18.062 0.183 1 98.94 84 ILE B N 1
ATOM 3225 C CA . ILE B 1 84 ? 11.664 18.062 -0.13 1 98.94 84 ILE B CA 1
ATOM 3226 C C . ILE B 1 84 ? 10.852 17.922 1.155 1 98.94 84 ILE B C 1
ATOM 3228 O O . ILE B 1 84 ? 11.172 17.078 2.006 1 98.94 84 ILE B O 1
ATOM 3232 N N . LEU B 1 85 ? 9.906 18.781 1.361 1 98.94 85 LEU B N 1
ATOM 3233 C CA . LEU B 1 85 ? 8.805 18.609 2.307 1 98.94 85 LEU B CA 1
ATOM 3234 C C . LEU B 1 85 ? 7.516 18.25 1.579 1 98.94 85 LEU B C 1
ATOM 3236 O O . LEU B 1 85 ? 6.836 19.141 1.046 1 98.94 85 LEU B O 1
ATOM 3240 N N . HIS B 1 86 ? 7.188 17 1.546 1 99 86 HIS B N 1
ATOM 3241 C CA . HIS B 1 86 ? 6.047 16.5 0.792 1 99 86 HIS B CA 1
ATOM 3242 C C . HIS B 1 86 ? 4.773 16.531 1.631 1 99 86 HIS B C 1
ATOM 3244 O O . HIS B 1 86 ? 4.547 15.648 2.459 1 99 86 HIS B O 1
ATOM 3250 N N . GLN B 1 87 ? 3.92 17.516 1.315 1 98.94 87 GLN B N 1
ATOM 3251 C CA . GLN B 1 87 ? 2.668 17.688 2.045 1 98.94 87 GLN B CA 1
ATOM 3252 C C . GLN B 1 87 ? 1.468 17.359 1.164 1 98.94 87 GLN B C 1
ATOM 3254 O O . GLN B 1 87 ? 0.347 17.219 1.658 1 98.94 87 GLN B O 1
ATOM 3259 N N . ALA B 1 88 ? 1.674 17.172 -0.103 1 98.88 88 ALA B N 1
ATOM 3260 C CA . ALA B 1 88 ? 0.572 16.938 -1.035 1 98.88 88 ALA B CA 1
ATOM 3261 C C . ALA B 1 88 ? -0.129 15.617 -0.746 1 98.88 88 ALA B C 1
ATOM 3263 O O . ALA B 1 88 ? 0.519 14.57 -0.651 1 98.88 88 ALA B O 1
ATOM 3264 N N . ALA B 1 89 ? -1.353 15.68 -0.575 1 98.69 89 ALA B N 1
ATOM 3265 C CA . ALA B 1 89 ? -2.207 14.508 -0.372 1 98.69 89 ALA B CA 1
ATOM 3266 C C . ALA B 1 89 ? -3.684 14.898 -0.423 1 98.69 89 ALA B C 1
ATOM 3268 O O . ALA B 1 89 ? -4.031 16.078 -0.284 1 98.69 89 ALA B O 1
ATOM 3269 N N . LEU B 1 90 ? -4.516 13.945 -0.702 1 98 90 LEU B N 1
ATOM 3270 C CA . LEU B 1 90 ? -5.934 14.062 -0.383 1 98 90 LEU B CA 1
ATOM 3271 C C . LEU B 1 90 ? -6.227 13.5 1.004 1 98 90 LEU B C 1
ATOM 3273 O O . LEU B 1 90 ? -6.102 12.289 1.23 1 98 90 LEU B O 1
ATOM 3277 N N . GLY B 1 91 ? -6.59 14.43 1.869 1 95.38 91 GLY B N 1
ATOM 3278 C CA . GLY B 1 91 ? -6.914 14 3.221 1 95.38 91 GLY B CA 1
ATOM 3279 C C . GLY B 1 91 ? -8.375 13.625 3.395 1 95.38 91 GLY B C 1
ATOM 3280 O O . GLY B 1 91 ? -9.156 13.711 2.447 1 95.38 91 GLY B O 1
ATOM 3281 N N . SER B 1 92 ? -8.75 12.984 4.477 1 93.94 92 SER B N 1
ATOM 3282 C CA . SER B 1 92 ? -10.109 12.68 4.914 1 93.94 92 SER B CA 1
ATOM 3283 C C . SER B 1 92 ? -10.406 11.195 4.789 1 93.94 92 SER B C 1
ATOM 3285 O O . SER B 1 92 ? -10.305 10.625 3.701 1 93.94 92 SER B O 1
ATOM 3287 N N . VAL B 1 93 ? -10.766 10.648 5.891 1 94.31 93 VAL B N 1
ATOM 3288 C CA . VAL B 1 93 ? -11.195 9.25 5.934 1 94.31 93 VAL B CA 1
ATOM 3289 C C . VAL B 1 93 ? -12.492 9.086 5.141 1 94.31 93 VAL B C 1
ATOM 3291 O O . VAL B 1 93 ? -12.57 8.258 4.234 1 94.31 93 VAL B O 1
ATOM 3294 N N . PRO B 1 94 ? -13.492 10 5.344 1 93.44 94 PRO B N 1
ATOM 3295 C CA . PRO B 1 94 ? -14.734 9.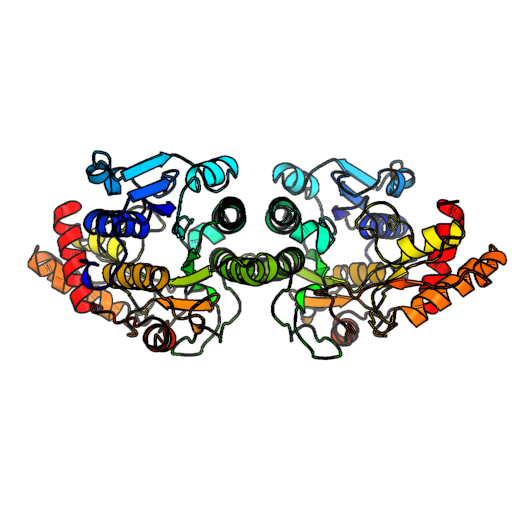852 4.586 1 93.44 94 PRO B CA 1
ATOM 3296 C C . PRO B 1 94 ? -14.523 9.984 3.078 1 93.44 94 PRO B C 1
ATOM 3298 O O . PRO B 1 94 ? -15.125 9.25 2.299 1 93.44 94 PRO B O 1
ATOM 3301 N N . ARG B 1 95 ? -13.672 10.914 2.674 1 95.19 95 ARG B N 1
ATOM 3302 C CA . ARG B 1 95 ? -13.375 11.07 1.254 1 95.19 95 ARG B CA 1
ATOM 3303 C C . ARG B 1 95 ? -12.812 9.781 0.667 1 95.19 95 ARG B C 1
ATOM 3305 O O . ARG B 1 95 ? -13.203 9.367 -0.429 1 95.19 95 ARG B O 1
ATOM 3312 N N . SER B 1 96 ? -11.953 9.133 1.38 1 97.75 96 SER B N 1
ATOM 3313 C CA . SER B 1 96 ? -11.266 7.945 0.882 1 97.75 96 SER B CA 1
ATOM 3314 C C . SER B 1 96 ? -12.219 6.758 0.786 1 97.75 96 SER B C 1
ATOM 3316 O O . SER B 1 96 ? -12.039 5.875 -0.055 1 97.75 96 SER B O 1
ATOM 3318 N N . ILE B 1 97 ? -13.156 6.688 1.702 1 96.69 97 ILE B N 1
ATOM 3319 C CA . ILE B 1 97 ? -14.164 5.629 1.665 1 96.69 97 ILE B CA 1
ATOM 3320 C C . ILE B 1 97 ? -15.07 5.824 0.455 1 96.69 97 ILE B C 1
ATOM 3322 O O . ILE B 1 97 ? -15.406 4.863 -0.243 1 96.69 97 ILE B O 1
ATOM 3326 N N . ASN B 1 98 ? -15.422 7.121 0.196 1 96.44 98 ASN B N 1
ATOM 3327 C CA . ASN B 1 98 ? -16.312 7.449 -0.911 1 96.44 98 ASN B CA 1
ATOM 3328 C C . ASN B 1 98 ? -15.609 7.293 -2.26 1 96.44 98 ASN B C 1
ATOM 3330 O O . ASN B 1 98 ? -16.25 6.961 -3.26 1 96.44 98 ASN B O 1
ATOM 3334 N N . ASP B 1 99 ? -14.383 7.598 -2.305 1 97.81 99 ASP B N 1
ATOM 3335 C CA . ASP B 1 99 ? -13.594 7.574 -3.535 1 97.81 99 ASP B CA 1
ATOM 3336 C C . ASP B 1 99 ? -12.195 7.031 -3.279 1 97.81 99 ASP B C 1
ATOM 3338 O O . ASP B 1 99 ? -11.211 7.77 -3.369 1 97.81 99 ASP B O 1
ATOM 3342 N N . PRO B 1 100 ? -12.086 5.688 -3.08 1 98.69 100 PRO B N 1
ATOM 3343 C CA . PRO B 1 100 ? -10.781 5.098 -2.762 1 98.69 100 PRO B CA 1
ATOM 3344 C C . PRO B 1 100 ? -9.797 5.18 -3.928 1 98.69 100 PRO B C 1
ATOM 3346 O O . PRO B 1 100 ? -8.586 5.258 -3.713 1 98.69 100 PRO B O 1
ATOM 3349 N N . ILE B 1 101 ? -10.273 5.188 -5.168 1 98.88 101 ILE B N 1
ATOM 3350 C CA . ILE B 1 101 ? -9.414 5.18 -6.344 1 98.88 101 ILE B CA 1
ATOM 3351 C C . ILE B 1 101 ? -8.641 6.492 -6.434 1 98.88 101 ILE B C 1
ATOM 3353 O O . ILE B 1 101 ? -7.41 6.496 -6.516 1 98.88 101 ILE B O 1
ATOM 3357 N N . THR B 1 102 ? -9.359 7.625 -6.355 1 98.75 102 THR B N 1
ATOM 3358 C CA . THR B 1 102 ? -8.695 8.914 -6.438 1 98.75 102 THR B CA 1
ATOM 3359 C C . THR B 1 102 ? -7.754 9.117 -5.25 1 98.75 102 THR B C 1
ATOM 3361 O O . THR B 1 102 ? -6.656 9.648 -5.406 1 98.75 102 THR B O 1
ATOM 3364 N N . SER B 1 103 ? -8.172 8.719 -4.051 1 98.75 103 SER B N 1
ATOM 3365 C CA . SER B 1 103 ? -7.312 8.812 -2.873 1 98.75 103 SER B CA 1
ATOM 3366 C C . SER B 1 103 ? -6.012 8.039 -3.072 1 98.75 103 SER B C 1
ATOM 3368 O O . SER B 1 103 ? -4.934 8.539 -2.744 1 98.75 103 SER B O 1
ATOM 3370 N N . ASN B 1 104 ? -6.078 6.848 -3.627 1 98.94 104 ASN B N 1
ATOM 3371 C CA . ASN B 1 104 ? -4.898 6.035 -3.9 1 98.94 104 ASN B CA 1
ATOM 3372 C C . ASN B 1 104 ? -4.02 6.664 -4.977 1 98.94 104 ASN B C 1
ATOM 3374 O O . ASN B 1 104 ? -2.791 6.68 -4.852 1 98.94 104 ASN B O 1
ATOM 3378 N N . ASP B 1 105 ? -4.641 7.141 -6.027 1 98.81 105 ASP B N 1
ATOM 3379 C CA . ASP B 1 105 ? -3.896 7.734 -7.133 1 98.81 105 ASP B CA 1
ATOM 3380 C C . ASP B 1 105 ? -3.041 8.906 -6.652 1 98.81 105 ASP B C 1
ATOM 3382 O O . ASP B 1 105 ? -1.88 9.031 -7.043 1 98.81 105 ASP B O 1
ATOM 3386 N N . VAL B 1 106 ? -3.621 9.672 -5.809 1 98.88 106 VAL B N 1
ATOM 3387 C CA . VAL B 1 106 ? -2.912 10.859 -5.336 1 98.88 106 VAL B CA 1
ATOM 3388 C C . VAL B 1 106 ? -1.913 10.461 -4.25 1 98.88 106 VAL B C 1
ATOM 3390 O O . VAL B 1 106 ? -0.721 10.758 -4.355 1 98.88 106 VAL B O 1
ATOM 3393 N N . ASN B 1 107 ? -2.4 9.758 -3.24 1 98.94 107 ASN B N 1
ATOM 3394 C CA . ASN B 1 107 ? -1.626 9.586 -2.016 1 98.94 107 ASN B CA 1
ATOM 3395 C C . ASN B 1 107 ? -0.557 8.508 -2.176 1 98.94 107 ASN B C 1
ATOM 3397 O O . ASN B 1 107 ? 0.49 8.57 -1.527 1 98.94 107 ASN B O 1
ATOM 3401 N N . VAL B 1 108 ? -0.827 7.465 -3.016 1 98.94 108 VAL B N 1
ATOM 3402 C CA . VAL B 1 108 ? 0.145 6.387 -3.17 1 98.94 108 VAL B CA 1
ATOM 3403 C C . VAL B 1 108 ? 0.938 6.59 -4.461 1 98.94 108 VAL B C 1
ATOM 3405 O O . VAL B 1 108 ? 2.164 6.715 -4.426 1 98.94 108 VAL B O 1
ATOM 3408 N N . SER B 1 109 ? 0.203 6.633 -5.613 1 98.94 109 SER B N 1
ATOM 3409 C CA . SER B 1 109 ? 0.895 6.773 -6.891 1 98.94 109 SER B CA 1
ATOM 3410 C C . SER B 1 109 ? 1.618 8.109 -6.984 1 98.94 109 SER B C 1
ATOM 3412 O O . SER B 1 109 ? 2.752 8.18 -7.461 1 98.94 109 SER B O 1
ATOM 3414 N N . GLY B 1 110 ? 0.946 9.172 -6.559 1 98.94 110 GLY B N 1
ATOM 3415 C CA . GLY B 1 110 ? 1.584 10.477 -6.551 1 98.94 110 GLY B CA 1
ATOM 3416 C C . GLY B 1 110 ? 2.805 10.539 -5.648 1 98.94 110 GLY B C 1
ATOM 3417 O O . GLY B 1 110 ? 3.832 11.102 -6.023 1 98.94 110 GLY B O 1
ATOM 3418 N N . PHE B 1 111 ? 2.705 9.969 -4.43 1 98.94 111 PHE B N 1
ATOM 3419 C CA . PHE B 1 111 ? 3.832 9.891 -3.506 1 98.94 111 PHE B CA 1
ATOM 3420 C C . PHE B 1 111 ? 5 9.148 -4.145 1 98.94 111 PHE B C 1
ATOM 3422 O O . PHE B 1 111 ? 6.148 9.594 -4.055 1 98.94 111 PHE B O 1
ATOM 3429 N N . LEU B 1 112 ? 4.688 8.031 -4.777 1 98.94 112 LEU B N 1
ATOM 3430 C CA . LEU B 1 112 ? 5.723 7.227 -5.422 1 98.94 112 LEU B CA 1
ATOM 3431 C C . LEU B 1 112 ? 6.395 8.016 -6.543 1 98.94 112 LEU B C 1
ATOM 3433 O O . LEU B 1 112 ? 7.613 7.938 -6.719 1 98.94 112 LEU B O 1
ATOM 3437 N N . ASN B 1 113 ? 5.59 8.719 -7.336 1 98.94 113 ASN B N 1
ATOM 3438 C CA . ASN B 1 113 ? 6.156 9.594 -8.359 1 98.94 113 ASN B CA 1
ATOM 3439 C C . ASN B 1 113 ? 7.152 10.586 -7.762 1 98.94 113 ASN B C 1
ATOM 3441 O O . ASN B 1 113 ? 8.234 10.789 -8.312 1 98.94 113 ASN B O 1
ATOM 3445 N N . MET B 1 114 ? 6.805 11.133 -6.637 1 98.94 114 MET B N 1
ATOM 3446 C CA . MET B 1 114 ? 7.672 12.109 -5.988 1 98.94 114 MET B CA 1
ATOM 3447 C C . MET B 1 114 ? 8.953 11.453 -5.48 1 98.94 114 MET B C 1
ATOM 3449 O O . MET B 1 114 ? 10.031 12.047 -5.559 1 98.94 114 MET B O 1
ATOM 3453 N N . LEU B 1 115 ? 8.812 10.273 -4.934 1 98.94 115 LEU B N 1
ATOM 3454 C CA . LEU B 1 115 ? 9.992 9.547 -4.48 1 98.94 115 LEU B CA 1
ATOM 3455 C C . LEU B 1 115 ? 10.953 9.281 -5.637 1 98.94 115 LEU B C 1
ATOM 3457 O O . LEU B 1 115 ? 12.156 9.492 -5.512 1 98.94 115 LEU B O 1
ATOM 3461 N N . VAL B 1 116 ? 10.398 8.781 -6.738 1 98.94 116 VAL B N 1
ATOM 3462 C CA . VAL B 1 116 ? 11.211 8.445 -7.898 1 98.94 116 VAL B CA 1
ATOM 3463 C C . VAL B 1 116 ? 11.875 9.711 -8.445 1 98.94 116 VAL B C 1
ATOM 3465 O O . VAL B 1 116 ? 13.07 9.711 -8.758 1 98.94 116 VAL B O 1
ATOM 3468 N N . ALA B 1 117 ? 11.094 10.797 -8.578 1 98.94 117 ALA B N 1
ATOM 3469 C CA . ALA B 1 117 ? 11.641 12.062 -9.055 1 98.94 117 ALA B CA 1
ATOM 3470 C C . ALA B 1 117 ? 12.75 12.562 -8.133 1 98.94 117 ALA B C 1
ATOM 3472 O O . ALA B 1 117 ? 13.781 13.047 -8.602 1 98.94 117 ALA B O 1
ATOM 3473 N N . ALA B 1 118 ? 12.523 12.477 -6.852 1 98.88 118 ALA B N 1
ATOM 3474 C CA . ALA B 1 118 ? 13.508 12.906 -5.863 1 98.88 118 ALA B CA 1
ATOM 3475 C C . ALA B 1 118 ? 14.789 12.086 -5.973 1 98.88 118 ALA B C 1
ATOM 3477 O O . ALA B 1 118 ? 15.891 12.633 -5.941 1 98.88 118 ALA B O 1
ATOM 3478 N N . ARG B 1 119 ? 14.594 10.758 -6.031 1 98.56 119 ARG B N 1
ATOM 3479 C CA . ARG B 1 119 ? 15.727 9.859 -6.207 1 98.56 119 ARG B CA 1
ATOM 3480 C C . ARG B 1 119 ? 16.547 10.25 -7.426 1 98.56 119 ARG B C 1
ATOM 3482 O O . ARG B 1 119 ? 17.766 10.406 -7.332 1 98.56 119 ARG B O 1
ATOM 3489 N N . ASP B 1 120 ? 15.883 10.445 -8.539 1 98.44 120 ASP B N 1
ATOM 3490 C CA . ASP B 1 120 ? 16.562 10.727 -9.805 1 98.44 120 ASP B CA 1
ATOM 3491 C C . ASP B 1 120 ? 17.234 12.086 -9.781 1 98.44 120 ASP B C 1
AT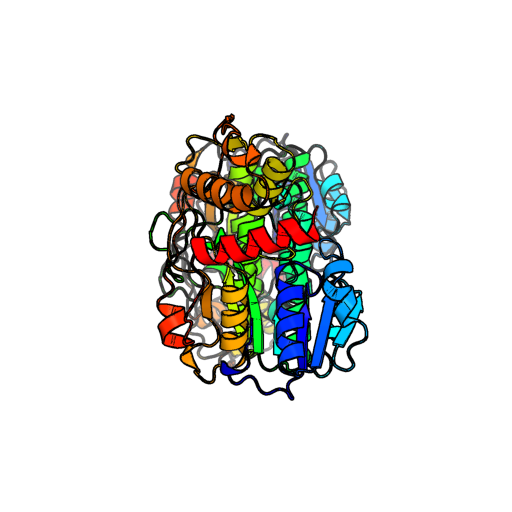OM 3493 O O . ASP B 1 120 ? 18.266 12.281 -10.43 1 98.44 120 ASP B O 1
ATOM 3497 N N . ALA B 1 121 ? 16.688 13.023 -9.047 1 98.69 121 ALA B N 1
ATOM 3498 C CA . ALA B 1 121 ? 17.234 14.375 -8.945 1 98.69 121 ALA B CA 1
ATOM 3499 C C . ALA B 1 121 ? 18.297 14.453 -7.855 1 98.69 121 ALA B C 1
ATOM 3501 O O . ALA B 1 121 ? 18.891 15.508 -7.637 1 98.69 121 ALA B O 1
ATOM 3502 N N . LYS B 1 122 ? 18.531 13.336 -7.129 1 97.94 122 LYS B N 1
ATOM 3503 C CA . LYS B 1 122 ? 19.516 13.227 -6.066 1 97.94 122 LYS B CA 1
ATOM 3504 C C . LYS B 1 122 ? 19.219 14.203 -4.934 1 97.94 122 LYS B C 1
ATOM 3506 O O . LYS B 1 122 ? 20.141 14.867 -4.426 1 97.94 122 LYS B O 1
ATOM 3511 N N . VAL B 1 123 ? 17.984 14.43 -4.645 1 98.44 123 VAL B N 1
ATOM 3512 C CA . VAL B 1 123 ? 17.578 15.203 -3.477 1 98.44 123 VAL B CA 1
ATOM 3513 C C . VAL B 1 123 ? 18.203 14.609 -2.215 1 98.44 123 VAL B C 1
ATOM 3515 O O . VAL B 1 123 ? 18.266 13.383 -2.064 1 98.44 123 VAL B O 1
ATOM 3518 N N . LYS B 1 124 ? 18.656 15.438 -1.33 1 97.62 124 LYS B N 1
ATOM 3519 C CA . LYS B 1 124 ? 19.391 14.969 -0.155 1 97.62 124 LYS B CA 1
ATOM 3520 C C . LYS B 1 124 ? 18.453 14.234 0.812 1 97.62 124 LYS B C 1
ATOM 3522 O O . LYS B 1 124 ? 18.828 13.188 1.354 1 97.62 124 LYS B O 1
ATOM 3527 N N . ARG B 1 125 ? 17.297 14.805 1.115 1 98.56 125 ARG B N 1
ATOM 3528 C CA . ARG B 1 125 ? 16.375 14.234 2.092 1 98.56 125 ARG B CA 1
ATOM 3529 C C . ARG B 1 125 ? 14.93 14.5 1.702 1 98.56 125 ARG B C 1
ATOM 3531 O O . ARG B 1 125 ? 14.594 15.586 1.229 1 98.56 125 ARG B O 1
ATOM 3538 N N . PHE B 1 126 ? 14.172 13.484 1.825 1 98.88 126 PHE B N 1
ATOM 3539 C CA . PHE B 1 126 ? 12.742 13.5 1.545 1 98.88 126 PHE B CA 1
ATOM 3540 C C . PHE B 1 126 ? 11.93 13.352 2.83 1 98.88 126 PHE B C 1
ATOM 3542 O O . PHE B 1 126 ? 11.836 12.258 3.383 1 98.88 126 PHE B O 1
ATOM 3549 N N . VAL B 1 127 ? 11.352 14.492 3.377 1 98.94 127 VAL B N 1
ATOM 3550 C CA . VAL B 1 127 ? 10.477 14.484 4.543 1 98.94 127 VAL B CA 1
ATOM 3551 C C . VAL B 1 127 ? 9.016 14.523 4.094 1 98.94 127 VAL B C 1
ATOM 3553 O O . VAL B 1 127 ? 8.648 15.32 3.227 1 98.94 127 VAL B O 1
ATOM 3556 N N . PHE B 1 128 ? 8.203 13.648 4.664 1 98.94 128 PHE B N 1
ATOM 3557 C CA . PHE B 1 128 ? 6.855 13.57 4.117 1 98.94 128 PHE B CA 1
ATOM 3558 C C . PHE B 1 128 ? 5.82 13.523 5.234 1 98.94 128 PHE B C 1
ATOM 3560 O O . PHE B 1 128 ? 6.109 13.055 6.336 1 98.94 128 PHE B O 1
ATOM 3567 N N . ALA B 1 129 ? 4.645 14.031 4.898 1 98.94 129 ALA B N 1
ATOM 3568 C CA . ALA B 1 129 ? 3.486 13.961 5.785 1 98.94 129 ALA B CA 1
ATOM 3569 C C . ALA B 1 129 ? 2.943 12.531 5.863 1 98.94 129 ALA B C 1
ATOM 3571 O O . ALA B 1 129 ? 2.383 12.023 4.891 1 98.94 129 ALA B O 1
ATOM 3572 N N . ALA B 1 130 ? 3.152 11.906 6.973 1 98.88 130 ALA B N 1
ATOM 3573 C CA . ALA B 1 130 ? 2.455 10.672 7.336 1 98.88 130 ALA B CA 1
ATOM 3574 C C . ALA B 1 130 ? 1.192 10.977 8.141 1 98.88 130 ALA B C 1
ATOM 3576 O O . ALA B 1 130 ? 0.626 12.062 8.031 1 98.88 130 ALA B O 1
ATOM 3577 N N . SER B 1 131 ? 0.625 9.93 8.781 1 98.56 131 SER B N 1
ATOM 3578 C CA . SER B 1 131 ? -0.642 10.164 9.469 1 98.56 131 SER B CA 1
ATOM 3579 C C . SER B 1 131 ? -0.802 9.234 10.672 1 98.56 131 SER B C 1
ATOM 3581 O O . SER B 1 131 ? -0.429 8.062 10.609 1 98.56 131 SER B O 1
ATOM 3583 N N . SER B 1 132 ? -1.401 9.789 11.688 1 98 132 SER B N 1
ATOM 3584 C CA . SER B 1 132 ? -1.73 8.977 12.852 1 98 132 SER B CA 1
ATOM 3585 C C . SER B 1 132 ? -2.76 7.902 12.508 1 98 132 SER B C 1
ATOM 3587 O O . SER B 1 132 ? -2.957 6.953 13.266 1 98 132 SER B O 1
ATOM 3589 N N . SER B 1 133 ? -3.422 8.047 11.344 1 96.75 133 SER B N 1
ATOM 3590 C CA . SER B 1 133 ? -4.383 7.031 10.922 1 96.75 133 SER B CA 1
ATOM 3591 C C . SER B 1 133 ? -3.713 5.672 10.758 1 96.75 133 SER B C 1
ATOM 3593 O O . SER B 1 133 ? -4.391 4.641 10.727 1 96.75 133 SER B O 1
ATOM 3595 N N . THR B 1 134 ? -2.381 5.598 10.664 1 97.62 134 THR B N 1
ATOM 3596 C CA . THR B 1 134 ? -1.621 4.363 10.492 1 97.62 134 THR B CA 1
ATOM 3597 C C . THR B 1 134 ? -1.748 3.479 11.734 1 97.62 134 THR B C 1
ATOM 3599 O O . THR B 1 134 ? -1.585 2.26 11.648 1 97.62 134 THR B O 1
ATOM 3602 N N . TYR B 1 135 ? -2.096 4.059 12.859 1 97.62 135 TYR B N 1
ATOM 3603 C CA . TYR B 1 135 ? -2.213 3.275 14.078 1 97.62 135 TYR B CA 1
ATOM 3604 C C . TYR B 1 135 ? -3.428 2.357 14.031 1 97.62 135 TYR B C 1
ATOM 3606 O O . TYR B 1 135 ? -3.494 1.361 14.75 1 97.62 135 TYR B O 1
ATOM 3614 N N . GLY B 1 136 ? -4.398 2.738 13.219 1 95.44 136 GLY B N 1
ATOM 3615 C CA . GLY B 1 136 ? -5.516 1.853 12.93 1 95.44 136 GLY B CA 1
ATOM 3616 C C . GLY B 1 136 ? -6.254 1.393 14.172 1 95.44 136 GLY B C 1
ATOM 3617 O O . GLY B 1 136 ? -6.668 2.213 14.992 1 95.44 136 GLY B O 1
ATOM 3618 N N . ASP B 1 137 ? -6.289 0.14 14.344 1 94.38 137 ASP B N 1
ATOM 3619 C CA . ASP B 1 137 ? -7.109 -0.413 15.422 1 94.38 137 ASP B CA 1
ATOM 3620 C C . ASP B 1 137 ? -6.27 -0.674 16.672 1 94.38 137 ASP B C 1
ATOM 3622 O O . ASP B 1 137 ? -6.699 -1.396 17.578 1 94.38 137 ASP B O 1
ATOM 3626 N N . SER B 1 138 ? -5.07 -0.179 16.688 1 94.56 138 SER B N 1
ATOM 3627 C CA . SER B 1 138 ? -4.262 -0.311 17.891 1 94.56 138 SER B CA 1
ATOM 3628 C C . SER B 1 138 ? -4.941 0.353 19.094 1 94.56 138 SER B C 1
ATOM 3630 O O . SER B 1 138 ? -5.395 1.496 19 1 94.56 138 SER B O 1
ATOM 3632 N N . THR B 1 139 ? -4.969 -0.296 20.266 1 92.25 139 THR B N 1
ATOM 3633 C CA . THR B 1 139 ? -5.656 0.246 21.422 1 92.25 139 THR B CA 1
ATOM 3634 C C . THR B 1 139 ? -4.652 0.837 22.422 1 92.25 139 THR B C 1
ATOM 3636 O O . THR B 1 139 ? -5.043 1.509 23.375 1 92.25 139 THR B O 1
ATOM 3639 N N . ASP B 1 140 ? -3.445 0.683 22.156 1 94 140 ASP B N 1
ATOM 3640 C CA . ASP B 1 140 ? -2.398 1.135 23.062 1 94 140 ASP B CA 1
ATOM 3641 C C . ASP B 1 140 ? -2.357 2.66 23.141 1 94 140 ASP B C 1
ATOM 3643 O O . ASP B 1 140 ? -2.533 3.342 22.141 1 94 140 ASP B O 1
ATOM 3647 N N . LEU B 1 141 ? -2.16 3.195 24.375 1 95.38 141 LEU B N 1
ATOM 3648 C CA . LEU B 1 141 ? -1.917 4.613 24.609 1 95.38 141 LEU B CA 1
ATOM 3649 C C . LEU B 1 141 ? -0.756 4.805 25.578 1 95.38 141 LEU B C 1
ATOM 3651 O O . LEU B 1 141 ? -0.643 4.074 26.578 1 95.38 141 LEU B O 1
ATOM 3655 N N . PRO B 1 142 ? -0.01 5.758 25.406 1 98.06 142 PRO B N 1
ATOM 3656 C CA . PRO B 1 142 ? 0.045 6.574 24.203 1 98.06 142 PRO B CA 1
ATOM 3657 C C . PRO B 1 142 ? 0.505 5.785 22.969 1 98.06 142 PRO B C 1
ATOM 3659 O O . PRO B 1 142 ? 1.103 4.715 23.109 1 98.06 142 PRO B O 1
ATOM 3662 N N . LYS B 1 143 ? 0.159 6.25 21.812 1 98.5 143 LYS B N 1
ATOM 3663 C CA . LYS B 1 143 ? 0.631 5.66 20.562 1 98.5 143 LYS B CA 1
ATOM 3664 C C . LYS B 1 143 ? 2.145 5.793 20.438 1 98.5 143 LYS B C 1
ATOM 3666 O O . LYS B 1 143 ? 2.686 6.898 20.516 1 98.5 143 LYS B O 1
ATOM 3671 N N . ILE B 1 144 ? 2.771 4.715 20.25 1 98.56 144 ILE B N 1
ATOM 3672 C CA . ILE B 1 144 ? 4.211 4.645 20.016 1 98.56 144 ILE B CA 1
ATOM 3673 C C . ILE B 1 144 ? 4.48 4.211 18.578 1 98.56 144 ILE B C 1
ATOM 3675 O O . ILE B 1 144 ? 3.838 3.289 18.078 1 98.56 144 ILE B O 1
ATOM 3679 N N . GLU B 1 145 ? 5.414 4.766 17.938 1 98.56 145 GLU B N 1
ATOM 3680 C CA . GLU B 1 145 ? 5.555 4.723 16.484 1 98.56 145 GLU B CA 1
ATOM 3681 C C . GLU B 1 145 ? 5.688 3.287 15.984 1 98.56 145 GLU B C 1
ATOM 3683 O O . GLU B 1 145 ? 5.129 2.934 14.945 1 98.56 145 GLU B O 1
ATOM 3688 N N . ASN B 1 146 ? 6.336 2.408 16.703 1 96.44 146 ASN B N 1
ATOM 3689 C CA . ASN B 1 146 ? 6.629 1.076 16.172 1 96.44 146 ASN B CA 1
ATOM 3690 C C . ASN B 1 146 ? 5.516 0.087 16.516 1 96.44 146 ASN B C 1
ATOM 3692 O O . ASN B 1 146 ? 5.574 -1.078 16.109 1 96.44 146 ASN B O 1
ATOM 3696 N N . VAL B 1 147 ? 4.539 0.5 17.25 1 97.12 147 VAL B N 1
ATOM 3697 C CA . VAL B 1 147 ? 3.404 -0.346 17.609 1 97.12 147 VAL B CA 1
ATOM 3698 C C . VAL B 1 147 ? 2.154 0.13 16.875 1 97.12 147 VAL B C 1
ATOM 3700 O O . VAL B 1 147 ? 1.453 1.029 17.344 1 97.12 147 VAL B O 1
ATOM 3703 N N . ILE B 1 148 ? 1.926 -0.552 15.805 1 96.75 148 ILE B N 1
ATOM 3704 C CA . ILE B 1 148 ? 0.793 -0.094 15.008 1 96.75 148 ILE B CA 1
ATOM 3705 C C . ILE B 1 148 ? -0.216 -1.229 14.844 1 96.75 148 ILE B C 1
ATOM 3707 O O . ILE B 1 148 ? 0.111 -2.396 15.07 1 96.75 148 ILE B O 1
ATOM 3711 N N . GLY B 1 149 ? -1.443 -0.908 14.578 1 95.88 149 GLY B N 1
ATOM 3712 C CA . GLY B 1 149 ? -2.486 -1.871 14.258 1 95.88 149 GLY B CA 1
ATOM 3713 C C . GLY B 1 149 ? -2.764 -1.982 12.773 1 95.88 149 GLY B C 1
ATOM 3714 O O . GLY B 1 149 ? -1.891 -1.699 11.945 1 95.88 149 GLY B O 1
ATOM 3715 N N . LYS B 1 150 ? -3.928 -2.494 12.43 1 95.19 150 LYS B N 1
ATOM 3716 C CA . LYS B 1 150 ? -4.371 -2.602 11.047 1 95.19 150 LYS B CA 1
ATOM 3717 C C . LYS B 1 150 ? -5.113 -1.344 10.602 1 95.19 150 LYS B C 1
ATOM 3719 O O . LYS B 1 150 ? -5.883 -0.77 11.375 1 95.19 150 LYS B O 1
ATOM 3724 N N . PRO B 1 151 ? -4.816 -0.917 9.383 1 96.75 151 PRO B N 1
ATOM 3725 C CA . PRO B 1 151 ? -5.523 0.266 8.891 1 96.75 151 PRO B CA 1
ATOM 3726 C C . PRO B 1 151 ? -7.039 0.074 8.852 1 96.75 151 PRO B C 1
ATOM 3728 O O . PRO B 1 151 ? -7.52 -1.006 8.5 1 96.75 151 PRO B O 1
ATOM 3731 N N . LEU B 1 152 ? -7.793 1.192 9.055 1 96.25 152 LEU B N 1
ATOM 3732 C CA . LEU B 1 152 ? -9.242 1.095 9.195 1 96.25 152 LEU B CA 1
ATOM 3733 C C . LEU B 1 152 ? -9.945 1.732 8 1 96.25 152 LEU B C 1
ATOM 3735 O O . LEU B 1 152 ? -11.18 1.716 7.922 1 96.25 152 LEU B O 1
ATOM 3739 N N . SER B 1 153 ? -9.195 2.32 7.102 1 97.12 153 SER B N 1
ATOM 3740 C CA . SER B 1 153 ? -9.766 3.014 5.953 1 97.12 153 SER B CA 1
ATOM 3741 C C . SER B 1 153 ? -8.789 3.045 4.781 1 97.12 153 SER B C 1
ATOM 3743 O O . SER B 1 153 ? -7.586 2.848 4.965 1 97.12 153 SER B O 1
ATOM 3745 N N . PRO B 1 154 ? -9.336 3.297 3.516 1 98.44 154 PRO B N 1
ATOM 3746 C CA . PRO B 1 154 ? -8.414 3.49 2.393 1 98.44 154 PRO B CA 1
ATOM 3747 C C . PRO B 1 154 ? -7.406 4.605 2.645 1 98.44 154 PRO B C 1
ATOM 3749 O O . PRO B 1 154 ? -6.238 4.488 2.256 1 98.44 154 PRO B O 1
ATOM 3752 N N . TYR B 1 155 ? -7.848 5.66 3.344 1 97.94 155 TYR B N 1
ATOM 3753 C CA . TYR B 1 155 ? -6.938 6.75 3.686 1 97.94 155 TYR B CA 1
ATOM 3754 C C . TYR B 1 155 ? -5.781 6.242 4.539 1 97.94 155 TYR B C 1
ATOM 3756 O O . TYR B 1 155 ? -4.617 6.527 4.25 1 97.94 155 TYR B O 1
ATOM 3764 N N . ALA B 1 156 ? -6.117 5.512 5.59 1 98.19 156 ALA B N 1
ATOM 3765 C CA . ALA B 1 156 ? -5.086 4.977 6.477 1 98.19 156 ALA B CA 1
ATOM 3766 C C . ALA B 1 156 ? -4.109 4.09 5.707 1 98.19 156 ALA B C 1
ATOM 3768 O O . ALA B 1 156 ? -2.902 4.117 5.969 1 98.19 156 ALA B O 1
ATOM 3769 N N . ILE B 1 157 ? -4.598 3.318 4.762 1 98.75 157 ILE B N 1
ATOM 3770 C CA . ILE B 1 157 ? -3.744 2.471 3.938 1 98.75 157 ILE B CA 1
ATOM 3771 C C . ILE B 1 157 ? -2.77 3.338 3.143 1 98.75 157 ILE B C 1
ATOM 3773 O O . ILE B 1 157 ? -1.568 3.062 3.109 1 98.75 157 ILE B O 1
ATOM 3777 N N . THR B 1 158 ? -3.322 4.41 2.473 1 98.88 158 THR B N 1
ATOM 3778 C CA . THR B 1 158 ? -2.471 5.227 1.616 1 98.88 158 THR B CA 1
ATOM 3779 C C . THR B 1 158 ? -1.301 5.805 2.408 1 98.88 158 THR B C 1
ATOM 3781 O O . THR B 1 158 ? -0.167 5.828 1.922 1 98.88 158 THR B O 1
ATOM 3784 N N . LYS B 1 159 ? -1.554 6.215 3.615 1 98.88 159 LYS B N 1
ATOM 3785 C CA . LYS B 1 159 ? -0.498 6.832 4.414 1 98.88 159 LYS B CA 1
ATOM 3786 C C . LYS B 1 159 ? 0.479 5.781 4.938 1 98.88 159 LYS B C 1
ATOM 3788 O O . LYS B 1 159 ? 1.684 6.031 5.012 1 98.88 159 LYS B O 1
ATOM 3793 N N . TYR B 1 160 ? -0.045 4.684 5.316 1 98.81 160 TYR B N 1
ATOM 3794 C CA . TYR B 1 160 ? 0.837 3.6 5.734 1 98.81 160 TYR B CA 1
ATOM 3795 C C . TYR B 1 160 ? 1.742 3.158 4.59 1 98.81 160 TYR B C 1
ATOM 3797 O O . TYR B 1 160 ? 2.934 2.918 4.789 1 98.81 160 TYR B O 1
ATOM 3805 N N . VAL B 1 161 ? 1.227 3.064 3.406 1 98.81 161 VAL B N 1
ATOM 3806 C CA . VAL B 1 161 ? 1.968 2.66 2.217 1 98.81 161 VAL B CA 1
ATOM 3807 C C . VAL B 1 161 ? 3.096 3.654 1.949 1 98.81 161 VAL B C 1
ATOM 3809 O O . VAL B 1 161 ? 4.176 3.27 1.495 1 98.81 161 VAL B O 1
ATOM 3812 N N . ASN B 1 162 ? 2.834 4.969 2.186 1 98.94 162 ASN B N 1
ATOM 3813 C CA . ASN B 1 162 ? 3.904 5.953 2.066 1 98.94 162 ASN B CA 1
ATOM 3814 C C . ASN B 1 162 ? 5.113 5.57 2.916 1 98.94 162 ASN B C 1
ATOM 3816 O O . ASN B 1 162 ? 6.254 5.664 2.457 1 98.94 162 ASN B O 1
ATOM 3820 N N . GLU B 1 163 ? 4.844 5.156 4.137 1 98.88 163 GLU B N 1
ATOM 3821 C CA . GLU B 1 163 ? 5.918 4.777 5.047 1 98.88 163 GLU B CA 1
ATOM 3822 C C . GLU B 1 163 ? 6.68 3.559 4.527 1 98.88 163 GLU B C 1
ATOM 3824 O O . GLU B 1 163 ? 7.906 3.504 4.609 1 98.88 163 GLU B O 1
ATOM 3829 N N . LEU B 1 164 ? 5.938 2.615 4.008 1 98.75 164 LEU B N 1
ATOM 3830 C CA . LEU B 1 164 ? 6.551 1.4 3.48 1 98.75 164 LEU B CA 1
ATOM 3831 C C . LEU B 1 164 ? 7.461 1.72 2.299 1 98.75 164 LEU B C 1
ATOM 3833 O O . LEU B 1 164 ? 8.602 1.259 2.248 1 98.75 164 LEU B O 1
ATOM 3837 N N . TYR B 1 165 ? 6.973 2.492 1.354 1 98.88 165 TYR B N 1
ATOM 3838 C CA . TYR B 1 165 ? 7.773 2.854 0.19 1 98.88 165 TYR B CA 1
ATOM 3839 C C . TYR B 1 165 ? 9 3.66 0.601 1 98.88 165 TYR B C 1
ATOM 3841 O O . TYR B 1 165 ? 10.094 3.455 0.07 1 98.88 165 TYR B O 1
ATOM 3849 N N . ALA B 1 166 ? 8.773 4.605 1.528 1 98.88 166 ALA B N 1
ATOM 3850 C CA . ALA B 1 166 ? 9.914 5.395 1.989 1 98.88 166 ALA B CA 1
ATOM 3851 C C . ALA B 1 166 ? 11.016 4.492 2.555 1 98.88 166 ALA B C 1
ATOM 3853 O O . ALA B 1 166 ? 12.195 4.68 2.254 1 98.88 166 ALA B O 1
ATOM 3854 N N . ASP B 1 167 ? 10.641 3.57 3.354 1 98.38 167 ASP B N 1
ATOM 3855 C CA . ASP B 1 167 ? 11.586 2.637 3.957 1 98.38 167 ASP B CA 1
ATOM 3856 C C . ASP B 1 167 ? 12.336 1.844 2.889 1 98.38 167 ASP B C 1
ATOM 3858 O O . ASP B 1 167 ? 13.562 1.747 2.926 1 98.38 167 ASP B O 1
ATOM 3862 N N . VAL B 1 168 ? 11.617 1.275 1.949 1 98.12 168 VAL B N 1
ATOM 3863 C CA . VAL B 1 168 ? 12.211 0.455 0.897 1 98.12 168 VAL B CA 1
ATOM 3864 C C . VAL B 1 168 ? 13.117 1.315 0.018 1 98.12 168 VAL B C 1
ATOM 3866 O O . VAL B 1 168 ? 14.18 0.866 -0.417 1 98.12 168 VAL B O 1
ATOM 3869 N N . PHE B 1 169 ? 12.711 2.572 -0.299 1 98.31 169 PHE B N 1
ATOM 3870 C CA . PHE B 1 169 ? 13.523 3.457 -1.125 1 98.31 169 PHE B CA 1
ATOM 3871 C C . PHE B 1 169 ? 14.828 3.814 -0.418 1 98.31 169 PHE B C 1
ATOM 3873 O O . PHE B 1 169 ? 15.875 3.943 -1.06 1 98.31 169 PHE B O 1
ATOM 3880 N N . SER B 1 170 ? 14.734 3.994 0.873 1 97.94 170 SER B N 1
ATOM 3881 C CA . SER B 1 170 ? 15.953 4.25 1.642 1 97.94 170 SER B CA 1
ATOM 3882 C C . SER B 1 170 ? 16.906 3.061 1.577 1 97.94 170 SER B C 1
ATOM 3884 O O . SER B 1 170 ? 18.094 3.23 1.319 1 97.94 170 SER B O 1
ATOM 3886 N N . LYS B 1 171 ? 16.391 1.907 1.727 1 95.62 171 LYS B N 1
ATOM 3887 C CA . LYS B 1 171 ? 17.203 0.694 1.793 1 95.62 171 LYS B CA 1
ATOM 3888 C C . LYS B 1 171 ? 17.719 0.301 0.412 1 95.62 171 LYS B C 1
ATOM 3890 O O . LYS B 1 171 ? 18.844 -0.194 0.281 1 95.62 171 LYS B O 1
ATOM 3895 N N . THR B 1 172 ? 16.891 0.51 -0.571 1 95.56 172 THR B N 1
ATOM 3896 C CA . THR B 1 172 ? 17.188 0.02 -1.913 1 95.56 172 THR B CA 1
ATOM 3897 C C . THR B 1 172 ? 18 1.047 -2.697 1 95.56 172 THR B C 1
ATOM 3899 O O . THR B 1 172 ? 18.891 0.684 -3.471 1 95.56 172 THR B O 1
ATOM 3902 N N . TYR B 1 173 ? 17.703 2.355 -2.512 1 96.38 173 TYR B N 1
ATOM 3903 C CA . TYR B 1 173 ? 18.312 3.367 -3.373 1 96.38 173 TYR B CA 1
ATOM 3904 C C . TYR B 1 173 ? 19.172 4.328 -2.562 1 96.38 173 TYR B C 1
ATOM 3906 O O . TYR B 1 173 ? 19.781 5.242 -3.119 1 96.38 173 TYR B O 1
ATOM 3914 N N . GLY B 1 174 ? 19.172 4.211 -1.239 1 96.62 174 GLY B N 1
ATOM 3915 C CA . GLY B 1 174 ? 20.031 5.023 -0.388 1 96.62 174 GLY B CA 1
ATOM 3916 C C . GLY B 1 174 ? 19.453 6.391 -0.092 1 96.62 174 GLY B C 1
ATOM 3917 O O . GLY B 1 174 ? 20.172 7.293 0.351 1 96.62 174 GLY B O 1
ATOM 3918 N N . MET B 1 175 ? 18.188 6.633 -0.282 1 97.31 175 MET B N 1
ATOM 3919 C CA . MET B 1 175 ? 17.547 7.918 -0.022 1 97.31 175 MET B CA 1
ATOM 3920 C C . MET B 1 175 ? 17.391 8.148 1.476 1 97.31 175 MET B C 1
ATOM 3922 O O . MET B 1 175 ? 17.078 7.223 2.225 1 97.31 175 MET B O 1
ATOM 3926 N N . GLU B 1 176 ? 17.625 9.375 1.929 1 98.69 176 GLU B N 1
ATOM 3927 C CA . GLU B 1 176 ? 17.25 9.75 3.291 1 98.69 176 GLU B CA 1
ATOM 3928 C C . GLU B 1 176 ? 15.781 10.164 3.367 1 98.69 176 GLU B C 1
ATOM 3930 O O . GLU B 1 176 ? 15.359 11.094 2.682 1 98.69 176 GLU B O 1
ATOM 3935 N N . THR B 1 177 ? 15.039 9.484 4.18 1 98.81 177 THR B N 1
ATOM 3936 C CA . THR B 1 177 ? 13.617 9.797 4.324 1 98.81 177 THR B CA 1
ATOM 3937 C C . THR B 1 177 ? 13.234 9.93 5.793 1 98.81 177 THR B C 1
ATOM 3939 O O . THR B 1 177 ? 13.852 9.297 6.656 1 98.81 177 THR B O 1
ATOM 3942 N N . ILE B 1 178 ? 12.305 10.789 6.125 1 98.94 178 ILE B N 1
ATOM 3943 C CA . ILE B 1 178 ? 11.695 10.922 7.445 1 98.94 178 ILE B CA 1
ATOM 3944 C C . ILE B 1 178 ? 10.188 11.109 7.301 1 98.94 178 ILE B C 1
ATOM 3946 O O . ILE B 1 178 ? 9.734 11.984 6.555 1 98.94 178 ILE B O 1
ATOM 3950 N N . GLY B 1 179 ? 9.461 10.234 7.914 1 98.94 179 GLY B N 1
ATOM 3951 C CA . GLY B 1 179 ? 8.008 10.383 7.93 1 98.94 179 GLY B CA 1
ATOM 3952 C C . GLY B 1 179 ? 7.488 11.031 9.195 1 98.94 179 GLY B C 1
ATOM 3953 O O . GLY B 1 179 ? 7.965 10.742 10.289 1 98.94 179 GLY B O 1
ATOM 3954 N N . LEU B 1 180 ? 6.531 11.93 9.023 1 99 180 LEU B N 1
ATOM 3955 C CA . LEU B 1 180 ? 5.938 12.656 10.141 1 99 180 LEU B CA 1
ATOM 3956 C C . LEU B 1 180 ? 4.457 12.32 10.281 1 99 180 LEU B C 1
ATOM 3958 O O . LEU B 1 180 ? 3.625 12.82 9.523 1 99 180 LEU B O 1
ATOM 3962 N N . ARG B 1 181 ? 4.121 11.492 11.266 1 98.94 181 ARG B N 1
ATOM 3963 C CA . ARG B 1 181 ? 2.719 11.195 11.531 1 98.94 181 ARG B CA 1
ATOM 3964 C C . ARG B 1 181 ? 2.035 12.367 12.234 1 98.94 181 ARG B C 1
ATOM 3966 O O . ARG B 1 181 ? 2.18 12.539 13.445 1 98.94 181 ARG B O 1
ATOM 3973 N N . TYR B 1 182 ? 1.285 13.086 11.469 1 98.88 182 TYR B N 1
ATOM 3974 C CA . TYR B 1 182 ? 0.56 14.227 12.008 1 98.88 182 TYR B CA 1
ATOM 3975 C C . TYR B 1 182 ? -0.633 13.773 12.844 1 98.88 182 TYR B C 1
ATOM 3977 O O . TYR B 1 182 ? -1.396 12.898 12.422 1 98.88 182 TYR B O 1
ATOM 3985 N N . PHE B 1 183 ? -0.782 14.375 14.031 1 98.56 183 PHE B N 1
ATOM 3986 C CA . PHE B 1 183 ? -1.955 14.172 14.875 1 98.56 183 PHE B CA 1
ATOM 3987 C C . PHE B 1 183 ? -2.85 15.406 14.859 1 98.56 183 PHE B C 1
ATOM 3989 O O . PHE B 1 183 ? -2.527 16.422 15.469 1 98.56 183 PHE B O 1
ATOM 3996 N N . ASN B 1 184 ? -3.973 15.398 14.18 1 97.38 184 ASN B N 1
ATOM 3997 C CA . ASN B 1 184 ? -5.059 16.375 14.172 1 97.38 184 ASN B CA 1
ATOM 3998 C C . ASN B 1 184 ? -4.523 17.797 14.18 1 97.38 184 ASN B C 1
ATOM 4000 O O . ASN B 1 184 ? -4.812 18.578 15.094 1 97.38 184 ASN B O 1
ATOM 4004 N N . VAL B 1 185 ? -3.877 18.125 13.156 1 98.75 185 VAL B N 1
ATOM 4005 C CA . VAL B 1 185 ? -3.275 19.438 13.023 1 98.75 185 VAL B CA 1
ATOM 4006 C C . VAL B 1 185 ? -4.371 20.5 12.867 1 98.75 185 VAL B C 1
ATOM 4008 O O . VAL B 1 185 ? -5.363 20.266 12.172 1 98.75 185 VAL B O 1
ATOM 4011 N N . PHE B 1 186 ? -4.199 21.641 13.547 1 98.56 186 PHE B N 1
ATOM 4012 C CA . PHE B 1 186 ? -5.125 22.766 13.406 1 98.56 186 PHE B CA 1
ATOM 4013 C C . PHE B 1 186 ? -4.367 24.094 13.383 1 98.56 186 PHE B C 1
ATOM 4015 O O . PHE B 1 186 ? -3.215 24.156 13.805 1 98.56 186 PHE B O 1
ATOM 4022 N N . GLY B 1 187 ? -4.977 25.078 12.781 1 98.44 187 GLY B N 1
ATOM 4023 C CA . GLY B 1 187 ? -4.328 26.391 12.773 1 98.44 187 GLY B CA 1
ATOM 4024 C C . GLY B 1 187 ? -4.777 27.266 11.625 1 98.44 187 GLY B C 1
ATOM 4025 O O . GLY B 1 187 ? -5.781 26.984 10.969 1 98.44 187 GLY B O 1
ATOM 4026 N N . ARG B 1 188 ? -4.086 28.391 11.484 1 97.38 188 ARG B N 1
ATOM 4027 C CA . ARG B 1 188 ? -4.391 29.391 10.453 1 97.38 188 ARG B CA 1
ATOM 4028 C C . ARG B 1 188 ? -4.375 28.766 9.07 1 97.38 188 ARG B C 1
ATOM 4030 O O . ARG B 1 188 ? -3.545 27.891 8.781 1 97.38 188 ARG B O 1
ATOM 4037 N N . LYS B 1 189 ? -5.332 29.094 8.25 1 97 189 LYS B N 1
ATOM 4038 C CA . LYS B 1 189 ? -5.461 28.766 6.832 1 97 189 LYS B CA 1
ATOM 4039 C C . LYS B 1 189 ? -6.055 27.375 6.645 1 97 189 LYS B C 1
ATOM 4041 O O . LYS B 1 189 ? -6.133 26.859 5.523 1 97 189 LYS B O 1
ATOM 4046 N N . GLN B 1 190 ? -6.453 26.703 7.746 1 97.75 190 GLN B N 1
ATOM 4047 C CA . GLN B 1 190 ? -7.207 25.469 7.57 1 97.75 190 GLN B CA 1
ATOM 4048 C C . GLN B 1 190 ? -8.609 25.75 7.043 1 97.75 190 GLN B C 1
ATOM 4050 O O . GLN B 1 190 ? -9.344 26.562 7.613 1 97.75 190 GLN B O 1
ATOM 4055 N N . ASP B 1 191 ? -8.938 25.094 6.004 1 94.56 191 ASP B N 1
ATOM 4056 C CA . ASP B 1 191 ? -10.172 25.375 5.281 1 94.56 191 ASP B CA 1
ATOM 4057 C C . ASP B 1 191 ? -11.398 24.938 6.086 1 94.56 191 ASP B C 1
ATOM 4059 O O . ASP B 1 191 ? -11.555 23.75 6.379 1 94.56 191 ASP B O 1
ATOM 4063 N N . PRO B 1 192 ? -12.297 25.812 6.395 1 93.38 192 PRO B N 1
ATOM 4064 C CA . PRO B 1 192 ? -13.492 25.453 7.172 1 93.38 192 PRO B CA 1
ATOM 4065 C C . PRO B 1 192 ? -14.633 24.953 6.297 1 93.38 192 PRO B C 1
ATOM 4067 O O . PRO B 1 192 ? -15.672 24.516 6.816 1 93.38 192 PRO B O 1
ATOM 4070 N N . ASN B 1 193 ? -14.391 25 5 1 89.5 193 ASN B N 1
ATOM 4071 C CA . ASN B 1 193 ? -15.508 24.75 4.098 1 89.5 193 ASN B CA 1
ATOM 4072 C C . ASN B 1 193 ? -15.484 23.328 3.555 1 89.5 193 ASN B C 1
ATOM 4074 O O . ASN B 1 193 ? -14.43 22.688 3.525 1 89.5 193 ASN B O 1
ATOM 4078 N N . GLY B 1 194 ? -16.75 22.875 3.209 1 84.31 194 GLY B N 1
ATOM 4079 C CA . GLY B 1 194 ? -16.859 21.594 2.523 1 84.31 194 GLY B CA 1
ATOM 4080 C C . GLY B 1 194 ? -17.25 20.453 3.443 1 84.31 194 GLY B C 1
ATOM 4081 O O . GLY B 1 194 ? -17.266 20.609 4.664 1 84.31 194 GLY B O 1
ATOM 4082 N N . ALA B 1 195 ? -17.5 19.328 2.873 1 83.81 195 ALA B N 1
ATOM 4083 C CA . ALA B 1 195 ? -18.047 18.156 3.566 1 83.81 195 ALA B CA 1
ATOM 4084 C C . ALA B 1 195 ? -16.969 17.469 4.398 1 83.81 195 ALA B C 1
ATOM 4086 O O . ALA B 1 195 ? -17.281 16.719 5.336 1 83.81 195 ALA B O 1
ATOM 4087 N N . TYR B 1 196 ? -15.703 17.891 4.137 1 86.12 196 TYR B N 1
ATOM 4088 C CA . TYR B 1 196 ? -14.617 17.156 4.785 1 86.12 196 TYR B CA 1
ATOM 4089 C C . TYR B 1 196 ? -13.812 18.078 5.695 1 86.12 196 TYR B C 1
ATOM 4091 O O . TYR B 1 196 ? -12.664 17.781 6.035 1 86.12 196 TYR B O 1
ATOM 4099 N N . ALA B 1 197 ? -14.422 19.141 6.09 1 89.69 197 ALA B N 1
ATOM 4100 C CA . ALA B 1 197 ? -13.742 20.078 6.98 1 89.69 197 ALA B CA 1
ATOM 4101 C C . ALA B 1 197 ? -13.414 19.422 8.32 1 89.69 197 ALA B C 1
ATOM 4103 O O . ALA B 1 197 ? -14.203 18.641 8.844 1 89.69 197 ALA B O 1
ATOM 4104 N N . ALA B 1 198 ? -12.266 19.828 8.906 1 93.5 198 ALA B N 1
ATOM 4105 C CA . ALA B 1 198 ? -11.875 19.359 10.234 1 93.5 198 ALA B CA 1
ATOM 4106 C C . ALA B 1 198 ? -12.758 19.969 11.312 1 93.5 198 ALA B C 1
ATOM 4108 O O . ALA B 1 198 ? -13.43 20.969 11.078 1 93.5 198 ALA B O 1
ATOM 4109 N N . VAL B 1 199 ? -12.758 19.438 12.406 1 95 199 VAL B N 1
ATOM 4110 C CA . VAL B 1 199 ? -13.719 19.734 13.461 1 95 199 VAL B CA 1
ATOM 4111 C C . VAL B 1 199 ? -13.516 21.172 13.961 1 95 199 VAL B C 1
ATOM 4113 O O . VAL B 1 199 ? -14.484 21.891 14.211 1 95 199 VAL B O 1
ATOM 4116 N N . ILE B 1 200 ? -12.289 21.594 14.055 1 97.25 200 ILE B N 1
ATOM 4117 C CA . ILE B 1 200 ? -12.023 22.891 14.68 1 97.25 200 ILE B CA 1
ATOM 4118 C C . ILE B 1 200 ? -12.484 24.016 13.758 1 97.25 200 ILE B C 1
ATOM 4120 O O . ILE B 1 200 ? -13.305 24.844 14.141 1 97.25 200 ILE B O 1
ATOM 4124 N N . PRO B 1 201 ? -12.062 24.031 12.516 1 97.12 201 PRO B N 1
ATOM 4125 C CA . PRO B 1 201 ? -12.578 25.109 11.664 1 97.12 201 PRO B CA 1
ATOM 4126 C C . PRO B 1 201 ? -14.086 25 11.445 1 97.12 201 PRO B C 1
ATOM 4128 O O . PRO B 1 201 ? -14.766 26.031 11.336 1 97.12 201 PRO B O 1
ATOM 4131 N N . LYS B 1 202 ? -14.602 23.797 11.406 1 95.06 202 LYS B N 1
ATOM 4132 C CA . LYS B 1 202 ? -16.031 23.625 11.25 1 95.06 202 LYS B CA 1
ATOM 4133 C C . LYS B 1 202 ? -16.797 24.234 12.43 1 95.06 202 LYS B C 1
ATOM 4135 O O . LYS B 1 202 ? -17.75 24.984 12.227 1 95.06 202 LYS B O 1
ATOM 4140 N N . PHE B 1 203 ? -16.406 23.953 13.617 1 96.62 203 PHE B N 1
ATOM 4141 C CA . PHE B 1 203 ? -17.062 24.469 14.812 1 96.62 203 PHE B CA 1
ATOM 4142 C C . PHE B 1 203 ? -16.906 25.984 14.922 1 96.62 203 PHE B C 1
ATOM 4144 O O . PHE B 1 203 ? -17.812 26.672 15.352 1 96.62 203 PHE B O 1
ATOM 4151 N N . VAL B 1 204 ? -15.742 26.453 14.578 1 96.88 204 VAL B N 1
ATOM 4152 C CA . VAL B 1 204 ? -15.5 27.891 14.594 1 96.88 204 VAL B CA 1
ATOM 4153 C C . VAL B 1 204 ? -16.531 28.609 13.719 1 96.88 204 VAL B C 1
ATOM 4155 O O . VAL B 1 204 ? -17.156 29.578 14.141 1 96.88 204 VAL B O 1
ATOM 4158 N N . MET B 1 205 ? -16.734 28.062 12.516 1 95.81 205 MET B N 1
ATOM 4159 C CA . MET B 1 205 ? -17.688 28.672 11.578 1 95.81 205 MET B CA 1
ATOM 4160 C C . MET B 1 205 ? -19.109 28.609 12.125 1 95.81 205 MET B C 1
ATOM 4162 O O . MET B 1 205 ? -19.859 29.578 11.977 1 95.81 205 MET B O 1
ATOM 4166 N N . GLN B 1 206 ? -19.422 27.516 12.719 1 96.19 206 GLN B N 1
ATOM 4167 C CA . GLN B 1 206 ? -20.766 27.375 13.297 1 96.19 206 GLN B CA 1
ATOM 4168 C C . GLN B 1 206 ? -20.984 28.375 14.422 1 96.19 206 GLN B C 1
ATOM 4170 O O . GLN B 1 206 ? -22 29.078 14.453 1 96.19 206 GLN B O 1
ATOM 4175 N N . PHE B 1 207 ? -20.078 28.547 15.297 1 97.19 207 PHE B N 1
ATOM 4176 C CA . PHE B 1 207 ? -20.172 29.5 16.406 1 97.19 207 PHE B CA 1
ATOM 4177 C C . PHE B 1 207 ? -20.25 30.922 15.875 1 97.19 207 PHE B C 1
ATOM 4179 O O . PHE B 1 207 ? -21.047 31.719 16.344 1 97.19 207 PHE B O 1
ATOM 4186 N N . MET B 1 208 ? -19.391 31.203 14.914 1 96.44 208 MET B N 1
ATOM 4187 C CA . MET B 1 208 ? -19.344 32.562 14.367 1 96.44 208 MET B CA 1
ATOM 4188 C C . MET B 1 208 ? -20.672 32.938 13.703 1 96.44 208 MET B C 1
ATOM 4190 O O . MET B 1 208 ? -21.031 34.094 13.633 1 96.44 208 MET B O 1
ATOM 4194 N N . SER B 1 209 ? -21.406 31.891 13.258 1 96.38 209 SER B N 1
ATOM 4195 C CA . SER B 1 209 ? -22.719 32.094 12.648 1 96.38 209 SER B CA 1
ATOM 4196 C C . SER B 1 209 ? -23.828 31.922 13.68 1 96.38 209 SER B C 1
ATOM 4198 O O . SER B 1 209 ? -25 31.828 13.32 1 96.38 209 SER B O 1
ATOM 4200 N N . HIS B 1 210 ? -23.484 31.781 14.844 1 97.44 210 HIS B N 1
ATOM 4201 C CA . HIS B 1 210 ? -24.406 31.625 15.961 1 97.44 210 HIS B CA 1
ATOM 4202 C C . HIS B 1 210 ? -25.234 30.359 15.82 1 97.44 210 HIS B C 1
ATOM 4204 O O . HIS B 1 210 ? -26.438 30.344 16.141 1 97.44 210 HIS B O 1
ATOM 4210 N N . LYS B 1 211 ? -24.625 29.391 15.242 1 96.94 211 LYS B N 1
ATOM 4211 C CA . LYS B 1 211 ? -25.219 28.062 15.148 1 96.94 211 LYS B CA 1
ATOM 4212 C C . LYS B 1 211 ? -24.531 27.078 16.094 1 96.94 211 LYS B C 1
ATOM 4214 O O . LYS B 1 211 ? -23.328 27.188 16.328 1 96.94 211 LYS B O 1
ATOM 4219 N N . SER B 1 212 ? -25.297 26.188 16.641 1 96.25 212 SER B N 1
ATOM 4220 C CA . SER B 1 212 ? -24.766 25.188 17.562 1 96.25 212 SER B CA 1
ATOM 4221 C C . SER B 1 212 ? -23.906 24.156 16.844 1 96.25 212 SER B C 1
ATOM 4223 O O . SER B 1 212 ? -24.328 23.594 15.828 1 96.25 212 SER B O 1
ATOM 4225 N N . PRO B 1 213 ? -22.656 23.938 17.281 1 95.44 213 PRO B N 1
ATOM 4226 C CA . PRO B 1 213 ? -21.938 22.734 16.812 1 95.44 213 PRO B CA 1
ATOM 4227 C C . PRO B 1 213 ? -22.625 21.438 17.234 1 95.44 213 PRO B C 1
ATOM 4229 O O . PRO B 1 213 ? -23.25 21.375 18.297 1 95.44 213 PRO B O 1
ATOM 4232 N N . THR B 1 214 ? -22.562 20.453 16.438 1 93.81 214 THR B N 1
ATOM 4233 C CA . THR B 1 214 ? -23.094 19.141 16.766 1 93.81 214 THR B CA 1
ATOM 4234 C C . THR B 1 214 ? -21.969 18.172 17.125 1 93.81 214 THR B C 1
ATOM 4236 O O . THR B 1 214 ? -21.062 17.938 16.312 1 93.81 214 THR B O 1
ATOM 4239 N N . ILE B 1 215 ? -21.984 17.656 18.281 1 94.5 215 ILE B N 1
ATOM 4240 C CA . ILE B 1 215 ? -21.016 16.656 18.734 1 94.5 215 ILE B CA 1
ATOM 4241 C C . ILE B 1 215 ? -21.594 15.258 18.5 1 94.5 215 ILE B C 1
ATOM 4243 O O . ILE B 1 215 ? -22.656 14.922 19 1 94.5 215 ILE B O 1
ATOM 4247 N N . ASN B 1 216 ? -20.938 14.547 17.719 1 90.19 216 ASN B N 1
ATOM 4248 C CA . ASN B 1 216 ? -21.344 13.164 17.531 1 90.19 216 ASN B CA 1
ATOM 4249 C C . ASN B 1 216 ? -21.016 12.305 18.75 1 90.19 216 ASN B C 1
ATOM 4251 O O . ASN B 1 216 ? -19.859 12.25 19.188 1 90.19 216 ASN B O 1
ATOM 4255 N N . GLY B 1 217 ? -22.031 11.633 19.266 1 92.75 217 GLY B N 1
ATOM 4256 C CA . GLY B 1 217 ? -21.859 10.875 20.5 1 92.75 217 GLY B CA 1
ATOM 4257 C C . GLY B 1 217 ? -22 11.719 21.75 1 92.75 217 GLY B C 1
ATOM 4258 O O . GLY B 1 217 ? -22.781 12.664 21.781 1 92.75 217 GLY B O 1
ATOM 4259 N N . ASP B 1 218 ? -21.234 11.25 22.797 1 94.69 218 ASP B N 1
ATOM 4260 C CA . ASP B 1 218 ? -21.359 11.953 24.078 1 94.69 218 ASP B CA 1
ATOM 4261 C C . ASP B 1 218 ? -20.219 12.938 24.281 1 94.69 218 ASP B C 1
ATOM 4263 O O . ASP B 1 218 ? -20.078 13.539 25.344 1 94.69 218 ASP B O 1
ATOM 4267 N N . GLY B 1 219 ? -19.375 13 23.266 1 94.94 219 GLY B N 1
ATOM 4268 C CA . GLY B 1 219 ? -18.312 13.992 23.297 1 94.94 219 GLY B CA 1
ATOM 4269 C C . GLY B 1 219 ? -17.078 13.523 24.047 1 94.94 219 GLY B C 1
ATOM 4270 O O . GLY B 1 219 ? -16.125 14.281 24.219 1 94.94 219 GLY B O 1
ATOM 4271 N N . SER B 1 220 ? -17.078 12.266 24.344 1 94.38 220 SER B N 1
ATOM 4272 C CA . SER B 1 220 ? -15.992 11.758 25.156 1 94.38 220 SER B CA 1
ATOM 4273 C C . SER B 1 220 ? -14.789 11.367 24.297 1 94.38 220 SER B C 1
ATOM 4275 O O . SER B 1 220 ? -13.695 11.156 24.828 1 94.38 220 SER B O 1
ATOM 4277 N N . PHE B 1 221 ? -14.953 11.297 22.953 1 94.31 221 PHE B N 1
ATOM 4278 C CA . PHE B 1 221 ? -13.82 10.977 22.094 1 94.31 221 PHE B CA 1
ATOM 4279 C C . PHE B 1 221 ? -12.758 12.062 22.172 1 94.31 221 PHE B C 1
ATOM 4281 O O . PHE B 1 221 ? -13.078 13.25 22.219 1 94.31 221 PHE B O 1
ATOM 4288 N N . SER B 1 222 ? -11.555 11.625 22.281 1 96.38 222 SER B N 1
ATOM 4289 C CA . SER B 1 222 ? -10.469 12.578 22.469 1 96.38 222 SER B CA 1
ATOM 4290 C C . SER B 1 222 ? -9.43 12.453 21.359 1 96.38 222 SER B C 1
ATOM 4292 O O . SER B 1 222 ? -9.32 11.398 20.719 1 96.38 222 SER B O 1
ATOM 4294 N N . ARG B 1 223 ? -8.734 13.508 21.094 1 97.56 223 ARG B N 1
ATOM 4295 C CA . ARG B 1 223 ? -7.641 13.578 20.125 1 97.56 223 ARG B CA 1
ATOM 4296 C C . ARG B 1 223 ? -6.453 14.336 20.703 1 97.56 223 ARG B C 1
ATOM 4298 O O . ARG B 1 223 ? -6.609 15.133 21.625 1 97.56 223 ARG B O 1
ATOM 4305 N N . ASP B 1 224 ? -5.32 14.039 20.25 1 98.31 224 ASP B N 1
ATOM 4306 C CA . ASP B 1 224 ? -4.137 14.867 20.438 1 98.31 224 ASP B CA 1
ATOM 4307 C C . ASP B 1 224 ? -4.043 15.945 19.344 1 98.31 224 ASP B C 1
ATOM 4309 O O . ASP B 1 224 ? -3.375 15.75 18.328 1 98.31 224 ASP B O 1
ATOM 4313 N N . PHE B 1 225 ? -4.656 17.094 19.625 1 98.44 225 PHE B N 1
ATOM 4314 C CA . PHE B 1 225 ? -4.637 18.203 18.672 1 98.44 225 PHE B CA 1
ATOM 4315 C C . PHE B 1 225 ? -3.279 18.891 18.672 1 98.44 225 PHE B C 1
ATOM 4317 O O . PHE B 1 225 ? -2.725 19.188 19.734 1 98.44 225 PHE B O 1
ATOM 4324 N N . THR B 1 226 ? -2.777 19.141 17.5 1 98.62 226 THR B N 1
ATOM 4325 C CA . THR B 1 226 ? -1.458 19.766 17.406 1 98.62 226 THR B CA 1
ATOM 4326 C C . THR B 1 226 ? -1.514 21.031 16.547 1 98.62 226 THR B C 1
ATOM 4328 O O . THR B 1 226 ? -1.905 20.984 15.383 1 98.62 226 THR B O 1
ATOM 4331 N N . TYR B 1 227 ? -1.087 22.125 17.172 1 98.75 227 TYR B N 1
ATOM 4332 C CA . TYR B 1 227 ? -1.125 23.422 16.5 1 98.75 227 TYR B CA 1
ATOM 4333 C C . TYR B 1 227 ? -0.106 23.484 15.367 1 98.75 227 TYR B C 1
ATOM 4335 O O . TYR B 1 227 ? 0.982 22.906 15.477 1 98.75 227 TYR B O 1
ATOM 4343 N N . ILE B 1 228 ? -0.362 24.188 14.32 1 98.75 228 ILE B N 1
ATOM 4344 C CA . ILE B 1 228 ? 0.367 24.219 13.055 1 98.75 228 ILE B CA 1
ATOM 4345 C C . ILE B 1 228 ? 1.811 24.656 13.305 1 98.75 228 ILE B C 1
ATOM 4347 O O . ILE B 1 228 ? 2.732 24.172 12.641 1 98.75 228 ILE B O 1
ATOM 4351 N N . ASP B 1 229 ? 2.092 25.484 14.242 1 98.62 229 ASP B N 1
ATOM 4352 C CA . ASP B 1 229 ? 3.455 25.953 14.484 1 98.62 229 ASP B CA 1
ATOM 4353 C C . ASP B 1 229 ? 4.336 24.812 15.008 1 98.62 229 ASP B C 1
ATOM 4355 O O . ASP B 1 229 ? 5.539 24.781 14.742 1 98.62 229 ASP B O 1
ATOM 4359 N N . ASN B 1 230 ? 3.736 23.906 15.836 1 98.75 230 ASN B N 1
ATOM 4360 C CA . ASN B 1 230 ? 4.469 22.719 16.266 1 98.75 230 ASN B CA 1
ATOM 4361 C C . ASN B 1 230 ? 4.855 21.844 15.062 1 98.75 230 ASN B C 1
ATOM 4363 O O . ASN B 1 230 ? 5.949 21.281 15.031 1 98.75 230 ASN B O 1
ATOM 4367 N N . VAL B 1 231 ? 4.012 21.719 14.094 1 98.81 231 VAL B N 1
ATOM 4368 C CA . VAL B 1 231 ? 4.223 20.922 12.891 1 98.81 231 VAL B CA 1
ATOM 4369 C C . VAL B 1 231 ? 5.348 21.531 12.055 1 98.81 231 VAL B C 1
ATOM 4371 O O . VAL B 1 231 ? 6.211 20.828 11.547 1 98.81 231 VAL B O 1
ATOM 4374 N N . ILE B 1 232 ? 5.328 22.875 11.93 1 98.75 232 ILE B N 1
ATOM 4375 C CA . ILE B 1 232 ? 6.375 23.578 11.203 1 98.75 232 ILE B CA 1
ATOM 4376 C C . ILE B 1 232 ? 7.73 23.297 11.844 1 98.75 232 ILE B C 1
ATOM 4378 O O . ILE B 1 232 ? 8.695 22.984 11.148 1 98.75 232 ILE B O 1
ATOM 4382 N N . GLU B 1 233 ? 7.742 23.406 13.18 1 98.56 233 GLU B N 1
ATOM 4383 C CA . GLU B 1 233 ? 8.984 23.109 13.883 1 98.56 233 GLU B CA 1
ATOM 4384 C C . GLU B 1 233 ? 9.523 21.734 13.516 1 98.56 233 GLU B C 1
ATOM 4386 O O . GLU B 1 233 ? 10.711 21.594 13.188 1 98.56 233 GLU B O 1
ATOM 4391 N N . MET B 1 234 ? 8.688 20.719 13.602 1 98.75 234 MET B N 1
ATOM 4392 C CA . MET B 1 234 ? 9.117 19.344 13.375 1 98.75 234 MET B CA 1
ATOM 4393 C C . MET B 1 234 ? 9.641 19.172 11.953 1 98.75 234 MET B C 1
ATOM 4395 O O . MET B 1 234 ? 10.609 18.438 11.727 1 98.75 234 MET B O 1
ATOM 4399 N N . ASN B 1 235 ? 8.984 19.766 10.953 1 98.88 235 ASN B N 1
ATOM 4400 C CA . ASN B 1 235 ? 9.461 19.688 9.578 1 98.88 235 ASN B CA 1
ATOM 4401 C C . ASN B 1 235 ? 10.875 20.25 9.438 1 98.88 235 ASN B C 1
ATOM 4403 O O . ASN B 1 235 ? 11.727 19.625 8.797 1 98.88 235 ASN B O 1
ATOM 4407 N N . VAL B 1 236 ? 11.125 21.391 10.062 1 98.62 236 VAL B N 1
ATOM 4408 C CA . VAL B 1 236 ? 12.438 22.031 9.961 1 98.62 236 VAL B CA 1
ATOM 4409 C C . VAL B 1 236 ? 13.484 21.188 10.695 1 98.62 236 VAL B C 1
ATOM 4411 O O . VAL B 1 236 ? 14.594 21 10.188 1 98.62 236 VAL B O 1
ATOM 4414 N N . ARG B 1 237 ? 13.094 20.656 11.859 1 98.38 237 ARG B N 1
ATOM 4415 C CA . ARG B 1 237 ? 14.031 19.812 12.609 1 98.38 237 ARG B CA 1
ATOM 4416 C C . ARG B 1 237 ? 14.391 18.562 11.82 1 98.38 237 ARG B C 1
ATOM 4418 O O . ARG B 1 237 ? 15.539 18.109 11.859 1 98.38 237 ARG B O 1
ATOM 4425 N N . ALA B 1 238 ? 13.43 18 11.125 1 98.56 238 ALA B N 1
ATOM 4426 C CA . ALA B 1 238 ? 13.672 16.828 10.297 1 98.56 238 ALA B CA 1
ATOM 4427 C C . ALA B 1 238 ? 14.633 17.141 9.156 1 98.56 238 ALA B C 1
ATOM 4429 O O . ALA B 1 238 ? 15.438 16.297 8.766 1 98.56 238 ALA B O 1
ATOM 4430 N N . LEU B 1 239 ? 14.602 18.344 8.656 1 97.44 239 LEU B N 1
ATOM 4431 C CA . LEU B 1 239 ? 15.469 18.75 7.551 1 97.44 239 LEU B CA 1
ATOM 4432 C C . LEU B 1 239 ? 16.906 18.953 8.031 1 97.44 239 LEU B C 1
ATOM 4434 O O . LEU B 1 239 ? 17.844 18.609 7.32 1 97.44 239 LEU B O 1
ATOM 4438 N N . THR B 1 240 ? 17.047 19.469 9.219 1 94.19 240 THR B N 1
ATOM 4439 C CA . THR B 1 240 ? 18.328 20 9.656 1 94.19 240 THR B CA 1
ATOM 4440 C C . THR B 1 240 ? 19.141 18.953 10.414 1 94.19 240 THR B C 1
ATOM 4442 O O . THR B 1 240 ? 20.328 19.125 10.664 1 94.19 240 THR B O 1
ATOM 4445 N N . THR B 1 241 ? 18.5 17.859 10.75 1 97.31 241 THR B N 1
ATOM 4446 C CA . THR B 1 241 ? 19.156 16.906 11.648 1 97.31 241 THR B CA 1
ATOM 4447 C C . THR B 1 241 ? 20.406 16.328 11 1 97.31 241 THR B C 1
ATOM 4449 O O . THR B 1 241 ? 20.406 16.047 9.797 1 97.31 241 THR B O 1
ATOM 4452 N N . ASN B 1 242 ? 21.469 16.234 11.75 1 96.12 242 ASN B N 1
ATOM 4453 C CA . ASN B 1 242 ? 22.672 15.516 11.352 1 96.12 242 ASN B CA 1
ATOM 4454 C C . ASN B 1 242 ? 22.812 14.195 12.102 1 96.12 242 ASN B C 1
ATOM 4456 O O . ASN B 1 242 ? 23.812 13.492 11.953 1 96.12 242 ASN B O 1
ATOM 4460 N N . ASN B 1 243 ? 21.766 13.922 12.898 1 97.69 243 ASN B N 1
ATOM 4461 C CA . ASN B 1 243 ? 21.719 12.648 13.617 1 97.69 243 ASN B CA 1
ATOM 4462 C C . ASN B 1 243 ? 21.359 11.492 12.695 1 97.69 243 ASN B C 1
ATOM 4464 O O . ASN B 1 243 ? 20.203 11.344 12.312 1 97.69 243 ASN B O 1
ATOM 4468 N N . LYS B 1 244 ? 22.281 10.633 12.438 1 97.44 244 LYS B N 1
ATOM 4469 C CA . LYS B 1 244 ? 22.062 9.531 11.508 1 97.44 244 LYS B CA 1
ATOM 4470 C C . LYS B 1 244 ? 20.969 8.594 12.016 1 97.44 244 LYS B C 1
ATOM 4472 O O . LYS B 1 244 ? 20.25 7.996 11.227 1 97.44 244 LYS B O 1
ATOM 4477 N N . LYS B 1 245 ? 20.828 8.531 13.336 1 97.75 245 LYS B N 1
ATOM 4478 C CA . LYS B 1 245 ? 19.828 7.66 13.945 1 97.75 245 LYS B CA 1
ATOM 4479 C C . LYS B 1 245 ? 18.422 8.203 13.734 1 97.75 245 LYS B C 1
ATOM 4481 O O . LYS B 1 245 ? 17.438 7.488 13.922 1 97.75 245 LYS B O 1
ATOM 4486 N N . ALA B 1 246 ? 18.344 9.445 13.328 1 98.56 246 ALA B N 1
ATOM 4487 C CA . ALA B 1 246 ? 17.047 10.086 13.156 1 98.56 246 ALA B CA 1
ATOM 4488 C C . ALA B 1 246 ? 16.516 9.875 11.742 1 98.56 246 ALA B C 1
ATOM 4490 O O . ALA B 1 246 ? 15.359 10.203 11.453 1 98.56 246 ALA B O 1
ATOM 4491 N N . LEU B 1 247 ? 17.359 9.297 10.891 1 98.38 247 LEU B N 1
ATOM 4492 C CA . LEU B 1 247 ? 16.984 9.156 9.484 1 98.38 247 LEU B CA 1
ATOM 4493 C C . LEU B 1 247 ? 16.281 7.824 9.242 1 98.38 247 LEU B C 1
ATOM 4495 O O . LEU B 1 247 ? 16.438 6.883 10.023 1 98.38 247 LEU B O 1
ATOM 4499 N N . ASN B 1 248 ? 15.477 7.832 8.172 1 97.88 248 ASN B N 1
ATOM 4500 C CA . ASN B 1 248 ? 14.828 6.637 7.652 1 97.88 248 ASN B CA 1
ATOM 4501 C C . ASN B 1 248 ? 13.93 5.98 8.695 1 97.88 248 ASN B C 1
ATOM 4503 O O . ASN B 1 248 ? 14.039 4.777 8.945 1 97.88 248 ASN B O 1
ATOM 4507 N N . THR B 1 249 ? 13.172 6.809 9.352 1 98.31 249 THR B N 1
ATOM 4508 C CA . THR B 1 249 ? 12.219 6.352 10.352 1 98.31 249 THR B CA 1
ATOM 4509 C C . THR B 1 249 ? 11.031 7.305 10.445 1 98.31 249 THR B C 1
ATOM 4511 O O . THR B 1 249 ? 10.93 8.258 9.672 1 98.31 249 THR B O 1
ATOM 4514 N N . ILE B 1 250 ? 10.055 6.977 11.273 1 98.75 250 ILE B N 1
ATOM 4515 C CA . ILE B 1 250 ? 8.789 7.688 11.422 1 98.75 250 ILE B CA 1
ATOM 4516 C C . ILE B 1 250 ? 8.727 8.344 12.805 1 98.75 250 ILE B C 1
ATOM 4518 O O . ILE B 1 250 ? 9.227 7.793 13.781 1 98.75 250 ILE B O 1
ATOM 4522 N N . TYR B 1 251 ? 8.094 9.547 12.867 1 98.94 251 TYR B N 1
ATOM 4523 C CA . TYR B 1 251 ? 7.91 10.242 14.141 1 98.94 251 TYR B CA 1
ATOM 4524 C C . TYR B 1 251 ? 6.457 10.672 14.32 1 98.94 251 TYR B C 1
ATOM 4526 O O . TYR B 1 251 ? 5.809 11.094 13.367 1 98.94 251 TYR B O 1
ATOM 4534 N N . ASN B 1 252 ? 6.004 10.562 15.547 1 98.88 252 ASN B N 1
ATOM 4535 C CA . ASN B 1 252 ? 4.773 11.25 15.922 1 98.88 252 ASN B CA 1
ATOM 4536 C C . ASN B 1 252 ? 4.977 12.758 16 1 98.88 252 ASN B C 1
ATOM 4538 O O . ASN B 1 252 ? 5.957 13.234 16.578 1 98.88 252 ASN B O 1
ATOM 4542 N N . VAL B 1 253 ? 4.117 13.477 15.375 1 98.88 253 VAL B N 1
ATOM 4543 C CA . VAL B 1 253 ? 4.078 14.93 15.492 1 98.88 253 VAL B CA 1
ATOM 4544 C C . VAL B 1 253 ? 2.783 15.359 16.188 1 98.88 253 VAL B C 1
ATOM 4546 O O . VAL B 1 253 ? 1.74 15.477 15.539 1 98.88 253 VAL B O 1
ATOM 4549 N N . ALA B 1 254 ? 2.889 15.617 17.422 1 98.81 254 ALA B N 1
ATOM 4550 C CA . ALA B 1 254 ? 1.798 15.977 18.328 1 98.81 254 ALA B CA 1
ATOM 4551 C C . ALA B 1 254 ? 2.301 16.844 19.469 1 98.81 254 ALA B C 1
ATOM 4553 O O . ALA B 1 254 ? 3.484 17.188 19.531 1 98.81 254 ALA B O 1
ATOM 4554 N N . TYR B 1 255 ? 1.397 17.328 20.266 1 98.31 255 TYR B N 1
ATOM 4555 C CA . TYR B 1 255 ? 1.805 18.016 21.484 1 98.31 255 TYR B CA 1
ATOM 4556 C C . TYR B 1 255 ? 2.037 17.031 22.609 1 98.31 255 TYR B C 1
ATOM 4558 O O . TYR B 1 255 ? 2.947 17.203 23.422 1 98.31 255 TYR B O 1
ATOM 4566 N N . GLY B 1 256 ? 1.212 15.953 22.641 1 97.38 256 GLY B N 1
ATOM 4567 C CA . GLY B 1 256 ? 1.342 14.922 23.656 1 97.38 256 GLY B CA 1
ATOM 4568 C C . GLY B 1 256 ? 0.337 15.07 24.781 1 97.38 256 GLY B C 1
ATOM 4569 O O . GLY B 1 256 ? 0.612 14.68 25.922 1 97.38 256 GLY B O 1
ATOM 4570 N N . GLU B 1 257 ? -0.751 15.68 24.438 1 96.56 257 GLU B N 1
ATOM 4571 C CA . GLU B 1 257 ? -1.876 15.797 25.359 1 96.56 257 GLU B CA 1
ATOM 4572 C C . GLU B 1 257 ? -3.191 15.445 24.672 1 96.56 257 GLU B C 1
ATOM 4574 O O . GLU B 1 257 ? -3.312 15.562 23.453 1 96.56 257 GLU B O 1
ATOM 4579 N N . ARG B 1 258 ? -4.113 15.008 25.484 1 95.94 258 ARG B N 1
ATOM 4580 C CA . ARG B 1 258 ? -5.41 14.625 24.922 1 95.94 258 ARG B CA 1
ATOM 4581 C C . ARG B 1 258 ? -6.484 15.641 25.297 1 95.94 258 ARG B C 1
ATOM 4583 O O . ARG B 1 258 ? -6.492 16.156 26.422 1 95.94 258 ARG B O 1
ATOM 4590 N N . THR B 1 259 ? -7.336 15.914 24.375 1 97.75 259 THR B N 1
ATOM 4591 C CA . THR B 1 259 ? -8.492 16.797 24.531 1 97.75 259 THR B CA 1
ATOM 4592 C C . THR B 1 259 ? -9.742 16.156 23.953 1 97.75 259 THR B C 1
ATOM 4594 O O . THR B 1 259 ? -9.758 15.75 22.781 1 97.75 259 THR B O 1
ATOM 4597 N N . ASN B 1 260 ? -10.797 16.031 24.734 1 97.25 260 ASN B N 1
ATOM 4598 C CA . ASN B 1 260 ? -12.023 15.469 24.188 1 97.25 260 ASN B CA 1
ATOM 4599 C C . ASN B 1 260 ? -12.898 16.547 23.547 1 97.25 260 ASN B C 1
ATOM 4601 O O . ASN B 1 260 ? -12.578 17.734 23.625 1 97.25 260 ASN B O 1
ATOM 4605 N N . LEU B 1 261 ? -13.969 16.141 22.938 1 96.69 261 LEU B N 1
ATOM 4606 C CA . LEU B 1 261 ? -14.766 17.078 22.141 1 96.69 261 LEU B CA 1
ATOM 4607 C C . LEU B 1 261 ? -15.508 18.062 23.031 1 96.69 261 LEU B C 1
ATOM 4609 O O . LEU B 1 261 ? -15.727 19.203 22.641 1 96.69 261 LEU B O 1
ATOM 4613 N N . ASN B 1 262 ? -15.906 17.625 24.188 1 97.44 262 ASN B N 1
ATOM 4614 C CA . ASN B 1 262 ? -16.547 18.547 25.125 1 97.44 262 ASN B CA 1
ATOM 4615 C C . ASN B 1 262 ? -15.602 19.656 25.562 1 97.44 262 ASN B C 1
ATOM 4617 O O . ASN B 1 262 ? -15.992 20.828 25.594 1 97.44 262 ASN B O 1
ATOM 4621 N N . GLU B 1 263 ? -14.43 19.25 25.891 1 97.88 263 GLU B N 1
ATOM 4622 C CA . GLU B 1 263 ? -13.406 20.234 26.266 1 97.88 263 GLU B CA 1
ATOM 4623 C C . GLU B 1 263 ? -13.109 21.172 25.094 1 97.88 263 GLU B C 1
ATOM 4625 O O . GLU B 1 263 ? -13 22.391 25.297 1 97.88 263 GLU B O 1
ATOM 4630 N N . LEU B 1 264 ? -12.969 20.609 23.922 1 98.19 264 LEU B N 1
ATOM 4631 C CA . LEU B 1 264 ? -12.641 21.375 22.734 1 98.19 264 LEU B CA 1
ATOM 4632 C C . LEU B 1 264 ? -13.703 22.438 22.469 1 98.19 264 LEU B C 1
ATOM 4634 O O . LEU B 1 264 ? -13.383 23.609 22.219 1 98.19 264 LEU B O 1
ATOM 4638 N N . VAL B 1 265 ? -14.945 22.031 22.5 1 97.44 265 VAL B N 1
ATOM 4639 C CA . VAL B 1 265 ? -16.047 22.938 22.172 1 97.44 265 VAL B CA 1
ATOM 4640 C C . VAL B 1 265 ? -16.109 24.078 23.188 1 97.44 265 VAL B C 1
ATOM 4642 O O . VAL B 1 265 ? -16.359 25.234 22.828 1 97.44 265 VAL B O 1
ATOM 4645 N N . ASN B 1 266 ? -15.883 23.75 24.391 1 97.25 266 ASN B N 1
ATOM 4646 C CA . ASN B 1 266 ? -15.875 24.781 25.438 1 97.25 266 ASN B CA 1
ATOM 4647 C C . ASN B 1 266 ? -14.734 25.766 25.234 1 97.25 266 ASN B C 1
ATOM 4649 O O . ASN B 1 266 ? -14.922 26.969 25.406 1 97.25 266 ASN B O 1
ATOM 4653 N N . LEU B 1 267 ? -13.57 25.234 24.953 1 98.06 267 LEU B N 1
ATOM 4654 C CA . LEU B 1 267 ? -12.43 26.094 24.703 1 98.06 267 LEU B CA 1
ATOM 4655 C C . LEU B 1 267 ? -12.703 27.031 23.516 1 98.06 267 LEU B C 1
ATOM 4657 O O . LEU B 1 267 ? -12.375 28.219 23.578 1 98.06 267 LEU B O 1
ATOM 4661 N N . LEU B 1 268 ? -13.328 26.484 22.484 1 98.38 268 LEU B N 1
ATOM 4662 C CA . LEU B 1 268 ? -13.656 27.281 21.297 1 98.38 268 LEU B CA 1
ATOM 4663 C C . LEU B 1 268 ? -14.672 28.359 21.641 1 98.38 268 LEU B C 1
ATOM 4665 O O . LEU B 1 268 ? -14.516 29.516 21.234 1 98.38 268 LEU B O 1
ATOM 4669 N N . ARG B 1 269 ? -15.688 27.953 22.359 1 97.56 269 ARG B N 1
ATOM 4670 C CA . ARG B 1 269 ? -16.719 28.906 22.766 1 97.56 269 ARG B CA 1
ATOM 4671 C C . ARG B 1 269 ? -16.125 30.047 23.594 1 97.56 269 ARG B C 1
ATOM 4673 O O . ARG B 1 269 ? -16.406 31.219 23.328 1 97.56 269 ARG B O 1
ATOM 4680 N N . ASP B 1 270 ? -15.281 29.703 24.5 1 97.44 270 ASP B N 1
ATOM 4681 C CA . ASP B 1 270 ? -14.664 30.688 25.375 1 97.44 270 ASP B CA 1
ATOM 4682 C C . ASP B 1 270 ? -13.789 31.656 24.578 1 97.44 270 ASP B C 1
ATOM 4684 O O . ASP B 1 270 ? -13.859 32.875 24.781 1 97.44 270 ASP B O 1
ATOM 4688 N N . ASN B 1 271 ? -12.961 31.156 23.734 1 97.94 271 ASN B N 1
ATOM 4689 C CA . ASN B 1 271 ? -12.07 32 22.953 1 97.94 271 ASN B CA 1
ATOM 4690 C C . ASN B 1 271 ? -12.852 32.906 22 1 97.94 271 ASN B C 1
ATOM 4692 O O . ASN B 1 271 ? -12.531 34.094 21.859 1 97.94 271 ASN B O 1
ATOM 4696 N N . LEU B 1 272 ? -13.891 32.375 21.391 1 97.81 272 LEU B N 1
ATOM 4697 C CA . LEU B 1 272 ? -14.656 33.125 20.406 1 97.81 272 LEU B CA 1
ATOM 4698 C C . LEU B 1 272 ? -15.523 34.188 21.078 1 97.81 272 LEU B C 1
ATOM 4700 O O . LEU B 1 272 ? -15.82 35.219 20.484 1 97.81 272 LEU B O 1
ATOM 4704 N N . SER B 1 273 ? -15.906 33.906 22.297 1 97.69 273 SER B N 1
ATOM 4705 C CA . SER B 1 273 ? -16.766 34.812 23.031 1 97.69 273 SER B CA 1
ATOM 4706 C C . SER B 1 273 ? -16.031 36.125 23.344 1 97.69 273 SER B C 1
ATOM 4708 O O . SER B 1 273 ? -16.656 37.156 23.641 1 97.69 273 SER B O 1
ATOM 4710 N N . GLU B 1 274 ? -14.719 36.062 23.328 1 97.44 274 GLU B N 1
ATOM 4711 C CA . GLU B 1 274 ? -13.93 37.281 23.516 1 97.44 274 GLU B CA 1
ATOM 4712 C C . GLU B 1 274 ? -14.172 38.281 22.375 1 97.44 274 GLU B C 1
ATOM 4714 O O . GLU B 1 274 ? -14.062 39.469 22.578 1 97.44 274 GLU B O 1
ATOM 4719 N N . PHE B 1 275 ? -14.516 37.75 21.234 1 97.56 275 PHE B N 1
ATOM 4720 C CA . PHE B 1 275 ? -14.773 38.594 20.078 1 97.56 275 PHE B CA 1
ATOM 4721 C C . PHE B 1 275 ? -16.25 38.938 19.953 1 97.56 275 PHE B C 1
ATOM 4723 O O . PHE B 1 275 ? -16.625 40 19.484 1 97.56 275 PHE B O 1
ATOM 4730 N N . ASP B 1 276 ? -17.109 37.969 20.312 1 97.56 276 ASP B N 1
ATOM 4731 C CA . ASP B 1 276 ? -18.562 38.094 20.281 1 97.56 276 ASP B CA 1
ATOM 4732 C C . ASP B 1 276 ? -19.203 37.438 21.5 1 97.56 276 ASP B C 1
ATOM 4734 O O . ASP B 1 276 ? -19.438 36.25 21.516 1 97.56 276 ASP B O 1
ATOM 4738 N N . PRO B 1 277 ? -19.578 38.156 22.438 1 97.62 277 PRO B N 1
ATOM 4739 C CA . PRO B 1 277 ? -20.078 37.656 23.703 1 97.62 277 PRO B CA 1
ATOM 4740 C C . PRO B 1 277 ? -21.328 36.781 23.531 1 97.62 277 PRO B C 1
ATOM 4742 O O . PRO B 1 277 ? -21.609 35.938 24.375 1 97.62 277 PRO B O 1
ATOM 4745 N N . LYS B 1 278 ? -22.047 36.969 22.453 1 97.88 278 LYS B N 1
ATOM 4746 C CA . LYS B 1 278 ? -23.266 36.188 22.219 1 97.88 278 LYS B CA 1
ATOM 4747 C C . LYS B 1 278 ? -22.969 34.719 22.047 1 97.88 278 LYS B C 1
ATOM 4749 O O . LYS B 1 278 ? -23.828 33.844 22.266 1 97.88 278 LYS B O 1
ATOM 4754 N N . ILE B 1 279 ? -21.781 34.344 21.688 1 97.81 279 ILE B N 1
ATOM 4755 C CA . ILE B 1 279 ? -21.375 32.969 21.406 1 97.81 279 ILE B CA 1
ATOM 4756 C C . I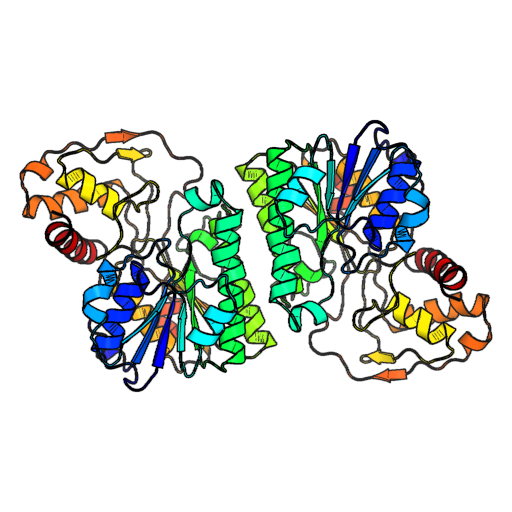LE B 1 279 ? -21.375 32.188 22.719 1 97.81 279 ILE B C 1
ATOM 4758 O O . ILE B 1 279 ? -21.656 30.984 22.703 1 97.81 279 ILE B O 1
ATOM 4762 N N . LYS B 1 280 ? -21.203 32.781 23.797 1 96.75 280 LYS B N 1
ATOM 4763 C CA . LYS B 1 280 ? -21.141 32.125 25.109 1 96.75 280 LYS B CA 1
ATOM 4764 C C . LYS B 1 280 ? -22.453 31.422 25.422 1 96.75 280 LYS B C 1
ATOM 4766 O O . LYS B 1 280 ? -22.469 30.422 26.141 1 96.75 280 LYS B O 1
ATOM 4771 N N . ASP B 1 281 ? -23.531 31.906 24.812 1 96.38 281 ASP B N 1
ATOM 4772 C CA . ASP B 1 281 ? -24.859 31.438 25.172 1 96.38 281 ASP B CA 1
ATOM 4773 C C . ASP B 1 281 ? -25.328 30.328 24.219 1 96.38 281 ASP B C 1
ATOM 4775 O O . ASP B 1 281 ? -26.406 29.766 24.391 1 96.38 281 ASP B O 1
ATOM 4779 N N . ILE B 1 282 ? -24.562 30.047 23.25 1 97.25 282 ILE B N 1
ATOM 4780 C CA . ILE B 1 282 ? -24.953 29.031 22.281 1 97.25 282 ILE B CA 1
ATOM 4781 C C . ILE B 1 282 ? -24.891 27.656 22.938 1 97.25 282 ILE B C 1
ATOM 4783 O O . ILE B 1 282 ? -23.859 27.281 23.516 1 97.25 282 ILE B O 1
ATOM 4787 N N . LYS B 1 283 ? -25.984 26.875 22.875 1 95.56 283 LYS B N 1
ATOM 4788 C CA . LYS B 1 283 ? -26.047 25.531 23.438 1 95.56 283 LYS B CA 1
ATOM 4789 C C . LYS B 1 283 ? -25.406 24.516 22.484 1 95.56 283 LYS B C 1
ATOM 4791 O O . LYS B 1 283 ? -25.484 24.672 21.266 1 95.56 283 LYS B O 1
ATOM 4796 N N . ILE B 1 284 ? -24.797 23.531 23.078 1 95.69 284 ILE B N 1
ATOM 4797 C CA . ILE B 1 284 ? -24.172 22.484 22.297 1 95.69 284 ILE B CA 1
ATOM 4798 C C . ILE B 1 284 ? -25.156 21.328 22.078 1 95.69 284 ILE B C 1
ATOM 4800 O O . ILE B 1 284 ? -25.812 20.891 23.031 1 95.69 284 ILE B O 1
ATOM 4804 N N . GLU B 1 285 ? -25.25 20.891 20.891 1 96.25 285 GLU B N 1
ATOM 4805 C CA . GLU B 1 285 ? -26.125 19.766 20.562 1 96.25 285 GLU B CA 1
ATOM 4806 C C . GLU B 1 285 ? -25.312 18.484 20.359 1 96.25 285 GLU B C 1
ATOM 4808 O O . GLU B 1 285 ? -24.156 18.531 19.953 1 96.25 285 GLU B O 1
ATOM 4813 N N . TYR B 1 286 ? -25.953 17.375 20.688 1 95.38 286 TYR B N 1
ATOM 4814 C CA . TYR B 1 286 ? -25.328 16.062 20.531 1 95.38 286 TYR B CA 1
ATOM 4815 C C . TYR B 1 286 ? -26.062 15.234 19.484 1 95.38 286 TYR B C 1
ATOM 4817 O O . TYR B 1 286 ? -27.281 15.32 19.375 1 95.38 286 TYR B O 1
ATOM 4825 N N . GLY B 1 287 ? -25.328 14.625 18.703 1 92.06 287 GLY B N 1
ATOM 4826 C CA . GLY B 1 287 ? -25.875 13.758 17.672 1 92.06 287 GLY B CA 1
ATOM 4827 C C . GLY B 1 287 ? -25.453 12.305 17.828 1 92.06 287 GLY B C 1
ATOM 4828 O O . GLY B 1 287 ? -24.922 11.914 18.859 1 92.06 287 GLY B O 1
ATOM 4829 N N . ALA B 1 288 ? -25.719 11.461 16.781 1 89.62 288 ALA B N 1
ATOM 4830 C CA . ALA B 1 288 ? -25.453 10.023 16.797 1 89.62 288 ALA B CA 1
ATOM 4831 C C . ALA B 1 288 ? -23.938 9.758 16.75 1 89.62 288 ALA B C 1
ATOM 4833 O O . ALA B 1 288 ? -23.188 10.555 16.188 1 89.62 288 ALA B O 1
ATOM 4834 N N . THR B 1 289 ? -23.641 8.688 17.359 1 86.25 289 THR B N 1
ATOM 4835 C CA . THR B 1 289 ? -22.25 8.25 17.266 1 86.25 289 THR B CA 1
ATOM 4836 C C . THR B 1 289 ? -21.891 7.863 15.836 1 86.25 289 THR B C 1
ATOM 4838 O O . THR B 1 289 ? -22.672 7.219 15.148 1 86.25 289 THR B O 1
ATOM 4841 N N . ARG B 1 290 ? -20.719 8.352 15.398 1 77.12 290 ARG B N 1
ATOM 4842 C CA . ARG B 1 290 ? -20.25 8 14.062 1 77.12 290 ARG B CA 1
ATOM 4843 C C . ARG B 1 290 ? -19.562 6.637 14.07 1 77.12 290 ARG B C 1
ATOM 4845 O O . ARG B 1 290 ? -18.688 6.375 14.906 1 77.12 290 ARG B O 1
ATOM 4852 N N . GLN B 1 291 ? -19.938 5.77 13.234 1 70.88 291 GLN B N 1
ATOM 4853 C CA . GLN B 1 291 ? -19.344 4.438 13.117 1 70.88 291 GLN B CA 1
ATOM 4854 C C . GLN B 1 291 ? -17.906 4.512 12.617 1 70.88 291 GLN B C 1
ATOM 4856 O O . GLN B 1 291 ? -17.594 5.293 11.719 1 70.88 291 GLN B O 1
ATOM 4861 N N . GLY B 1 292 ? -16.984 3.801 13.297 1 68.75 292 GLY B N 1
ATOM 4862 C CA . GLY B 1 292 ? -15.633 3.652 12.797 1 68.75 292 GLY B CA 1
ATOM 4863 C C . GLY B 1 292 ? -14.664 4.656 13.398 1 68.75 292 GLY B C 1
ATOM 4864 O O . GLY B 1 292 ? -13.461 4.586 13.148 1 68.75 292 GLY B O 1
ATOM 4865 N N . ASP B 1 293 ? -15.281 5.5 14.242 1 78.19 293 ASP B N 1
ATOM 4866 C CA . ASP B 1 293 ? -14.383 6.496 14.828 1 78.19 293 ASP B CA 1
ATOM 4867 C C . ASP B 1 293 ? -13.516 5.883 15.922 1 78.19 293 ASP B C 1
ATOM 4869 O O . ASP B 1 293 ? -13.992 5.066 16.719 1 78.19 293 ASP B O 1
ATOM 4873 N N . VAL B 1 294 ? -12.25 6.238 15.906 1 83.38 294 VAL B N 1
ATOM 4874 C CA . VAL B 1 294 ? -11.328 5.855 16.969 1 83.38 294 VAL B CA 1
ATOM 4875 C C . VAL B 1 294 ? -11.633 6.668 18.234 1 83.38 294 VAL B C 1
ATOM 4877 O O . VAL B 1 294 ? -11.656 7.898 18.188 1 83.38 294 VAL B O 1
ATOM 4880 N N . PRO B 1 295 ? -11.859 6.082 19.312 1 89.12 295 PRO B N 1
ATOM 4881 C CA . PRO B 1 295 ? -12.297 6.797 20.516 1 89.12 295 PRO B CA 1
ATOM 4882 C C . PRO B 1 295 ? -11.234 7.75 21.062 1 89.12 295 PRO B C 1
ATOM 4884 O O . PRO B 1 295 ? -11.547 8.891 21.406 1 89.12 295 PRO B O 1
ATOM 4887 N N . HIS B 1 296 ? -10.008 7.238 21.188 1 94.12 296 HIS B N 1
ATOM 4888 C CA . HIS B 1 296 ? -8.969 8.055 21.812 1 94.12 296 HIS B CA 1
ATOM 4889 C C . HIS B 1 296 ? -7.672 8 21.031 1 94.12 296 HIS B C 1
ATOM 4891 O O . HIS B 1 296 ? -7.309 6.949 20.484 1 94.12 296 HIS B O 1
ATOM 4897 N N . SER B 1 297 ? -7.02 9.094 20.906 1 95.25 297 SER B N 1
ATOM 4898 C CA . SER B 1 297 ? -5.723 9.219 20.25 1 95.25 297 SER B CA 1
ATOM 4899 C C . SER B 1 297 ? -4.781 10.117 21.047 1 95.25 297 SER B C 1
ATOM 4901 O O . SER B 1 297 ? -5.125 11.258 21.359 1 95.25 297 SER B O 1
ATOM 4903 N N . LEU B 1 298 ? -3.744 9.586 21.5 1 98.19 298 LEU B N 1
ATOM 4904 C CA . LEU B 1 298 ? -2.678 10.25 22.234 1 98.19 298 LEU B CA 1
ATOM 4905 C C . LEU B 1 298 ? -1.309 9.758 21.781 1 98.19 298 LEU B C 1
ATOM 4907 O O . LEU B 1 298 ? -1.059 8.555 21.75 1 98.19 298 LEU B O 1
ATOM 4911 N N . ALA B 1 299 ? -0.45 10.664 21.438 1 98.56 299 ALA B N 1
ATOM 4912 C CA . ALA B 1 299 ? 0.849 10.297 20.891 1 98.56 299 ALA B CA 1
ATOM 4913 C C . ALA B 1 299 ? 1.938 10.344 21.953 1 98.56 299 ALA B C 1
ATOM 4915 O O . ALA B 1 299 ? 1.948 11.25 22.797 1 98.56 299 ALA B O 1
ATOM 4916 N N . SER B 1 300 ? 2.812 9.383 21.984 1 98.81 300 SER B N 1
ATOM 4917 C CA . SER B 1 300 ? 4.121 9.617 22.578 1 98.81 300 SER B CA 1
ATOM 4918 C C . SER B 1 300 ? 5.027 10.414 21.641 1 98.81 300 SER B C 1
ATOM 4920 O O . SER B 1 300 ? 5.207 10.039 20.484 1 98.81 300 SER B O 1
ATOM 4922 N N . ILE B 1 301 ? 5.582 11.469 22.141 1 98.75 301 ILE B N 1
ATOM 4923 C CA . ILE B 1 301 ? 6.469 12.258 21.297 1 98.75 301 ILE B CA 1
ATOM 4924 C C . ILE B 1 301 ? 7.91 12.125 21.797 1 98.75 301 ILE B C 1
ATOM 4926 O O . ILE B 1 301 ? 8.758 12.961 21.484 1 98.75 301 ILE B O 1
ATOM 4930 N N . GLU B 1 302 ? 8.156 11.148 22.578 1 98.75 302 GLU B N 1
ATOM 4931 C CA . GLU B 1 302 ? 9.477 10.938 23.172 1 98.75 302 GLU B CA 1
ATOM 4932 C C . GLU B 1 302 ? 10.539 10.711 22.109 1 98.75 302 GLU B C 1
ATOM 4934 O O . GLU B 1 302 ? 11.641 11.266 22.203 1 98.75 302 GLU B O 1
ATOM 4939 N N . LYS B 1 303 ? 10.281 9.898 21.125 1 98.75 303 LYS B N 1
ATOM 4940 C CA . LYS B 1 303 ? 11.227 9.625 20.047 1 98.75 303 LYS B CA 1
ATOM 4941 C C . LYS B 1 303 ? 11.641 10.906 19.344 1 98.75 303 LYS B C 1
ATOM 4943 O O . LYS B 1 303 ? 12.828 11.125 19.094 1 98.75 303 LYS B O 1
ATOM 4948 N N . ALA B 1 304 ? 10.68 11.734 19.031 1 98.81 304 ALA B N 1
ATOM 4949 C CA . ALA B 1 304 ? 10.93 13.008 18.359 1 98.81 304 ALA B CA 1
ATOM 4950 C C . ALA B 1 304 ? 11.781 13.93 19.234 1 98.81 304 ALA B C 1
ATOM 4952 O O . ALA B 1 304 ? 12.695 14.586 18.75 1 98.81 304 ALA B O 1
ATOM 4953 N N . LYS B 1 305 ? 11.445 13.992 20.5 1 98.62 305 LYS B N 1
ATOM 4954 C CA . LYS B 1 305 ? 12.219 14.797 21.453 1 98.62 305 LYS B CA 1
ATOM 4955 C C . LYS B 1 305 ? 13.672 14.328 21.516 1 98.62 305 LYS B C 1
ATOM 4957 O O . LYS B 1 305 ? 14.594 15.141 21.438 1 98.62 305 LYS B O 1
ATOM 4962 N N . ASN B 1 306 ? 13.859 13.062 21.594 1 98.62 306 ASN B N 1
ATOM 4963 C CA . ASN B 1 306 ? 15.18 12.492 21.828 1 98.62 306 ASN B CA 1
ATOM 4964 C C . ASN B 1 306 ? 16.047 12.555 20.578 1 98.62 306 ASN B C 1
ATOM 4966 O O . ASN B 1 306 ? 17.25 12.836 20.656 1 98.62 306 ASN B O 1
ATOM 4970 N N . LEU B 1 307 ? 15.477 12.32 19.406 1 98.69 307 LEU B N 1
ATOM 4971 C CA . LEU B 1 307 ? 16.297 12.141 18.219 1 98.69 307 LEU B CA 1
ATOM 4972 C C . LEU B 1 307 ? 16.344 13.422 17.391 1 98.69 307 LEU B C 1
ATOM 4974 O O . LEU B 1 307 ? 17.328 13.656 16.672 1 98.69 307 LEU B O 1
ATOM 4978 N N . LEU B 1 308 ? 15.305 14.273 17.547 1 98.44 308 LEU B N 1
ATOM 4979 C CA . LEU B 1 308 ? 15.234 15.438 16.656 1 98.44 308 LEU B CA 1
ATOM 4980 C C . LEU B 1 308 ? 15.18 16.734 17.453 1 98.44 308 LEU B C 1
ATOM 4982 O O . LEU B 1 308 ? 15.195 17.828 16.891 1 98.44 308 LEU B O 1
ATOM 4986 N N . GLY B 1 309 ? 15.062 16.656 18.75 1 97.81 309 GLY B N 1
ATOM 4987 C CA . GLY B 1 309 ? 14.969 17.844 19.594 1 97.81 309 GLY B CA 1
ATOM 4988 C C . GLY B 1 309 ? 13.625 18.547 19.484 1 97.81 309 GLY B C 1
ATOM 4989 O O . GLY B 1 309 ? 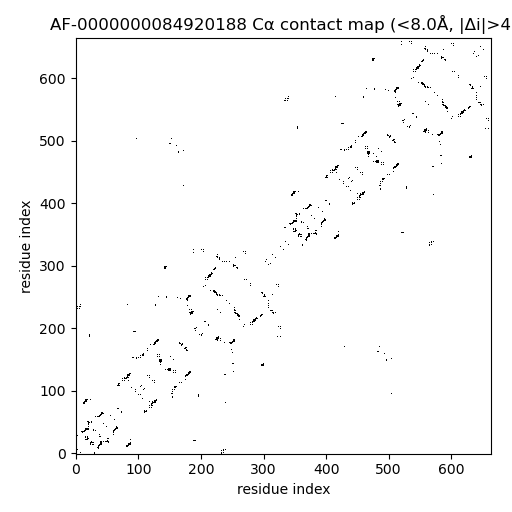13.531 19.75 19.688 1 97.81 309 GLY B O 1
ATOM 4990 N N . TYR B 1 310 ? 12.625 17.812 19.141 1 98.31 310 TYR B N 1
ATOM 4991 C CA . TYR B 1 310 ? 11.273 18.344 19.062 1 98.31 310 TYR B CA 1
ATOM 4992 C C . TYR B 1 310 ? 10.812 18.875 20.406 1 98.31 310 TYR B C 1
ATOM 4994 O O . TYR B 1 310 ? 10.906 18.188 21.422 1 98.31 310 TYR B O 1
ATOM 5002 N N . ASN B 1 311 ? 10.391 20.109 20.422 1 97.31 311 ASN B N 1
ATOM 5003 C CA . ASN B 1 311 ? 9.961 20.812 21.625 1 97.31 311 ASN B CA 1
ATOM 5004 C C . ASN B 1 311 ? 8.758 21.703 21.359 1 97.31 311 ASN B C 1
ATOM 5006 O O . ASN B 1 311 ? 8.867 22.922 21.406 1 97.31 311 ASN B O 1
ATOM 5010 N N . PRO B 1 312 ? 7.605 21.078 21.188 1 97.62 312 PRO B N 1
ATOM 5011 C CA . PRO B 1 312 ? 6.418 21.875 20.859 1 97.62 312 PRO B CA 1
ATOM 5012 C C . PRO B 1 312 ? 6.062 22.875 21.969 1 97.62 312 PRO B C 1
ATOM 5014 O O . PRO B 1 312 ? 6.059 22.516 23.156 1 97.62 312 PRO B O 1
ATOM 5017 N N . GLN B 1 313 ? 5.719 24.078 21.531 1 97.06 313 GLN B N 1
ATOM 5018 C CA . GLN B 1 313 ? 5.488 25.156 22.5 1 97.06 313 GLN B CA 1
ATOM 5019 C C . GLN B 1 313 ? 4.004 25.5 22.594 1 97.06 313 GLN B C 1
ATOM 5021 O O . GLN B 1 313 ? 3.582 26.203 23.516 1 97.06 313 GLN B O 1
ATOM 5026 N N . PHE B 1 314 ? 3.195 25.031 21.688 1 98.06 314 PHE B N 1
ATOM 5027 C CA . PHE B 1 314 ? 1.777 25.375 21.672 1 98.06 314 PHE B CA 1
ATOM 5028 C C . PHE B 1 314 ? 0.93 24.172 22.109 1 98.06 314 PHE B C 1
ATOM 5030 O O . PHE B 1 314 ? 0.748 23.234 21.344 1 98.06 314 PHE B O 1
ATOM 5037 N N . ASP B 1 315 ? 0.407 24.266 23.297 1 98.06 315 ASP B N 1
ATOM 5038 C CA . ASP B 1 315 ? -0.624 23.312 23.688 1 98.06 315 ASP B CA 1
ATOM 5039 C C . ASP B 1 315 ? -1.979 23.672 23.094 1 98.06 315 ASP B C 1
ATOM 5041 O O . ASP B 1 315 ? -2.064 24.562 22.25 1 98.06 315 ASP B O 1
ATOM 5045 N N . ILE B 1 316 ? -3.037 22.938 23.484 1 98.31 316 ILE B N 1
ATOM 5046 C CA . ILE B 1 316 ? -4.344 23.141 22.875 1 98.31 316 ILE B CA 1
ATOM 5047 C C . ILE B 1 316 ? -4.863 24.531 23.203 1 98.31 316 ILE B C 1
ATOM 5049 O O . ILE B 1 316 ? -5.473 25.203 22.359 1 98.31 316 ILE B O 1
ATOM 5053 N N . LYS B 1 317 ? -4.613 25.031 24.359 1 98.06 317 LYS B N 1
ATOM 5054 C CA . LYS B 1 317 ? -5.121 26.328 24.766 1 98.06 317 LYS B CA 1
ATOM 5055 C C . LYS B 1 317 ? -4.43 27.453 24.016 1 98.06 317 LYS B C 1
ATOM 5057 O O . LYS B 1 317 ? -5.094 28.297 23.406 1 98.06 317 LYS B O 1
ATOM 5062 N N . LYS B 1 318 ? -3.074 27.469 24.031 1 97.94 318 LYS B N 1
ATOM 5063 C CA . LYS B 1 318 ? -2.307 28.484 23.312 1 97.94 318 LYS B CA 1
ATOM 5064 C C . LYS B 1 318 ? -2.582 28.438 21.812 1 97.94 318 LYS B C 1
ATOM 5066 O O . LYS B 1 318 ? -2.738 29.469 21.172 1 97.94 318 LYS B O 1
ATOM 5071 N N . GLY B 1 319 ? -2.633 27.234 21.297 1 98.38 319 GLY B N 1
ATOM 5072 C CA . GLY B 1 319 ? -2.881 27.062 19.875 1 98.38 319 GLY B CA 1
ATOM 5073 C C . GLY B 1 319 ? -4.25 27.547 19.453 1 98.38 319 GLY B C 1
ATOM 5074 O O . GLY B 1 319 ? -4.379 28.203 18.406 1 98.38 319 GLY B O 1
ATOM 5075 N N . LEU B 1 320 ? -5.285 27.234 20.266 1 98.31 320 LEU B N 1
ATOM 5076 C CA . LEU B 1 320 ? -6.641 27.641 19.906 1 98.31 320 LEU B CA 1
ATOM 5077 C C . LEU B 1 320 ? -6.789 29.156 19.953 1 98.31 320 LEU B C 1
ATOM 5079 O O . LEU B 1 320 ? -7.527 29.734 19.156 1 98.31 320 LEU B O 1
ATOM 5083 N N . LYS B 1 321 ? -6.109 29.75 20.891 1 97.75 321 LYS B N 1
ATOM 5084 C CA . LYS B 1 321 ? -6.145 31.203 20.953 1 97.75 321 LYS B CA 1
ATOM 5085 C C . LYS B 1 321 ? -5.633 31.828 19.656 1 97.75 321 LYS B C 1
ATOM 5087 O O . LYS B 1 321 ? -6.262 32.75 19.109 1 97.75 321 LYS B O 1
ATOM 5092 N N . GLU B 1 322 ? -4.473 31.328 19.188 1 97.62 322 GLU B N 1
ATOM 5093 C CA . GLU B 1 322 ? -3.898 31.828 17.938 1 97.62 322 GLU B CA 1
ATOM 5094 C C . GLU B 1 322 ? -4.816 31.531 16.75 1 97.62 322 GLU B C 1
ATOM 5096 O O . GLU B 1 322 ? -5.062 32.406 15.914 1 97.62 322 GLU B O 1
ATOM 5101 N N . ALA B 1 323 ? -5.371 30.328 16.719 1 97.94 323 ALA B N 1
ATOM 5102 C CA . ALA B 1 323 ? -6.168 29.875 15.578 1 97.94 323 ALA B CA 1
ATOM 5103 C C . ALA B 1 323 ? -7.473 30.656 15.477 1 97.94 323 ALA B C 1
ATOM 5105 O O . ALA B 1 323 ? -7.844 31.125 14.398 1 97.94 323 ALA B O 1
ATOM 5106 N N . VAL B 1 324 ? -8.141 30.797 16.578 1 97.25 324 VAL B N 1
ATOM 5107 C CA . VAL B 1 324 ? -9.438 31.469 16.625 1 97.25 324 VAL B CA 1
ATOM 5108 C C . VAL B 1 324 ? -9.266 32.938 16.234 1 97.25 324 VAL B C 1
ATOM 5110 O O . VAL B 1 324 ? -10.102 33.5 15.523 1 97.25 324 VAL B O 1
ATOM 5113 N N . THR B 1 325 ? -8.172 33.562 16.719 1 97.5 325 THR B N 1
ATOM 5114 C CA . THR B 1 325 ? -7.879 34.938 16.344 1 97.5 325 THR B CA 1
ATOM 5115 C C . THR B 1 325 ? -7.723 35.062 14.828 1 97.5 325 THR B C 1
ATOM 5117 O O . THR B 1 325 ? -8.258 36 14.219 1 97.5 325 THR B O 1
ATOM 5120 N N . TRP B 1 326 ? -7.066 34.156 14.273 1 96.94 326 TRP B N 1
ATOM 5121 C CA . TRP B 1 326 ? -6.891 34.156 12.82 1 96.94 326 TRP B CA 1
ATOM 5122 C C . TRP B 1 326 ? -8.227 34 12.109 1 96.94 326 TRP B C 1
ATOM 5124 O O . TRP B 1 326 ? -8.539 34.75 11.18 1 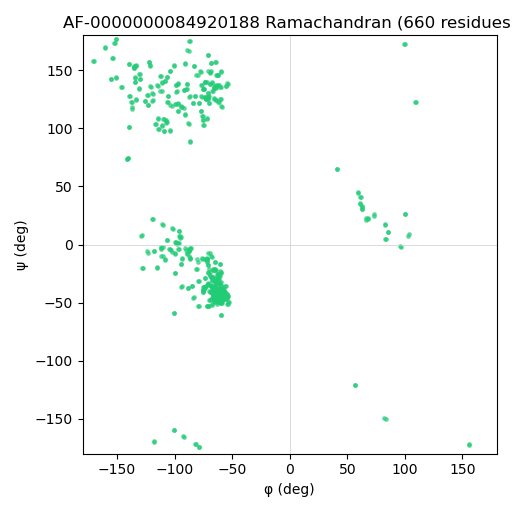96.94 326 TRP B O 1
ATOM 5134 N N . TYR B 1 327 ? -9.008 32.969 12.523 1 96.56 327 TYR B N 1
ATOM 5135 C CA . TYR B 1 327 ? -10.289 32.719 11.875 1 96.56 327 TYR B CA 1
ATOM 5136 C C . TYR B 1 327 ? -11.211 33.938 11.969 1 96.56 327 TYR B C 1
ATOM 5138 O O . TYR B 1 327 ? -11.836 34.312 10.984 1 96.56 327 TYR B O 1
ATOM 5146 N N . TRP B 1 328 ? -11.234 34.531 13.102 1 96.56 328 TRP B N 1
ATOM 5147 C CA . TRP B 1 328 ? -12.102 35.688 13.312 1 96.56 328 TRP B CA 1
ATOM 5148 C C . TRP B 1 328 ? -11.719 36.812 12.375 1 96.56 328 TRP B C 1
ATOM 5150 O O . TRP B 1 328 ? -12.594 37.469 11.789 1 96.56 328 TRP B O 1
ATOM 5160 N N . ASN B 1 329 ? -10.438 37.062 12.18 1 96.06 329 ASN B N 1
ATOM 5161 C CA . ASN B 1 329 ? -9.945 38.188 11.414 1 96.06 329 ASN B CA 1
ATOM 5162 C C . ASN B 1 329 ? -10 37.906 9.906 1 96.06 329 ASN B C 1
ATOM 5164 O O . ASN B 1 329 ? -10.055 38.844 9.109 1 96.06 329 ASN B O 1
ATOM 5168 N N . ASN B 1 330 ? -10.047 36.625 9.539 1 93.44 330 ASN B N 1
ATOM 5169 C CA . ASN B 1 330 ? -9.859 36.344 8.125 1 93.44 330 ASN B CA 1
ATOM 5170 C C . ASN B 1 330 ? -11.125 35.75 7.512 1 93.44 330 ASN B C 1
ATOM 5172 O O . ASN B 1 330 ? -11.266 35.688 6.289 1 93.44 330 ASN B O 1
ATOM 5176 N N . LEU B 1 331 ? -11.977 35.219 8.281 1 86.19 331 LEU B N 1
ATOM 5177 C CA . LEU B 1 331 ? -13.156 34.562 7.742 1 86.19 331 LEU B CA 1
ATOM 5178 C C . LEU B 1 331 ? -14.422 35.344 8.039 1 86.19 331 LEU B C 1
ATOM 5180 O O . LEU B 1 331 ? -15.508 35 7.562 1 86.19 331 LEU B O 1
ATOM 5184 N N . LYS B 1 332 ? -14.43 36.438 8.727 1 75.25 332 LYS B N 1
ATOM 5185 C CA . LYS B 1 332 ? -15.586 37.281 8.969 1 75.25 332 LYS B CA 1
ATOM 5186 C C . LYS B 1 332 ? -15.891 38.156 7.75 1 75.25 332 LYS B C 1
ATOM 5188 O O . LYS B 1 332 ? -14.977 38.594 7.051 1 75.25 332 LYS B O 1
#